Protein AF-K0TK95-F1 (afdb_monomer_lite)

InterPro domains:
  IPR027417 P-loop containing nucleoside triphosphate hydrolase [G3DSA:3.40.50.300] (152-309)

pLDDT: mean 80.53, std 18.9, range [27.55, 98.0]

Foldseek 3Di:
DDDDDDDDDDDDDDDDDDDDDDDDDDDDPPPDPPVVVVVVVVVVVVVVVVVVVVVVVVVVVVVPDAPPLFPQLPDDPPHLWFKDQLQVLVVVCLVPPQCVVCVVVVPDDSVRSVVVVCVLLCLVQPFAWKKKKKAKDFQDDVPPPNVDSDARIEMETDQAQLLNVLLNVLLQVLQVVQVVDPRMHMDMDILGQDPPDDDPVVNVVSVVVVLVVLVVQLVCVVVVCCRNYAYAYEDAALLSLLLSLLLVCLVPPVVLVVQQQQDDPDPPDDDPVNLLVRLLSSLVSNLVDVVVDPCCSPSSQRASSSSCSSNNSHIYTYHYSVCVVVVSVSSPDDPPDDRCPPPLVPRPDPSSSPRDPVSYDPVSLQSSCVSRVSNVSVCVVRVVQVRYPDDDD

Radius of gyration: 27.84 Å; chains: 1; bounding box: 69×89×70 Å

Organism: Thalassiosira oceanica (NCBI:txid159749)

Structure (mmCIF, N/CA/C/O backbone):
data_AF-K0TK95-F1
#
_entry.id   AF-K0TK95-F1
#
loop_
_atom_site.group_PDB
_atom_site.id
_atom_site.type_symbol
_atom_site.label_atom_id
_atom_site.label_alt_id
_atom_site.label_comp_id
_atom_site.label_asym_id
_atom_site.label_entity_id
_atom_site.label_seq_id
_atom_site.pdbx_PDB_ins_code
_atom_site.Cartn_x
_atom_site.Cartn_y
_atom_site.Cartn_z
_atom_site.occupancy
_atom_site.B_iso_or_equiv
_atom_site.auth_seq_id
_atom_site.auth_comp_id
_atom_site.auth_asym_id
_atom_site.auth_atom_id
_atom_site.pdbx_PDB_model_num
ATOM 1 N N . MET A 1 1 ? 1.401 67.559 -25.484 1.00 34.50 1 MET A N 1
ATOM 2 C CA . MET A 1 1 ? 2.081 68.714 -24.864 1.00 34.50 1 MET A CA 1
ATOM 3 C C . MET A 1 1 ? 2.115 68.458 -23.365 1.00 34.50 1 MET A C 1
ATOM 5 O O . MET A 1 1 ? 1.049 68.361 -22.778 1.00 34.50 1 MET A O 1
ATOM 9 N N . GLY A 1 2 ? 3.291 68.188 -22.784 1.00 35.75 2 GLY A N 1
ATOM 10 C CA . GLY A 1 2 ? 3.439 68.084 -21.319 1.00 35.75 2 GLY A CA 1
ATOM 11 C C . GLY A 1 2 ? 3.472 69.475 -20.666 1.00 35.75 2 GLY A C 1
ATOM 12 O O . GLY A 1 2 ? 3.182 70.446 -21.368 1.00 35.75 2 GLY A O 1
ATOM 13 N N . PRO A 1 3 ? 3.949 69.630 -19.416 1.00 54.34 3 PRO A N 1
ATOM 14 C CA . PRO A 1 3 ? 4.283 68.620 -18.399 1.00 54.34 3 PRO A CA 1
ATOM 15 C C . PRO A 1 3 ? 3.799 69.018 -16.974 1.00 54.34 3 PRO A C 1
ATOM 17 O O . PRO A 1 3 ? 3.233 70.088 -16.788 1.00 54.34 3 PRO A O 1
ATOM 20 N N . ALA A 1 4 ? 4.064 68.172 -15.968 1.00 35.59 4 ALA A N 1
ATOM 21 C CA . ALA A 1 4 ? 4.720 68.525 -14.689 1.00 35.59 4 ALA A CA 1
ATOM 22 C C . ALA A 1 4 ? 4.374 67.500 -13.592 1.00 35.59 4 ALA A C 1
ATOM 24 O O . ALA A 1 4 ? 3.260 67.458 -13.078 1.00 35.59 4 ALA A O 1
ATOM 25 N N . ALA A 1 5 ? 5.362 66.683 -13.222 1.00 33.19 5 ALA A N 1
ATOM 26 C CA . ALA A 1 5 ? 5.315 65.802 -12.062 1.00 33.19 5 ALA A CA 1
ATOM 27 C C . ALA A 1 5 ? 5.886 66.527 -10.833 1.00 33.19 5 ALA A C 1
ATOM 29 O O . ALA A 1 5 ? 6.912 67.205 -10.925 1.00 33.19 5 ALA A O 1
ATOM 30 N N . SER A 1 6 ? 5.217 66.361 -9.690 1.00 37.97 6 SER A N 1
ATOM 31 C CA . SER A 1 6 ? 5.587 66.938 -8.399 1.00 37.97 6 SER A CA 1
ATOM 32 C C . SER A 1 6 ? 6.168 65.878 -7.452 1.00 37.97 6 SER A C 1
ATOM 34 O O . SER A 1 6 ? 5.683 64.753 -7.374 1.00 37.97 6 SER A O 1
ATOM 36 N N . ARG A 1 7 ? 7.235 66.310 -6.776 1.00 34.00 7 ARG A N 1
ATOM 37 C CA . ARG A 1 7 ? 7.893 65.900 -5.519 1.00 34.00 7 ARG A CA 1
ATOM 38 C C . ARG A 1 7 ? 7.197 64.854 -4.626 1.00 34.00 7 ARG A C 1
ATOM 40 O O . ARG A 1 7 ? 6.025 65.008 -4.314 1.00 34.00 7 ARG A O 1
ATOM 47 N N . ALA A 1 8 ? 8.001 63.980 -4.004 1.00 32.38 8 ALA A N 1
ATOM 48 C CA . ALA A 1 8 ? 8.256 64.021 -2.550 1.00 32.38 8 ALA A CA 1
ATOM 49 C C . ALA A 1 8 ? 9.357 63.026 -2.118 1.00 32.38 8 ALA A C 1
ATOM 51 O O . ALA A 1 8 ? 9.307 61.841 -2.431 1.00 32.38 8 ALA A O 1
ATOM 52 N N . CYS A 1 9 ? 10.331 63.537 -1.359 1.00 27.55 9 CYS A N 1
ATOM 53 C CA . CYS A 1 9 ? 11.281 62.785 -0.539 1.00 27.55 9 CYS A CA 1
ATOM 54 C C . CYS A 1 9 ? 10.673 62.526 0.845 1.00 27.55 9 CYS A C 1
ATOM 56 O O . CYS A 1 9 ? 10.064 63.444 1.388 1.00 27.55 9 CYS A O 1
ATOM 58 N N . ILE A 1 10 ? 10.971 61.383 1.475 1.00 36.00 10 ILE A N 1
ATOM 59 C CA . ILE A 1 10 ? 11.090 61.282 2.940 1.00 36.00 10 ILE A CA 1
ATOM 60 C C . ILE A 1 10 ? 12.311 60.420 3.271 1.00 36.00 10 ILE A C 1
ATOM 62 O O . ILE A 1 10 ? 12.464 59.304 2.778 1.00 36.00 10 ILE A O 1
ATOM 66 N N . SER A 1 11 ? 13.186 60.993 4.096 1.00 31.89 11 SER A N 1
ATOM 67 C CA . SER A 1 11 ? 14.369 60.385 4.695 1.00 31.89 11 SER A CA 1
ATOM 68 C C . SER A 1 11 ? 14.026 59.613 5.969 1.00 31.89 11 SER A C 1
ATOM 70 O O . SER A 1 11 ? 13.206 60.074 6.759 1.00 31.89 11 SER A O 1
ATOM 72 N N . GLY A 1 12 ? 14.773 58.547 6.246 1.00 29.36 12 GLY A N 1
ATOM 73 C CA . GLY A 1 12 ? 14.908 57.962 7.579 1.00 29.36 12 GLY A CA 1
ATOM 74 C C . GLY A 1 12 ? 16.334 57.445 7.753 1.00 29.36 12 GLY A C 1
ATOM 75 O O . GLY A 1 12 ? 16.738 56.514 7.065 1.00 29.36 12 GLY A O 1
ATOM 76 N N . VAL A 1 13 ? 17.103 58.105 8.618 1.00 33.84 13 VAL A N 1
ATOM 77 C CA . VAL A 1 13 ? 18.502 57.815 8.971 1.00 33.84 13 VAL A CA 1
ATOM 78 C C . VAL A 1 13 ? 18.542 57.080 10.312 1.00 33.84 13 VAL A C 1
ATOM 80 O O . VAL A 1 13 ? 17.738 57.422 11.173 1.00 33.84 13 VAL A O 1
ATOM 83 N N . GLN A 1 14 ? 19.518 56.169 10.478 1.00 31.69 14 GLN A N 1
ATOM 84 C CA . GLN A 1 14 ? 20.294 55.794 11.694 1.00 31.69 14 GLN A CA 1
ATOM 85 C C . GLN A 1 14 ? 20.482 54.265 11.759 1.00 31.69 14 GLN A C 1
ATOM 87 O O . GLN A 1 14 ? 19.542 53.538 11.482 1.00 31.69 14 GLN A O 1
ATOM 92 N N . HIS A 1 15 ? 21.598 53.655 12.173 1.00 33.91 15 HIS A N 1
ATOM 93 C CA . HIS A 1 15 ? 23.019 53.985 12.367 1.00 33.91 15 HIS A CA 1
ATOM 94 C C . HIS A 1 15 ? 23.704 52.627 12.709 1.00 33.91 15 HIS A C 1
ATOM 96 O O . HIS A 1 15 ? 23.035 51.778 13.292 1.00 33.91 15 HIS A O 1
ATOM 102 N N . LEU A 1 16 ? 25.023 52.485 12.466 1.00 30.34 16 LEU A N 1
ATOM 103 C CA . LEU A 1 16 ? 25.960 51.459 13.016 1.00 30.34 16 LEU A CA 1
ATOM 104 C C . LEU A 1 16 ? 25.944 50.080 12.302 1.00 30.34 16 LEU A C 1
ATOM 106 O O . LEU A 1 16 ? 24.892 49.586 11.939 1.00 30.34 16 LEU A O 1
ATOM 110 N N . THR A 1 17 ? 27.051 49.381 12.020 1.00 31.88 17 THR A N 1
ATOM 111 C CA . THR A 1 17 ? 28.469 49.494 12.412 1.00 31.88 17 THR A CA 1
ATOM 112 C C . THR A 1 17 ? 29.343 48.712 11.412 1.00 31.88 17 THR A C 1
ATOM 114 O O . THR A 1 17 ? 28.892 47.808 10.716 1.00 31.88 17 THR A O 1
ATOM 117 N N . HIS A 1 18 ? 30.623 49.081 11.360 1.00 37.16 18 HIS A N 1
ATOM 118 C CA . HIS A 1 18 ? 31.696 48.515 10.540 1.00 37.16 18 HIS A CA 1
ATOM 119 C C . HIS A 1 18 ? 31.888 46.987 10.646 1.00 37.16 18 HIS A C 1
ATOM 121 O O . HIS A 1 18 ? 32.203 46.485 11.717 1.00 37.16 18 HIS A O 1
ATOM 127 N N . HIS A 1 19 ? 31.930 46.299 9.498 1.00 36.09 19 HIS A N 1
ATOM 128 C CA . HIS A 1 19 ? 32.927 45.253 9.231 1.00 36.09 19 HIS A CA 1
ATOM 129 C C . HIS A 1 19 ? 33.253 45.199 7.729 1.00 36.09 19 HIS A C 1
ATOM 131 O O . HIS A 1 19 ? 32.447 44.793 6.897 1.00 36.09 19 HIS A O 1
ATOM 137 N N . ARG A 1 20 ? 34.464 45.654 7.382 1.00 32.53 20 ARG A N 1
ATOM 138 C CA . ARG A 1 20 ? 35.066 45.521 6.049 1.00 32.53 20 ARG A CA 1
ATOM 139 C C . ARG A 1 20 ? 35.525 44.074 5.850 1.00 32.53 20 ARG A C 1
ATOM 141 O O . ARG A 1 20 ? 36.448 43.642 6.531 1.00 32.53 20 ARG A O 1
ATOM 148 N N . ILE A 1 21 ? 34.962 43.383 4.862 1.00 35.53 21 ILE A N 1
ATOM 149 C CA . ILE A 1 21 ? 35.617 42.258 4.185 1.00 35.53 21 ILE A CA 1
ATOM 150 C C . ILE A 1 21 ? 35.859 42.700 2.740 1.00 35.53 21 ILE A C 1
ATOM 152 O O . ILE A 1 21 ? 34.927 42.941 1.976 1.00 35.53 21 ILE A O 1
ATOM 156 N N . HIS A 1 22 ? 37.133 42.862 2.385 1.00 36.88 22 HIS A N 1
ATOM 157 C CA . HIS A 1 22 ? 37.576 43.111 1.018 1.00 36.88 22 HIS A CA 1
ATOM 158 C C . HIS A 1 22 ? 37.521 41.793 0.234 1.00 36.88 22 HIS A C 1
ATOM 160 O O . HIS A 1 22 ? 38.424 40.970 0.350 1.00 36.88 22 HIS A O 1
ATOM 166 N N . ILE A 1 23 ? 36.499 41.610 -0.604 1.00 36.53 23 ILE A N 1
ATOM 167 C CA . ILE A 1 23 ? 36.550 40.664 -1.726 1.00 36.53 23 ILE A CA 1
ATOM 168 C C . ILE A 1 23 ? 36.551 41.497 -3.006 1.00 36.53 23 ILE A C 1
ATOM 170 O O . ILE A 1 23 ? 35.532 42.035 -3.429 1.00 36.53 23 ILE A O 1
ATOM 174 N N . ARG A 1 24 ? 37.731 41.632 -3.619 1.00 37.53 24 ARG A N 1
ATOM 175 C CA . ARG A 1 24 ? 37.845 41.999 -5.033 1.00 37.53 24 ARG A CA 1
ATOM 176 C C . ARG A 1 24 ? 37.420 40.774 -5.844 1.00 37.53 24 ARG A C 1
ATOM 178 O O . ARG A 1 24 ? 38.194 39.833 -5.968 1.00 37.53 24 ARG A O 1
ATOM 185 N N . GLN A 1 25 ? 36.218 40.799 -6.406 1.00 37.50 25 GLN A N 1
ATOM 186 C CA . GLN A 1 25 ? 35.872 39.963 -7.553 1.00 37.50 25 GLN A CA 1
ATOM 187 C C . GLN A 1 25 ? 35.512 40.871 -8.723 1.00 37.50 25 GLN A C 1
ATOM 189 O O . GLN A 1 25 ? 34.496 41.562 -8.728 1.00 37.50 25 GLN A O 1
ATOM 194 N N . SER A 1 26 ? 36.403 40.876 -9.706 1.00 38.78 26 SER A N 1
ATOM 195 C CA . SER A 1 26 ? 36.208 41.473 -11.016 1.00 38.78 26 SER A CA 1
ATOM 196 C C . SER A 1 26 ? 35.159 40.662 -11.780 1.00 38.78 26 SER A C 1
ATOM 198 O O . SER A 1 26 ? 35.501 39.707 -12.469 1.00 38.78 26 SER A O 1
ATOM 200 N N . PHE A 1 27 ? 33.883 41.028 -11.674 1.00 34.50 27 PHE A N 1
ATOM 201 C CA . PHE A 1 27 ? 32.886 40.616 -12.659 1.00 34.50 27 PHE A CA 1
ATOM 202 C C . PHE A 1 27 ? 32.813 41.689 -13.741 1.00 34.50 27 PHE A C 1
ATOM 204 O O . PHE A 1 27 ? 32.166 42.723 -13.582 1.00 34.50 27 PHE A O 1
ATOM 211 N N . GLY A 1 28 ? 33.512 41.444 -14.850 1.00 35.94 28 GLY A N 1
ATOM 212 C CA . GLY A 1 28 ? 33.228 42.139 -16.096 1.00 35.94 28 GLY A CA 1
ATOM 213 C C . GLY A 1 28 ? 31.786 41.836 -16.493 1.00 35.94 28 GLY A C 1
ATOM 214 O O . GLY A 1 28 ? 31.422 40.675 -16.676 1.00 35.94 28 GLY A O 1
ATOM 215 N N . ALA A 1 29 ? 30.955 42.871 -16.580 1.00 39.84 29 ALA A N 1
ATOM 216 C CA . ALA A 1 29 ? 29.593 42.756 -17.071 1.00 39.84 29 ALA A CA 1
ATOM 217 C C . ALA A 1 29 ? 29.628 42.313 -18.541 1.00 39.84 29 ALA A C 1
ATOM 219 O O . ALA A 1 29 ? 29.843 43.117 -19.448 1.00 39.84 29 ALA A O 1
ATOM 220 N N . ILE A 1 30 ? 29.429 41.019 -18.789 1.00 46.56 30 ILE A N 1
ATOM 221 C CA . ILE A 1 30 ? 29.171 40.516 -20.136 1.00 46.56 30 ILE A CA 1
ATOM 222 C C . ILE A 1 30 ? 27.716 40.863 -20.452 1.00 46.56 30 ILE A C 1
ATOM 224 O O . ILE A 1 30 ? 26.794 40.101 -20.166 1.00 46.56 30 ILE A O 1
ATOM 228 N N . CYS A 1 31 ? 27.504 42.037 -21.046 1.00 46.03 31 CYS A N 1
ATOM 229 C CA . CYS A 1 31 ? 26.255 42.391 -21.717 1.00 46.03 31 CYS A CA 1
ATOM 230 C C . CYS A 1 31 ? 26.103 41.529 -22.980 1.00 46.03 31 CYS A C 1
ATOM 232 O O . CYS A 1 31 ? 26.291 41.993 -24.107 1.00 46.03 31 CYS A O 1
ATOM 234 N N . ALA A 1 32 ? 25.790 40.244 -22.807 1.00 53.81 32 ALA A N 1
ATOM 235 C CA . ALA A 1 32 ? 25.387 39.397 -23.916 1.00 53.81 32 ALA A CA 1
ATOM 236 C C . ALA A 1 32 ? 24.059 39.936 -24.463 1.00 53.81 32 ALA A C 1
ATOM 238 O O . ALA A 1 32 ? 23.069 40.051 -23.740 1.00 53.81 32 ALA A O 1
ATOM 239 N N . LYS A 1 33 ? 24.039 40.303 -25.751 1.00 61.78 33 LYS A N 1
ATOM 240 C CA . LYS A 1 33 ? 22.829 40.801 -26.420 1.00 61.78 33 LYS A CA 1
ATOM 241 C C . LYS A 1 33 ? 21.688 39.787 -26.208 1.00 61.78 33 LYS A C 1
ATOM 243 O O . LYS A 1 33 ? 21.928 38.597 -26.417 1.00 61.78 33 LYS A O 1
ATOM 248 N N . PRO A 1 34 ? 20.449 40.213 -25.897 1.00 67.06 34 PRO A N 1
ATOM 249 C CA . PRO A 1 34 ? 19.326 39.313 -25.592 1.00 67.06 34 PRO A CA 1
ATOM 250 C C . PRO A 1 34 ? 19.102 38.216 -26.644 1.00 67.06 34 PRO A C 1
ATOM 252 O O . PRO A 1 34 ? 18.754 37.083 -26.328 1.00 67.06 34 PRO A O 1
ATOM 255 N N . ARG A 1 35 ? 19.394 38.526 -27.914 1.00 69.50 35 ARG A N 1
ATOM 256 C CA . ARG A 1 35 ? 19.315 37.577 -29.035 1.00 69.50 35 ARG A CA 1
ATOM 257 C C . ARG A 1 35 ? 20.285 36.395 -28.922 1.00 69.50 35 ARG A C 1
ATOM 259 O O . ARG A 1 35 ? 19.979 35.326 -29.437 1.00 69.50 35 ARG A O 1
ATOM 266 N N . PHE A 1 36 ? 21.435 36.571 -28.276 1.00 74.00 36 PHE A N 1
ATOM 267 C CA . PHE A 1 36 ? 22.412 35.502 -28.068 1.00 74.00 36 PHE A CA 1
ATOM 268 C C . PHE A 1 36 ? 21.948 34.531 -26.976 1.00 74.00 36 PHE A C 1
ATOM 270 O O . PHE A 1 36 ? 21.988 33.322 -27.181 1.00 74.00 36 PHE A O 1
ATOM 277 N N . ILE A 1 37 ? 21.408 35.055 -25.871 1.00 74.38 37 ILE A N 1
ATOM 278 C CA . ILE A 1 37 ? 20.861 34.244 -24.772 1.00 74.38 37 ILE A CA 1
ATOM 279 C C . ILE A 1 37 ? 19.676 33.401 -25.262 1.00 74.38 37 ILE A C 1
ATOM 281 O O . ILE A 1 37 ? 19.628 32.203 -25.004 1.00 74.38 37 ILE A O 1
ATOM 285 N N . ILE A 1 38 ? 18.766 33.989 -26.046 1.00 77.94 38 ILE A N 1
ATOM 286 C CA . ILE A 1 38 ? 17.610 33.265 -26.601 1.00 77.94 38 ILE A CA 1
ATOM 287 C C . ILE A 1 38 ? 18.054 32.127 -27.534 1.00 77.94 38 ILE A C 1
ATOM 289 O O . ILE A 1 38 ? 17.514 31.026 -27.460 1.00 77.94 38 ILE A O 1
ATOM 293 N N . ARG A 1 39 ? 19.066 32.356 -28.384 1.00 79.44 39 ARG A N 1
ATOM 294 C CA . ARG A 1 39 ? 19.606 31.315 -29.276 1.00 79.44 39 ARG A CA 1
ATOM 295 C C . ARG A 1 39 ? 20.308 30.197 -28.510 1.00 79.44 39 ARG A C 1
ATOM 297 O O . ARG A 1 39 ? 20.149 29.038 -28.877 1.00 79.44 39 ARG A O 1
ATOM 304 N N . LEU A 1 40 ? 21.036 30.531 -27.445 1.00 81.00 40 LEU A N 1
ATOM 305 C CA . LEU A 1 40 ? 21.689 29.542 -26.591 1.00 81.00 40 LEU A CA 1
ATOM 306 C C . LEU A 1 40 ? 20.659 28.677 -25.851 1.00 81.00 40 LEU A C 1
ATOM 308 O O . LEU A 1 40 ? 20.784 27.458 -25.844 1.00 81.00 40 LEU A O 1
ATOM 312 N N . ILE A 1 41 ? 19.603 29.286 -25.302 1.00 82.31 41 ILE A N 1
ATOM 313 C CA . ILE A 1 41 ? 18.506 28.556 -24.651 1.00 82.31 41 ILE A CA 1
ATOM 314 C C . ILE A 1 41 ? 17.794 27.641 -25.656 1.00 82.31 41 ILE A C 1
ATOM 316 O O . ILE A 1 41 ? 17.576 26.470 -25.362 1.00 82.31 41 ILE A O 1
ATOM 320 N N . ALA A 1 42 ? 17.487 28.130 -26.862 1.00 82.00 42 ALA A N 1
ATOM 321 C CA . ALA A 1 42 ? 16.859 27.315 -27.902 1.00 82.00 42 ALA A CA 1
ATOM 322 C C . ALA A 1 42 ? 17.743 26.131 -28.338 1.00 82.00 42 ALA A C 1
ATOM 324 O O . ALA A 1 42 ? 17.236 25.026 -28.520 1.00 82.00 42 ALA A O 1
ATOM 325 N N . ALA A 1 43 ? 19.060 26.335 -28.454 1.00 85.56 43 ALA A N 1
ATOM 326 C CA . ALA A 1 43 ? 20.008 25.268 -28.768 1.00 85.56 43 ALA A CA 1
ATOM 327 C C . ALA A 1 43 ? 20.087 24.219 -27.647 1.00 85.56 43 ALA A C 1
ATOM 329 O O . ALA A 1 43 ? 20.063 23.025 -27.931 1.00 85.56 43 ALA A O 1
ATOM 330 N N . LEU A 1 44 ? 20.109 24.645 -26.379 1.00 83.00 44 LEU A N 1
ATOM 331 C CA . LEU A 1 44 ? 20.108 23.736 -25.229 1.00 83.00 44 LEU A CA 1
ATOM 332 C C . LEU A 1 44 ? 18.806 22.928 -25.134 1.00 83.00 44 LEU A C 1
ATOM 334 O O . LEU A 1 44 ? 18.853 21.729 -24.876 1.00 83.00 44 LEU A O 1
ATOM 338 N N . ILE A 1 45 ? 17.653 23.547 -25.412 1.00 85.94 45 ILE A N 1
ATOM 339 C CA . ILE A 1 45 ? 16.365 22.841 -25.498 1.00 85.94 45 ILE A CA 1
ATOM 340 C C . ILE A 1 45 ? 16.387 21.830 -26.652 1.00 85.94 45 ILE A C 1
ATOM 342 O O . ILE A 1 45 ? 15.983 20.685 -26.462 1.00 85.94 45 ILE A O 1
ATOM 346 N N . GLY A 1 46 ? 16.895 22.221 -27.826 1.00 82.19 46 GLY A N 1
ATOM 347 C CA . GLY A 1 46 ? 17.031 21.331 -28.980 1.00 82.19 46 GLY A CA 1
ATOM 348 C C . GLY A 1 46 ? 17.915 20.116 -28.691 1.00 82.19 46 GLY A C 1
ATOM 349 O O . GLY A 1 46 ? 17.533 18.996 -29.018 1.00 82.19 46 GLY A O 1
ATOM 350 N N . ILE A 1 47 ? 19.049 20.321 -28.012 1.00 83.44 47 ILE A N 1
ATOM 351 C CA . ILE A 1 47 ? 19.946 19.241 -27.581 1.00 83.44 47 ILE A CA 1
ATOM 352 C C . ILE A 1 47 ? 19.248 18.333 -26.563 1.00 83.44 47 ILE A C 1
ATOM 354 O O . ILE A 1 47 ? 19.272 17.121 -26.746 1.00 83.44 47 ILE A O 1
ATOM 358 N N . CYS A 1 48 ? 18.568 18.880 -25.548 1.00 75.69 48 CYS A N 1
ATOM 359 C CA . CYS A 1 48 ? 17.808 18.069 -24.590 1.00 75.69 48 CYS A CA 1
ATOM 360 C C . CYS A 1 48 ? 16.750 17.200 -25.283 1.00 75.69 48 CYS A C 1
ATOM 362 O O . CYS A 1 48 ? 16.674 16.007 -25.014 1.00 75.69 48 CYS A O 1
ATOM 364 N N . VAL A 1 49 ? 15.970 17.761 -26.214 1.00 77.50 49 VAL A N 1
ATOM 365 C CA . VAL A 1 49 ? 14.952 17.001 -26.961 1.00 77.50 49 VAL A CA 1
ATOM 366 C C . VAL A 1 49 ? 15.590 15.908 -27.820 1.00 77.50 49 VAL A C 1
ATOM 368 O O . VAL A 1 49 ? 15.050 14.804 -27.899 1.00 77.50 49 VAL A O 1
ATOM 371 N N . LEU A 1 50 ? 16.734 16.188 -28.450 1.00 73.00 50 LEU A N 1
ATOM 372 C CA . LEU A 1 50 ? 17.456 15.210 -29.262 1.00 73.00 50 LEU A CA 1
ATOM 373 C C . LEU A 1 50 ? 18.013 14.066 -28.403 1.00 73.00 50 LEU A C 1
ATOM 375 O O . LEU A 1 50 ? 17.854 12.908 -28.776 1.00 73.00 50 LEU A O 1
ATOM 379 N N . VAL A 1 51 ? 18.596 14.378 -27.240 1.00 77.88 51 VAL A N 1
ATOM 380 C CA . VAL A 1 51 ? 19.112 13.386 -26.283 1.00 77.88 51 VAL A CA 1
ATOM 381 C C . VAL A 1 51 ? 17.978 12.507 -25.764 1.00 77.88 51 VAL A C 1
ATOM 383 O O . VAL A 1 51 ? 18.088 11.290 -25.834 1.00 77.88 51 VAL A O 1
ATOM 386 N N . THR A 1 52 ? 16.843 13.087 -25.360 1.00 67.00 52 THR A N 1
ATOM 387 C CA . THR A 1 52 ? 15.685 12.300 -24.906 1.00 67.00 52 THR A CA 1
ATOM 388 C C . THR A 1 52 ? 15.119 11.410 -26.018 1.00 67.00 52 THR A C 1
ATOM 390 O O . THR A 1 52 ? 14.714 10.281 -25.755 1.00 67.00 52 THR A O 1
ATOM 393 N N . ARG A 1 53 ? 15.101 11.878 -27.275 1.00 60.69 53 ARG A N 1
ATOM 394 C CA . ARG A 1 53 ? 14.671 11.058 -28.422 1.00 60.69 53 ARG A CA 1
ATOM 395 C C . ARG A 1 53 ? 15.650 9.927 -28.738 1.00 60.69 53 ARG A C 1
ATOM 397 O O . ARG A 1 53 ? 15.196 8.841 -29.074 1.00 60.69 53 ARG A O 1
ATOM 404 N N . LEU A 1 54 ? 16.955 10.166 -28.621 1.00 57.31 54 LEU A N 1
ATOM 405 C CA . LEU A 1 54 ? 17.991 9.142 -28.790 1.00 57.31 54 LEU A CA 1
ATOM 406 C C . LEU A 1 54 ? 17.945 8.097 -27.669 1.00 57.31 54 LEU A C 1
ATOM 408 O O . LEU A 1 54 ? 18.022 6.909 -27.960 1.00 57.31 54 LEU A O 1
ATOM 412 N N . GLU A 1 55 ? 17.745 8.513 -26.417 1.00 56.62 55 GLU A N 1
ATOM 413 C CA . GLU A 1 55 ? 17.552 7.594 -25.288 1.00 56.62 55 GLU A CA 1
ATOM 414 C C . GLU A 1 55 ? 16.290 6.737 -25.463 1.00 56.62 55 GLU A C 1
ATOM 416 O O . GLU A 1 55 ? 16.340 5.529 -25.245 1.00 56.62 55 GLU A O 1
ATOM 421 N N . LEU A 1 56 ? 15.182 7.326 -25.928 1.00 50.50 56 LEU A N 1
ATOM 422 C CA . LEU A 1 56 ? 13.951 6.589 -26.240 1.00 50.50 56 LEU A CA 1
ATOM 423 C C . LEU A 1 56 ? 14.119 5.630 -27.430 1.00 50.50 56 LEU A C 1
ATOM 425 O O . LEU A 1 56 ? 13.608 4.515 -27.384 1.00 50.50 56 LEU A O 1
ATOM 429 N N . ALA A 1 57 ? 14.846 6.028 -28.477 1.00 49.50 57 ALA A N 1
ATOM 430 C CA . ALA A 1 57 ? 15.085 5.181 -29.648 1.00 49.50 57 ALA A CA 1
ATOM 431 C C . ALA A 1 57 ? 16.002 3.986 -29.330 1.00 49.50 57 ALA A C 1
ATOM 433 O O . ALA A 1 57 ? 15.725 2.865 -29.751 1.00 49.50 57 ALA A O 1
ATOM 434 N N . LEU A 1 58 ? 17.050 4.194 -28.523 1.00 52.56 58 LEU A N 1
ATOM 435 C CA . LEU A 1 58 ? 17.926 3.115 -28.043 1.00 52.56 58 LEU A CA 1
ATOM 436 C C . LEU A 1 58 ? 17.199 2.154 -27.084 1.00 52.56 58 LEU A C 1
ATOM 438 O O . LEU A 1 58 ? 17.541 0.969 -26.997 1.00 52.56 58 LEU A O 1
ATOM 442 N N . TYR A 1 59 ? 16.173 2.645 -26.385 1.00 50.09 59 TYR A N 1
ATOM 443 C CA . TYR A 1 59 ? 15.300 1.818 -25.557 1.00 50.09 59 TYR A CA 1
ATOM 444 C C . TYR A 1 59 ? 14.406 0.887 -26.404 1.00 50.09 59 TYR A C 1
ATOM 446 O O . TYR A 1 59 ? 14.249 -0.281 -26.051 1.00 50.09 59 TYR A O 1
ATOM 454 N N . ASP A 1 60 ? 13.884 1.359 -27.544 1.00 45.44 60 ASP A N 1
ATOM 455 C CA . ASP A 1 60 ? 12.973 0.598 -28.423 1.00 45.44 60 ASP A CA 1
ATOM 456 C C . ASP A 1 60 ? 13.683 -0.558 -29.167 1.00 45.44 60 ASP A C 1
ATOM 458 O O . ASP A 1 60 ? 13.168 -1.676 -29.235 1.00 45.44 60 ASP A O 1
ATOM 462 N N . GLU A 1 61 ? 14.921 -0.363 -29.642 1.00 49.25 61 GLU A N 1
ATOM 463 C CA . GLU A 1 61 ? 15.652 -1.416 -30.376 1.00 49.25 61 GLU A CA 1
ATOM 464 C C . GLU A 1 61 ? 16.124 -2.586 -29.495 1.00 49.25 61 GLU A C 1
ATOM 466 O O . GLU A 1 61 ? 16.248 -3.713 -29.976 1.00 49.25 61 GLU A O 1
ATOM 471 N N . THR A 1 62 ? 16.333 -2.371 -28.191 1.00 48.72 62 THR A N 1
ATOM 472 C CA . THR A 1 62 ? 16.772 -3.443 -27.275 1.00 48.72 62 THR A CA 1
ATOM 473 C C . THR A 1 62 ? 15.634 -4.147 -26.530 1.00 48.72 62 THR A C 1
ATOM 475 O O . THR A 1 62 ? 15.887 -5.156 -25.867 1.00 48.72 62 THR A O 1
ATOM 478 N N . ALA A 1 63 ? 14.391 -3.668 -26.645 1.00 47.97 63 ALA A N 1
ATOM 479 C CA . ALA A 1 63 ? 13.223 -4.275 -26.003 1.00 47.97 63 ALA A CA 1
ATOM 480 C C . ALA A 1 63 ? 12.638 -5.470 -26.788 1.00 47.97 63 ALA A C 1
ATOM 482 O O . ALA A 1 63 ? 11.973 -6.323 -26.203 1.00 47.97 63 ALA A O 1
ATOM 483 N N . ARG A 1 64 ? 12.911 -5.587 -28.096 1.00 46.50 64 ARG A N 1
ATOM 484 C CA . ARG A 1 64 ? 12.233 -6.553 -28.990 1.00 46.50 64 ARG A CA 1
ATOM 485 C C . ARG A 1 64 ? 12.751 -7.998 -28.952 1.00 46.50 64 ARG A C 1
ATOM 487 O O . ARG A 1 64 ? 12.222 -8.832 -29.679 1.00 46.50 64 ARG A O 1
ATOM 494 N N . SER A 1 65 ? 13.750 -8.327 -28.133 1.00 43.19 65 SER A N 1
ATOM 495 C CA . SER A 1 65 ? 14.373 -9.667 -28.137 1.00 43.19 65 SER A CA 1
ATOM 496 C C . SER A 1 65 ? 14.592 -10.301 -26.760 1.00 43.19 65 SER A C 1
ATOM 498 O O . SER A 1 65 ? 15.285 -11.314 -26.655 1.00 43.19 65 SER A O 1
ATOM 500 N N . ALA A 1 66 ? 13.988 -9.765 -25.694 1.00 45.38 66 ALA A N 1
ATOM 501 C CA . ALA A 1 66 ? 14.024 -10.442 -24.401 1.00 45.38 66 ALA A CA 1
ATOM 502 C C . ALA A 1 66 ? 13.105 -11.689 -24.432 1.00 45.38 66 ALA A C 1
ATOM 504 O O . ALA A 1 66 ? 11.934 -11.563 -24.795 1.00 45.38 66 ALA A O 1
ATOM 505 N N . PRO A 1 67 ? 13.597 -12.892 -24.070 1.00 44.56 67 PRO A N 1
ATOM 506 C CA . PRO A 1 67 ? 12.764 -14.092 -23.964 1.00 44.56 67 PRO A CA 1
ATOM 507 C C . PRO A 1 67 ? 11.618 -13.892 -22.954 1.00 44.56 67 PRO A C 1
ATOM 509 O O . PRO A 1 67 ? 11.659 -12.970 -22.149 1.00 44.56 67 PRO A O 1
ATOM 512 N N . ASN A 1 68 ? 10.592 -14.751 -23.007 1.00 46.44 68 ASN A N 1
ATOM 513 C CA . ASN A 1 68 ? 9.332 -14.742 -22.234 1.00 46.44 68 ASN A CA 1
ATOM 514 C C . ASN A 1 68 ? 9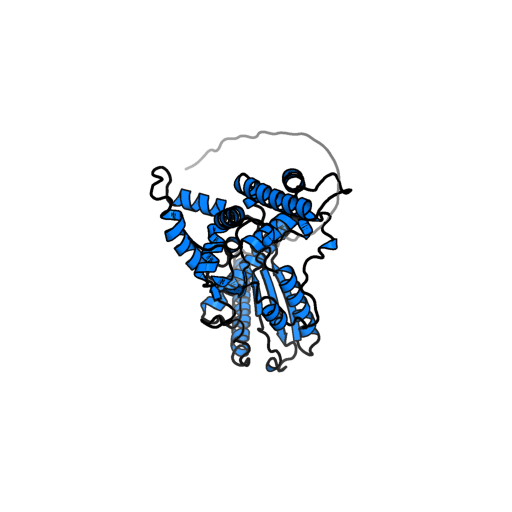.480 -14.682 -20.684 1.00 46.44 68 ASN A C 1
ATOM 516 O O . ASN A 1 68 ? 9.043 -15.581 -19.972 1.00 46.44 68 ASN A O 1
ATOM 520 N N . VAL A 1 69 ? 10.029 -13.597 -20.133 1.00 50.72 69 VAL A N 1
ATOM 521 C CA . VAL A 1 69 ? 10.088 -13.272 -18.689 1.00 50.72 69 VAL A CA 1
ATOM 522 C C . VAL A 1 69 ? 8.743 -12.694 -18.188 1.00 50.72 69 VAL A C 1
ATOM 524 O O . VAL A 1 69 ? 8.555 -12.386 -17.015 1.00 50.72 69 VAL A O 1
ATOM 527 N N . LEU A 1 70 ? 7.751 -12.576 -19.077 1.00 55.38 70 LEU A N 1
ATOM 528 C CA . LEU A 1 70 ? 6.507 -11.833 -18.865 1.00 55.38 70 LEU A CA 1
ATOM 529 C C . LEU A 1 70 ? 5.303 -12.547 -18.207 1.00 55.38 70 LEU A C 1
ATOM 531 O O . LEU A 1 70 ? 4.290 -11.864 -18.051 1.00 55.38 70 LEU A O 1
ATOM 535 N N . PRO A 1 71 ? 5.303 -13.835 -17.790 1.00 67.50 71 PRO A N 1
ATOM 536 C CA . PRO A 1 71 ? 4.082 -14.410 -17.226 1.00 67.50 71 PRO A CA 1
ATOM 537 C C . PRO A 1 71 ? 3.781 -13.935 -15.794 1.00 67.50 71 PRO A C 1
ATOM 539 O O . PRO A 1 71 ? 2.613 -13.870 -15.433 1.00 67.50 71 PRO A O 1
ATOM 542 N N . PHE A 1 72 ? 4.784 -13.572 -14.981 1.00 84.94 72 PHE A N 1
ATOM 543 C CA . PHE A 1 72 ? 4.564 -13.392 -13.535 1.00 84.94 72 PHE A CA 1
ATOM 544 C C . PHE A 1 72 ? 3.720 -12.158 -13.172 1.00 84.94 72 PHE A C 1
ATOM 546 O O . PHE A 1 72 ? 2.844 -12.243 -12.319 1.00 84.94 72 PHE A O 1
ATOM 553 N N . PHE A 1 73 ? 3.948 -11.017 -13.834 1.00 86.94 73 PHE A N 1
ATOM 554 C CA . PHE A 1 73 ? 3.176 -9.782 -13.605 1.00 86.94 73 PHE A CA 1
ATOM 555 C C . PHE A 1 73 ? 1.999 -9.610 -14.570 1.00 86.94 73 PHE A C 1
ATOM 557 O O . PHE A 1 73 ? 1.300 -8.600 -14.524 1.00 86.94 73 PHE A O 1
ATOM 564 N N . ARG A 1 74 ? 1.766 -10.582 -15.459 1.00 85.44 74 ARG A N 1
ATOM 565 C CA . ARG A 1 74 ? 0.640 -10.544 -16.389 1.00 85.44 74 ARG A CA 1
ATOM 566 C C . ARG A 1 74 ? -0.587 -11.137 -15.708 1.00 85.44 74 ARG A C 1
ATOM 568 O O . ARG A 1 74 ? -0.810 -12.347 -15.734 1.00 85.44 74 ARG A O 1
ATOM 575 N N . CYS A 1 75 ? -1.386 -10.265 -15.108 1.00 85.75 75 CYS A N 1
ATOM 576 C CA . CYS A 1 75 ? -2.560 -10.654 -14.348 1.00 85.75 75 CYS A CA 1
ATOM 577 C C . CYS A 1 75 ? -3.695 -11.094 -15.291 1.00 85.75 75 CYS A C 1
ATOM 579 O O . CYS A 1 75 ? -4.429 -10.282 -15.844 1.00 85.75 75 CYS A O 1
ATOM 581 N N . SER A 1 76 ? -3.805 -12.402 -15.528 1.00 79.12 76 SER A N 1
ATOM 582 C CA . SER A 1 76 ? -4.952 -13.030 -16.199 1.00 79.12 76 SER A CA 1
ATOM 583 C C . SER A 1 76 ? -5.981 -13.520 -15.173 1.00 79.12 76 SER A C 1
ATOM 585 O O . SER A 1 76 ? -5.735 -13.469 -13.968 1.00 79.12 76 SER A O 1
ATOM 587 N N . SER A 1 77 ? -7.134 -14.030 -15.620 1.00 69.38 77 SER A N 1
ATOM 588 C CA . SER A 1 77 ? -8.190 -14.532 -14.723 1.00 69.38 77 SER A CA 1
ATOM 589 C C . SER A 1 77 ? -7.681 -15.563 -13.704 1.00 69.38 77 SER A C 1
ATOM 591 O O . SER A 1 77 ? -8.117 -15.537 -12.554 1.00 69.38 77 SER A O 1
ATOM 593 N N . ASN A 1 78 ? -6.704 -16.387 -14.101 1.00 73.56 78 ASN A N 1
ATOM 594 C CA . ASN A 1 78 ? -6.109 -17.452 -13.287 1.00 73.56 78 ASN A CA 1
ATOM 595 C C . ASN A 1 78 ? -4.724 -17.089 -12.722 1.00 73.56 78 ASN A C 1
ATOM 597 O O . ASN A 1 78 ? -4.038 -17.955 -12.183 1.00 73.56 78 ASN A O 1
ATOM 601 N N . ALA A 1 79 ? -4.271 -15.846 -12.891 1.00 79.69 79 ALA A N 1
ATOM 602 C CA . ALA A 1 79 ? -3.000 -15.413 -12.330 1.00 79.69 79 ALA A CA 1
ATOM 603 C C . ALA A 1 79 ? -3.118 -15.155 -10.822 1.00 79.69 79 ALA A C 1
ATOM 605 O O . ALA A 1 79 ? -4.178 -14.784 -10.318 1.00 79.69 79 ALA A O 1
ATOM 606 N N . ILE A 1 80 ? -1.980 -15.277 -10.137 1.00 85.62 80 ILE A N 1
ATOM 607 C CA . ILE A 1 80 ? -1.795 -14.924 -8.718 1.00 85.62 80 ILE A CA 1
ATOM 608 C C . ILE A 1 80 ? -1.970 -13.420 -8.438 1.00 85.62 80 ILE A C 1
ATOM 610 O O . ILE A 1 80 ? -2.036 -12.991 -7.294 1.00 85.62 80 ILE A O 1
ATOM 614 N N . CYS A 1 81 ? -2.024 -12.599 -9.488 1.00 92.69 81 CYS A N 1
ATOM 615 C CA . CYS A 1 81 ? -2.225 -11.162 -9.388 1.00 92.69 81 CYS A CA 1
ATOM 616 C C . CYS A 1 81 ? -3.464 -10.709 -10.159 1.00 92.69 81 CYS A C 1
ATOM 618 O O . CYS A 1 81 ? -3.972 -11.421 -11.030 1.00 92.69 81 CYS A O 1
ATOM 620 N N . LYS A 1 82 ? -3.924 -9.494 -9.854 1.00 94.56 82 LYS A N 1
ATOM 621 C CA . LYS A 1 82 ? -5.057 -8.821 -10.501 1.00 94.56 82 LYS A CA 1
ATOM 622 C C . LYS A 1 82 ? -4.628 -7.450 -11.010 1.00 94.56 82 LYS A C 1
ATOM 624 O O . LYS A 1 82 ? -3.870 -6.753 -10.338 1.00 94.56 82 LYS A O 1
ATOM 629 N N . ASP A 1 83 ? -5.096 -7.083 -12.198 1.00 94.25 83 ASP A N 1
ATOM 630 C CA . ASP A 1 83 ? -4.827 -5.766 -12.774 1.00 94.25 83 ASP A CA 1
ATOM 631 C C . ASP A 1 83 ? -5.679 -4.707 -12.068 1.00 94.25 83 ASP A C 1
ATOM 633 O O . ASP A 1 83 ? -6.895 -4.851 -11.944 1.00 94.25 83 ASP A O 1
ATOM 637 N N . PHE A 1 84 ? -5.041 -3.623 -11.638 1.00 95.75 84 PHE A N 1
ATOM 638 C CA . PHE A 1 84 ? -5.690 -2.503 -10.970 1.00 95.75 84 PHE A CA 1
ATOM 639 C C . PHE A 1 84 ? -5.356 -1.186 -11.662 1.00 95.75 84 PHE A C 1
ATOM 641 O O . PHE A 1 84 ? -4.185 -0.873 -11.881 1.00 95.75 84 PHE A O 1
ATOM 648 N N . VAL A 1 85 ? -6.389 -0.402 -11.972 1.00 95.69 85 VAL A N 1
ATOM 649 C CA . VAL A 1 85 ? -6.273 0.978 -12.457 1.00 95.69 85 VAL A CA 1
ATOM 650 C C . VAL A 1 85 ? -6.992 1.874 -11.442 1.00 95.69 85 VAL A C 1
ATOM 652 O O . VAL A 1 85 ? -8.225 1.885 -11.413 1.00 95.69 85 VAL A O 1
ATOM 655 N N . PRO A 1 86 ? -6.255 2.602 -10.582 1.00 96.06 86 PRO A N 1
ATOM 656 C CA . PRO A 1 86 ? -6.831 3.334 -9.453 1.00 96.06 86 PRO A CA 1
ATOM 657 C C . PRO A 1 86 ? -7.937 4.314 -9.838 1.00 96.06 86 PRO A C 1
ATOM 659 O O . PRO A 1 86 ? -8.935 4.414 -9.127 1.00 96.06 86 PRO A O 1
ATOM 662 N N . LYS A 1 87 ? -7.785 5.011 -10.969 1.00 95.69 87 LYS A N 1
ATOM 663 C CA . LYS A 1 87 ? -8.777 5.976 -11.450 1.00 95.69 87 LYS A CA 1
ATOM 664 C C . LYS A 1 87 ? -10.142 5.340 -11.685 1.00 95.69 87 LYS A C 1
ATOM 666 O O . LYS A 1 87 ? -11.126 5.845 -11.161 1.00 95.69 87 LYS A O 1
ATOM 671 N N . GLN A 1 88 ? -10.174 4.217 -12.404 1.00 96.12 88 GLN A N 1
ATOM 672 C CA . GLN A 1 88 ? -11.412 3.496 -12.722 1.00 96.12 88 GLN A CA 1
ATOM 673 C C . GLN A 1 88 ? -12.132 3.076 -11.440 1.00 96.12 88 GLN A C 1
ATOM 675 O O . GLN A 1 88 ? -13.300 3.397 -11.244 1.00 96.12 88 GLN A O 1
ATOM 680 N N . PHE A 1 89 ? -11.394 2.466 -10.509 1.00 96.88 89 PHE A N 1
ATOM 681 C CA . PHE A 1 89 ? -11.945 2.064 -9.218 1.00 96.88 89 PHE A CA 1
ATOM 682 C C . PHE A 1 89 ? -12.519 3.245 -8.424 1.00 96.88 89 PHE A C 1
ATOM 684 O O . PHE A 1 89 ? -13.620 3.147 -7.888 1.00 96.88 89 PHE A O 1
ATOM 691 N N . PHE A 1 90 ? -11.793 4.364 -8.322 1.00 96.31 90 PHE A N 1
ATOM 692 C CA . PHE A 1 90 ? -12.277 5.511 -7.555 1.00 96.31 90 PHE A CA 1
ATOM 693 C C . PHE A 1 90 ? -13.470 6.203 -8.216 1.00 96.31 90 PHE A C 1
ATOM 695 O O . PHE A 1 90 ? -14.364 6.638 -7.496 1.00 96.31 90 PHE A O 1
ATOM 702 N N . GLU A 1 91 ? -13.505 6.304 -9.546 1.00 95.44 91 GLU A N 1
ATOM 703 C CA . GLU A 1 91 ? -14.653 6.848 -10.281 1.00 95.44 91 GLU A CA 1
ATOM 704 C C . GLU A 1 91 ? -15.915 6.008 -10.021 1.00 95.44 91 GLU A C 1
ATOM 706 O O . GLU A 1 91 ? -16.946 6.561 -9.632 1.00 95.44 91 GLU A O 1
ATOM 711 N N . GLU A 1 92 ? -15.811 4.679 -10.121 1.00 95.31 92 GLU A N 1
ATOM 712 C CA . GLU A 1 92 ? -16.912 3.753 -9.825 1.00 95.31 92 GLU A CA 1
ATOM 713 C C . GLU A 1 92 ? -17.333 3.803 -8.351 1.00 95.31 92 GLU A C 1
ATOM 715 O O . GLU A 1 92 ? -18.519 3.930 -8.045 1.00 95.31 92 GLU A O 1
ATOM 720 N N . TYR A 1 93 ? -16.374 3.771 -7.420 1.00 95.31 93 TYR A N 1
ATOM 721 C CA . TYR A 1 93 ? -16.658 3.814 -5.984 1.00 95.31 93 TYR A CA 1
ATOM 722 C C . TYR A 1 93 ? -17.336 5.124 -5.572 1.00 95.31 93 TYR A C 1
ATOM 724 O O . TYR A 1 93 ? -18.269 5.119 -4.769 1.00 95.31 93 TYR A O 1
ATOM 732 N N . ILE A 1 94 ? -16.889 6.261 -6.113 1.00 94.88 94 ILE A N 1
ATOM 733 C CA . ILE A 1 94 ? -17.502 7.559 -5.818 1.00 94.88 94 ILE A CA 1
ATOM 734 C C . ILE A 1 94 ? -18.952 7.580 -6.305 1.00 94.88 94 ILE A C 1
ATOM 736 O O . ILE A 1 94 ? -19.836 7.970 -5.541 1.00 94.88 94 ILE A O 1
ATOM 740 N N . ALA A 1 95 ? -19.201 7.141 -7.539 1.00 92.38 95 ALA A N 1
ATOM 741 C CA . ALA A 1 95 ? -20.545 7.122 -8.103 1.00 92.38 95 ALA A CA 1
ATOM 742 C C . ALA A 1 95 ? -21.487 6.191 -7.319 1.00 92.38 95 ALA A C 1
ATOM 744 O O . ALA A 1 95 ? -22.600 6.585 -6.976 1.00 92.38 95 ALA A O 1
ATOM 745 N N . ASP A 1 96 ? -21.034 4.977 -7.003 1.00 92.75 96 ASP A N 1
ATOM 746 C CA . ASP A 1 96 ? -21.883 3.927 -6.435 1.00 92.75 96 ASP A CA 1
ATOM 747 C C . ASP A 1 96 ? -22.040 4.007 -4.909 1.00 92.75 96 ASP A C 1
ATOM 749 O O . ASP A 1 96 ? -23.110 3.710 -4.387 1.00 92.75 96 ASP A O 1
ATOM 753 N N . GLN A 1 97 ? -20.990 4.404 -4.182 1.00 92.94 97 GLN A N 1
ATOM 754 C CA . GLN A 1 97 ? -20.937 4.298 -2.716 1.00 92.94 97 GLN A CA 1
ATOM 755 C C . GLN A 1 97 ? -20.862 5.648 -2.006 1.00 92.94 97 GLN A C 1
ATOM 757 O O . GLN A 1 97 ? -21.258 5.754 -0.846 1.00 92.94 97 GLN A O 1
ATOM 762 N N . VAL A 1 98 ? -20.327 6.686 -2.650 1.00 91.50 98 VAL A N 1
ATOM 763 C CA . VAL A 1 98 ? -20.182 8.000 -2.006 1.00 91.50 98 VAL A CA 1
ATOM 764 C C . VAL A 1 98 ? -21.389 8.870 -2.308 1.00 91.50 98 VAL A C 1
ATOM 766 O O . VAL A 1 98 ? -22.017 9.369 -1.379 1.00 91.50 98 VAL A O 1
ATOM 769 N N . LEU A 1 99 ? -21.727 9.037 -3.584 1.00 92.06 99 LEU A N 1
ATOM 770 C CA . LEU A 1 99 ? -22.832 9.902 -3.986 1.00 92.06 99 LEU A CA 1
ATOM 771 C C . LEU A 1 99 ? -24.186 9.270 -3.654 1.00 92.06 99 LEU A C 1
ATOM 773 O O . LEU A 1 99 ? -24.978 9.913 -2.973 1.00 92.06 99 LEU A O 1
ATOM 777 N N . ARG A 1 100 ? -24.405 7.997 -4.016 1.00 90.19 100 ARG A N 1
ATOM 778 C CA . ARG A 1 100 ? -25.684 7.305 -3.769 1.00 90.19 100 ARG A CA 1
ATOM 779 C C . ARG A 1 100 ? -26.082 7.272 -2.290 1.00 90.19 100 ARG A C 1
ATOM 781 O O . ARG A 1 100 ? -27.216 7.565 -1.943 1.00 90.19 100 ARG A O 1
ATOM 788 N N . ASN A 1 101 ? -25.134 6.984 -1.397 1.00 89.62 101 ASN A N 1
ATOM 789 C CA . ASN A 1 101 ? -25.397 6.919 0.048 1.00 89.62 101 ASN A CA 1
ATOM 790 C C . ASN A 1 101 ? -25.642 8.295 0.700 1.00 89.62 101 ASN A C 1
ATOM 792 O O . ASN A 1 101 ? -25.915 8.358 1.895 1.00 89.62 101 ASN A O 1
ATOM 796 N N . ASN A 1 102 ? -25.497 9.393 -0.049 1.00 90.00 102 ASN A N 1
ATOM 797 C CA . ASN A 1 102 ? -25.728 10.756 0.430 1.00 90.00 102 ASN A CA 1
ATOM 798 C C . ASN A 1 102 ? -26.825 11.480 -0.370 1.00 90.00 102 ASN A C 1
ATOM 800 O O . ASN A 1 102 ? -26.943 12.697 -0.241 1.00 90.00 102 ASN A O 1
ATOM 804 N N . GLU A 1 103 ? -27.625 10.764 -1.170 1.00 83.31 103 GLU A N 1
ATOM 805 C CA . GLU A 1 103 ? -28.724 11.354 -1.953 1.00 83.31 103 GLU A CA 1
ATOM 806 C C . GLU A 1 103 ? -29.765 12.058 -1.065 1.00 83.31 103 GLU A C 1
ATOM 808 O O . GLU A 1 103 ? -30.280 13.105 -1.446 1.00 83.31 103 GLU A O 1
ATOM 813 N N . ASP A 1 104 ? -29.984 11.562 0.157 1.00 81.88 104 ASP A N 1
ATOM 814 C CA . ASP A 1 104 ? -30.931 12.146 1.120 1.00 81.88 104 ASP A CA 1
ATOM 815 C C . ASP A 1 104 ? -30.382 13.383 1.859 1.00 81.88 104 ASP A C 1
ATOM 817 O O . ASP A 1 104 ? -31.083 14.021 2.648 1.00 81.88 104 ASP A O 1
ATOM 821 N N . ASN A 1 105 ? -29.111 13.740 1.652 1.00 85.12 105 ASN A N 1
ATOM 822 C CA . ASN A 1 105 ? -28.479 14.854 2.351 1.00 85.12 105 ASN A CA 1
ATOM 823 C C . ASN A 1 105 ? -28.664 16.166 1.570 1.00 85.12 105 ASN A C 1
ATOM 825 O O . ASN A 1 105 ? -27.717 16.696 0.989 1.00 85.12 105 ASN A O 1
ATOM 829 N N . GLU A 1 106 ? -29.891 16.704 1.586 1.00 83.31 106 GLU A N 1
ATOM 830 C CA . GLU A 1 106 ? -30.329 17.877 0.798 1.00 83.31 106 GLU A CA 1
ATOM 831 C C . GLU A 1 106 ? -29.458 19.141 0.972 1.00 83.31 106 GLU A C 1
ATOM 833 O O . GLU A 1 106 ? -29.492 20.052 0.145 1.00 83.31 106 GLU A O 1
ATOM 838 N N . ASN A 1 107 ? -28.654 19.213 2.037 1.00 89.56 107 ASN A N 1
ATOM 839 C CA . ASN A 1 107 ? -27.886 20.403 2.398 1.00 89.56 107 ASN A CA 1
ATOM 840 C C . ASN A 1 107 ? -26.440 20.425 1.866 1.00 89.56 107 ASN A C 1
ATOM 842 O O . ASN A 1 107 ? -25.770 21.452 2.001 1.00 89.56 107 ASN A O 1
ATOM 846 N N . ALA A 1 108 ? -25.925 19.329 1.295 1.00 90.62 108 ALA A N 1
ATOM 847 C CA . ALA A 1 108 ? -24.531 19.240 0.850 1.00 90.62 108 ALA A CA 1
ATOM 848 C C . ALA A 1 108 ? -24.423 19.079 -0.673 1.00 90.62 108 ALA A C 1
ATOM 850 O O . ALA A 1 108 ? -25.024 18.184 -1.258 1.00 90.62 108 ALA A O 1
ATOM 851 N N . SER A 1 109 ? -23.607 19.914 -1.331 1.00 94.81 109 SER A N 1
ATOM 852 C CA . SER A 1 109 ? -23.336 19.730 -2.763 1.00 94.81 109 SER A CA 1
ATOM 853 C C . SER A 1 109 ? -22.501 18.459 -3.006 1.00 94.81 109 SER A C 1
ATOM 855 O O . SER A 1 109 ? -21.664 18.111 -2.159 1.00 94.81 109 SER A O 1
ATOM 857 N N . PRO A 1 110 ? -22.643 17.789 -4.166 1.00 94.38 110 PRO A N 1
ATOM 858 C CA . PRO A 1 110 ? -21.828 16.626 -4.526 1.00 94.38 110 PRO A CA 1
ATOM 859 C C . PRO A 1 110 ? -20.318 16.872 -4.401 1.00 94.38 110 PRO A C 1
ATOM 861 O O . PRO A 1 110 ? -19.576 16.011 -3.930 1.00 94.38 110 PRO A O 1
ATOM 864 N N . GLU A 1 111 ? -19.843 18.069 -4.753 1.00 95.00 111 GLU A N 1
ATOM 865 C CA . GLU A 1 111 ? -18.430 18.444 -4.645 1.00 95.00 111 GLU A CA 1
ATOM 866 C C . GLU A 1 111 ? -17.958 18.474 -3.192 1.00 95.00 111 GLU A C 1
ATOM 868 O O . GLU A 1 111 ? -16.841 18.041 -2.895 1.00 95.00 111 GLU A O 1
ATOM 873 N N . GLN A 1 112 ? -18.798 18.976 -2.284 1.00 94.81 112 GLN A N 1
ATOM 874 C CA . GLN A 1 112 ? -18.486 19.021 -0.861 1.00 94.81 112 GLN A CA 1
ATOM 875 C C . GLN A 1 112 ? -18.478 17.607 -0.265 1.00 94.81 112 GLN A C 1
ATOM 877 O O . GLN A 1 112 ? -17.525 17.263 0.434 1.00 94.81 112 GLN A O 1
ATOM 882 N N . ILE A 1 113 ? -19.446 16.758 -0.634 1.00 94.62 113 ILE A N 1
ATOM 883 C CA . ILE A 1 113 ? -19.495 15.340 -0.236 1.00 94.62 113 ILE A CA 1
ATOM 884 C C . ILE A 1 113 ? -18.221 14.611 -0.689 1.00 94.62 113 ILE A C 1
ATOM 886 O O . ILE A 1 113 ? -17.549 13.959 0.115 1.00 94.62 113 ILE A O 1
ATOM 890 N N . ILE A 1 114 ? -17.829 14.764 -1.959 1.00 94.81 114 ILE A N 1
ATOM 891 C CA . ILE A 1 114 ? -16.608 14.150 -2.501 1.00 94.81 114 ILE A CA 1
ATOM 892 C C . ILE A 1 114 ? -15.374 14.684 -1.776 1.00 94.81 114 ILE A C 1
ATOM 894 O O . ILE A 1 114 ? -14.493 13.910 -1.402 1.00 94.81 114 ILE A O 1
ATOM 898 N N . LYS A 1 115 ? -15.279 15.998 -1.559 1.00 94.56 115 LYS A N 1
ATOM 899 C CA . LYS A 1 115 ? -14.147 16.618 -0.862 1.00 94.56 115 LYS A CA 1
ATOM 900 C C . LYS A 1 115 ? -14.003 16.085 0.563 1.00 94.56 115 LYS A C 1
ATOM 902 O O . LYS A 1 115 ? -12.890 15.733 0.966 1.00 94.56 115 LYS A O 1
ATOM 907 N N . ASP A 1 116 ? -15.100 15.987 1.302 1.00 91.94 116 ASP A N 1
ATOM 908 C CA . ASP A 1 116 ? -15.103 15.479 2.672 1.00 91.94 116 ASP A CA 1
ATOM 909 C C . ASP A 1 116 ? -14.775 13.992 2.718 1.00 91.94 116 ASP A C 1
ATOM 911 O O . ASP A 1 116 ? -13.948 13.571 3.530 1.00 91.94 116 ASP A O 1
ATOM 915 N N . TRP A 1 117 ? -15.300 13.207 1.778 1.00 92.88 117 TRP A N 1
ATOM 916 C CA . TRP A 1 117 ? -14.922 11.808 1.622 1.00 92.88 117 TRP A CA 1
ATOM 917 C C . TRP A 1 117 ? -13.422 11.646 1.324 1.00 92.88 117 TRP A C 1
ATOM 919 O O . TRP A 1 117 ? -12.734 10.905 2.030 1.00 92.88 117 TRP A O 1
ATOM 929 N N . ARG A 1 118 ? -12.872 12.393 0.353 1.00 93.19 118 ARG A N 1
ATOM 930 C CA . ARG A 1 118 ? -11.434 12.371 0.015 1.00 93.19 118 ARG A CA 1
ATOM 931 C C . ARG A 1 118 ? -10.570 12.721 1.226 1.00 93.19 118 ARG A C 1
ATOM 933 O O . ARG A 1 118 ? -9.522 12.105 1.429 1.00 93.19 118 ARG A O 1
ATOM 940 N N . ASN A 1 119 ? -11.002 13.687 2.037 1.00 90.69 119 ASN A N 1
ATOM 941 C CA . ASN A 1 119 ? -10.343 14.035 3.294 1.00 90.69 119 ASN A CA 1
ATOM 942 C C . ASN A 1 119 ? -10.429 12.893 4.319 1.00 90.69 119 ASN A C 1
ATOM 944 O O . ASN A 1 119 ? -9.411 12.537 4.915 1.00 90.69 119 ASN A O 1
ATOM 948 N N . ARG A 1 120 ? -11.614 12.290 4.489 1.00 89.25 120 ARG A N 1
ATOM 949 C CA . ARG A 1 120 ? -11.893 11.195 5.435 1.00 89.25 120 ARG A CA 1
ATOM 950 C C . ARG A 1 120 ? -11.023 9.968 5.184 1.00 89.25 120 ARG A C 1
ATOM 952 O O . ARG A 1 120 ? -10.517 9.383 6.140 1.00 89.25 120 ARG A O 1
ATOM 959 N N . ILE A 1 121 ? -10.831 9.590 3.920 1.00 90.31 121 ILE A N 1
ATOM 960 C CA . ILE A 1 121 ? -10.015 8.425 3.542 1.00 90.31 121 ILE A CA 1
ATOM 961 C C . ILE A 1 121 ? -8.540 8.776 3.284 1.00 90.31 121 ILE A C 1
ATOM 963 O O . ILE A 1 121 ? -7.755 7.929 2.866 1.00 90.31 121 ILE A O 1
ATOM 967 N N . GLY A 1 122 ? -8.119 10.019 3.531 1.00 88.38 122 GLY A N 1
ATOM 968 C CA . GLY A 1 122 ? -6.712 10.412 3.437 1.00 88.38 122 GLY A CA 1
ATOM 969 C C . GLY A 1 122 ? -6.172 10.561 2.010 1.00 88.38 122 GLY A C 1
ATOM 970 O O . GLY A 1 122 ? -4.956 10.520 1.819 1.00 88.38 122 GLY A O 1
ATOM 971 N N . LEU A 1 123 ? -7.022 10.787 1.002 1.00 89.75 123 LEU A N 1
ATOM 972 C CA . LEU A 1 123 ? -6.557 11.129 -0.352 1.00 89.75 123 LEU A CA 1
ATOM 973 C C . LEU A 1 123 ? -5.904 12.517 -0.416 1.00 89.75 123 LEU A C 1
ATOM 975 O O . LEU A 1 123 ? -5.107 12.791 -1.308 1.00 89.75 123 LEU A O 1
ATOM 979 N N . THR A 1 124 ? -6.183 13.385 0.553 1.00 88.56 124 THR A N 1
ATOM 980 C CA . THR A 1 124 ? -5.528 14.695 0.702 1.00 88.56 124 THR A CA 1
ATOM 981 C C . THR A 1 124 ? -4.320 14.660 1.636 1.00 88.56 124 THR A C 1
ATOM 983 O O . THR A 1 124 ? -3.743 15.700 1.953 1.00 88.56 124 THR A O 1
ATOM 986 N N . ASN A 1 125 ? -3.901 13.468 2.074 1.00 84.06 125 ASN A N 1
ATOM 987 C CA . ASN A 1 125 ? -2.728 13.312 2.919 1.00 84.06 125 ASN A CA 1
ATOM 988 C C . ASN A 1 125 ? -1.473 13.798 2.171 1.00 84.06 125 ASN A C 1
ATOM 990 O O . ASN A 1 125 ? -1.217 13.390 1.034 1.00 84.06 125 ASN A O 1
ATOM 994 N N . SER A 1 126 ? -0.672 14.652 2.809 1.00 81.50 126 SER A N 1
ATOM 995 C CA . SER A 1 126 ? 0.583 15.157 2.241 1.00 81.50 126 SER A CA 1
ATOM 996 C C . SER A 1 126 ? 1.659 14.070 2.128 1.00 81.50 126 SER A C 1
ATOM 998 O O . SER A 1 126 ? 2.617 14.220 1.370 1.00 81.50 126 SER A O 1
ATOM 1000 N N . ASN A 1 127 ? 1.487 12.942 2.823 1.00 77.62 127 ASN A N 1
ATOM 1001 C CA . ASN A 1 127 ? 2.380 11.791 2.790 1.00 77.62 127 ASN A CA 1
ATOM 1002 C C . ASN A 1 127 ? 2.147 11.027 1.490 1.00 77.62 127 ASN A C 1
ATOM 1004 O O . ASN A 1 127 ? 1.359 10.078 1.434 1.00 77.62 127 ASN A O 1
ATOM 1008 N N . LEU A 1 128 ? 2.797 11.474 0.419 1.00 76.88 128 LEU A N 1
ATOM 1009 C CA . LEU A 1 128 ? 2.704 10.831 -0.886 1.00 76.88 128 LEU A CA 1
ATOM 1010 C C . LEU A 1 128 ? 3.112 9.340 -0.784 1.00 76.88 128 LEU A C 1
ATOM 1012 O O . LEU A 1 128 ? 4.001 9.008 0.013 1.00 76.88 128 LEU A O 1
ATOM 1016 N N . PRO A 1 129 ? 2.510 8.437 -1.581 1.00 80.38 129 PRO A N 1
ATOM 1017 C CA . PRO A 1 129 ? 2.864 7.018 -1.609 1.00 80.38 129 PRO A CA 1
ATOM 1018 C C . PRO A 1 129 ? 4.357 6.803 -1.842 1.00 80.38 129 PRO A C 1
ATOM 1020 O O . PRO A 1 129 ? 4.966 7.513 -2.638 1.00 80.38 129 PRO A O 1
ATOM 1023 N N . ALA A 1 130 ? 4.962 5.853 -1.140 1.00 87.88 130 ALA A N 1
ATOM 1024 C CA . ALA A 1 130 ? 6.369 5.527 -1.325 1.00 87.88 130 ALA A CA 1
ATOM 1025 C C . ALA A 1 130 ? 6.541 4.574 -2.515 1.00 87.88 130 ALA A C 1
ATOM 1027 O O . ALA A 1 130 ? 5.762 3.635 -2.650 1.00 87.88 130 ALA A O 1
ATOM 1028 N N . LEU A 1 131 ? 7.561 4.796 -3.344 1.00 92.56 131 LEU A N 1
ATOM 1029 C CA . LEU A 1 131 ? 7.892 3.916 -4.469 1.00 92.56 131 LEU A CA 1
ATOM 1030 C C . LEU A 1 131 ? 9.313 3.382 -4.322 1.00 92.56 131 LEU A C 1
ATOM 1032 O O . LEU A 1 131 ? 10.213 4.111 -3.906 1.00 92.56 131 LEU A O 1
ATOM 1036 N N . ASP A 1 132 ? 9.520 2.133 -4.710 1.00 93.12 132 ASP A N 1
ATOM 1037 C CA . ASP A 1 132 ? 10.841 1.527 -4.838 1.00 93.12 132 ASP A CA 1
ATOM 1038 C C . ASP A 1 132 ? 10.958 0.956 -6.258 1.00 93.12 132 ASP A C 1
ATOM 1040 O O . ASP A 1 132 ? 10.197 0.069 -6.633 1.00 93.12 132 ASP A O 1
ATOM 1044 N N . SER A 1 133 ? 11.875 1.479 -7.073 1.00 93.38 133 SER A N 1
ATOM 1045 C CA . SER A 1 133 ? 12.086 1.024 -8.450 1.00 93.38 133 SER A CA 1
ATOM 1046 C C . SER A 1 133 ? 13.467 0.416 -8.593 1.00 93.38 133 SER A C 1
ATOM 1048 O O . SER A 1 133 ? 14.460 1.092 -8.334 1.00 93.38 133 SER A O 1
ATOM 1050 N N . ILE A 1 134 ? 13.539 -0.837 -9.029 1.00 93.31 134 ILE A N 1
ATOM 1051 C CA . ILE A 1 134 ? 14.798 -1.462 -9.438 1.00 93.31 134 ILE A CA 1
ATOM 1052 C C . ILE A 1 134 ? 14.929 -1.348 -10.954 1.00 93.31 134 ILE A C 1
ATOM 1054 O O . ILE A 1 134 ? 13.949 -1.518 -11.683 1.00 93.31 134 ILE A O 1
ATOM 1058 N N . TRP A 1 135 ? 16.141 -1.055 -11.405 1.00 92.38 135 TRP A N 1
ATOM 1059 C CA . TRP A 1 135 ? 16.514 -1.121 -12.808 1.00 92.38 135 TRP A CA 1
ATOM 1060 C C . TRP A 1 135 ? 17.871 -1.799 -12.964 1.00 92.38 135 TRP A C 1
ATOM 1062 O O . TRP A 1 135 ? 18.677 -1.805 -12.025 1.00 92.38 135 TRP A O 1
ATOM 1072 N N . TRP A 1 136 ? 18.119 -2.370 -14.139 1.00 91.06 136 TRP A N 1
ATOM 1073 C CA . TRP A 1 136 ? 19.423 -2.910 -14.510 1.00 91.06 136 TRP A CA 1
ATOM 1074 C C . TRP A 1 136 ? 19.720 -2.731 -16.002 1.00 91.06 136 TRP A C 1
ATOM 1076 O O . TRP A 1 136 ? 18.810 -2.605 -16.824 1.00 91.06 136 TRP A O 1
ATOM 1086 N N . SER A 1 137 ? 21.003 -2.705 -16.349 1.00 89.38 137 SER A N 1
ATOM 1087 C CA . SER A 1 137 ? 21.508 -2.559 -17.716 1.00 89.38 137 SER A CA 1
ATOM 1088 C C . SER A 1 137 ? 22.745 -3.432 -17.944 1.00 89.38 137 SER A C 1
ATOM 1090 O O . SER A 1 137 ? 23.380 -3.897 -16.997 1.00 89.38 137 SER A O 1
ATOM 1092 N N . THR A 1 138 ? 23.082 -3.681 -19.210 1.00 85.00 138 THR A N 1
ATOM 1093 C CA . THR A 1 138 ? 24.324 -4.363 -19.594 1.00 85.00 138 THR A CA 1
ATOM 1094 C C . THR A 1 138 ? 25.433 -3.336 -19.814 1.00 85.00 138 THR A C 1
ATOM 1096 O O . THR A 1 138 ? 25.264 -2.419 -20.617 1.00 85.00 138 THR A O 1
ATOM 1099 N N . THR A 1 139 ? 26.575 -3.492 -19.150 1.00 81.06 139 THR A N 1
ATOM 1100 C CA . THR A 1 139 ? 27.747 -2.613 -19.306 1.00 81.06 139 THR A CA 1
ATOM 1101 C C . THR A 1 139 ? 28.655 -3.026 -20.466 1.00 81.06 139 THR A C 1
ATOM 1103 O O . THR A 1 139 ? 29.465 -2.224 -20.925 1.00 81.06 139 THR A O 1
ATOM 1106 N N . VAL A 1 140 ? 28.502 -4.252 -20.979 1.00 75.50 140 VAL A N 1
ATOM 1107 C CA . VAL A 1 140 ? 29.249 -4.765 -22.136 1.00 75.50 140 VAL A CA 1
ATOM 1108 C C . VAL A 1 140 ? 28.386 -4.654 -23.392 1.00 75.50 140 VAL A C 1
ATOM 1110 O O . VAL A 1 140 ? 27.293 -5.222 -23.454 1.00 75.50 140 VAL A O 1
ATOM 1113 N N . ALA A 1 141 ? 28.878 -3.947 -24.413 1.00 62.09 141 ALA A N 1
ATOM 1114 C CA . ALA A 1 141 ? 28.238 -3.895 -25.726 1.00 62.09 141 ALA A CA 1
ATOM 1115 C C . ALA A 1 141 ? 28.196 -5.310 -26.334 1.00 62.09 141 ALA A C 1
ATOM 1117 O O . ALA A 1 141 ? 29.238 -5.903 -26.598 1.00 62.09 141 ALA A O 1
ATOM 1118 N N . GLY A 1 142 ? 26.995 -5.868 -26.512 1.00 59.88 142 GLY A N 1
ATOM 1119 C CA . GLY A 1 142 ? 26.804 -7.244 -26.991 1.00 59.88 142 GLY A CA 1
ATOM 1120 C C . GLY A 1 142 ? 26.784 -8.324 -25.900 1.00 59.88 142 GLY A C 1
ATOM 1121 O O . GLY A 1 142 ? 26.659 -9.501 -26.228 1.00 59.88 142 GLY A O 1
ATOM 1122 N N . GLY A 1 143 ? 26.860 -7.953 -24.615 1.00 59.06 143 GLY A N 1
ATOM 1123 C CA . GLY A 1 143 ? 26.623 -8.882 -23.509 1.00 59.06 143 GLY A CA 1
ATOM 1124 C C . GLY A 1 143 ? 25.200 -9.444 -23.565 1.00 59.06 143 GLY A C 1
ATOM 1125 O O . GLY A 1 143 ? 24.232 -8.709 -23.775 1.00 59.06 143 GLY A O 1
ATOM 1126 N N . THR A 1 144 ? 25.050 -10.757 -23.407 1.00 56.06 144 THR A N 1
ATOM 1127 C CA . THR A 1 144 ? 23.761 -11.444 -23.539 1.00 56.06 144 THR A CA 1
ATOM 1128 C C . THR A 1 144 ? 22.841 -11.145 -22.353 1.00 56.06 144 THR A C 1
ATOM 1130 O O . THR A 1 144 ? 22.716 -11.925 -21.412 1.00 56.06 144 THR A O 1
ATOM 1133 N N . ALA A 1 145 ? 22.084 -10.046 -22.455 1.00 58.50 145 ALA A N 1
ATOM 1134 C CA . ALA A 1 145 ? 20.937 -9.737 -21.590 1.00 58.50 145 ALA A CA 1
ATOM 1135 C C . ALA A 1 145 ? 19.918 -10.897 -21.497 1.00 58.50 145 ALA A C 1
ATOM 1137 O O . ALA A 1 145 ? 19.134 -10.961 -20.553 1.00 58.50 145 ALA A O 1
ATOM 1138 N N . ALA A 1 146 ? 19.947 -11.825 -22.461 1.00 59.31 146 ALA A N 1
ATOM 1139 C CA . ALA A 1 146 ? 19.088 -13.001 -22.543 1.00 59.31 146 ALA A CA 1
ATOM 1140 C C . ALA A 1 146 ? 19.190 -13.957 -21.336 1.00 59.31 146 ALA A C 1
ATOM 1142 O O . ALA A 1 146 ? 18.269 -14.741 -21.124 1.00 59.31 146 ALA A O 1
ATOM 1143 N N . ALA A 1 147 ? 20.263 -13.899 -20.535 1.00 64.06 147 ALA A N 1
ATOM 1144 C CA . ALA A 1 147 ? 20.422 -14.765 -19.362 1.00 64.06 147 ALA A CA 1
ATOM 1145 C C . ALA A 1 147 ? 19.642 -14.287 -18.118 1.00 64.06 147 ALA A C 1
ATOM 1147 O O . ALA A 1 147 ? 19.434 -15.059 -17.179 1.00 64.06 147 ALA A O 1
ATOM 1148 N N . VAL A 1 148 ? 19.194 -13.027 -18.083 1.00 77.69 148 VAL A N 1
ATOM 1149 C CA . VAL A 1 148 ? 18.530 -12.457 -16.905 1.00 77.69 148 VAL A CA 1
ATOM 1150 C C . VAL A 1 148 ? 17.018 -12.642 -17.019 1.00 77.69 148 VAL A C 1
ATOM 1152 O O . VAL A 1 148 ? 16.322 -11.851 -17.650 1.00 77.69 148 VAL A O 1
ATOM 1155 N N . ASN A 1 149 ? 16.489 -13.671 -16.351 1.00 82.19 149 ASN A N 1
ATOM 1156 C CA . ASN A 1 149 ? 15.044 -13.894 -16.205 1.00 82.19 149 ASN A CA 1
ATOM 1157 C C . ASN A 1 149 ? 14.426 -12.910 -15.183 1.00 82.19 149 ASN A C 1
ATOM 1159 O O . ASN A 1 149 ? 13.965 -13.309 -14.115 1.00 82.19 149 ASN A O 1
ATOM 1163 N N . PHE A 1 150 ? 14.540 -11.602 -15.444 1.00 84.19 150 PHE A N 1
ATOM 1164 C CA . PHE A 1 150 ? 13.979 -10.526 -14.621 1.00 84.19 150 PHE A CA 1
ATOM 1165 C C . PHE A 1 150 ? 13.737 -9.257 -15.463 1.00 84.19 150 PHE A C 1
ATOM 1167 O O . PHE A 1 150 ? 14.621 -8.895 -16.243 1.00 84.19 150 PHE A O 1
ATOM 1174 N N . PRO A 1 151 ? 12.599 -8.549 -15.305 1.00 87.31 151 PRO A N 1
ATOM 1175 C CA . PRO A 1 151 ? 12.328 -7.315 -16.042 1.00 87.31 151 PRO A CA 1
ATOM 1176 C C . PRO A 1 151 ? 13.455 -6.294 -15.877 1.00 87.31 151 PRO A C 1
ATOM 1178 O O . PRO A 1 151 ? 14.021 -6.164 -14.789 1.00 87.31 151 PRO A O 1
ATOM 1181 N N . ARG A 1 152 ? 13.781 -5.559 -16.948 1.00 88.25 152 ARG A N 1
ATOM 1182 C CA . ARG A 1 152 ? 14.806 -4.500 -16.898 1.00 88.25 152 ARG A CA 1
ATOM 1183 C C . ARG A 1 152 ? 14.461 -3.422 -15.889 1.00 88.25 152 ARG A C 1
ATOM 1185 O O . ARG A 1 152 ? 15.340 -2.981 -15.160 1.00 88.25 152 ARG A O 1
ATOM 1192 N N . ASN A 1 153 ? 13.187 -3.054 -15.831 1.00 91.06 153 ASN A N 1
ATOM 1193 C CA . ASN A 1 153 ? 12.650 -2.081 -14.901 1.00 91.06 153 ASN A CA 1
ATOM 1194 C C . ASN A 1 153 ? 11.423 -2.667 -14.216 1.00 91.06 153 ASN A C 1
ATOM 1196 O O . ASN A 1 153 ? 10.589 -3.281 -14.872 1.00 91.06 153 ASN A O 1
ATOM 1200 N N . ILE A 1 154 ? 11.301 -2.468 -12.909 1.00 93.69 154 ILE A N 1
ATOM 1201 C CA . ILE A 1 154 ? 10.083 -2.795 -12.168 1.00 93.69 154 ILE A CA 1
ATOM 1202 C C . ILE A 1 154 ? 9.932 -1.836 -10.991 1.00 93.69 154 ILE A C 1
ATOM 1204 O O . ILE A 1 154 ? 10.903 -1.521 -10.295 1.00 93.69 154 ILE A O 1
ATOM 1208 N N . THR A 1 155 ? 8.708 -1.362 -10.763 1.00 95.88 155 THR A N 1
ATOM 1209 C CA . THR A 1 155 ? 8.384 -0.459 -9.653 1.00 95.88 155 THR A CA 1
ATOM 1210 C C . THR A 1 155 ? 7.413 -1.108 -8.677 1.00 95.88 155 THR A C 1
ATOM 1212 O O . THR A 1 155 ? 6.341 -1.569 -9.050 1.00 95.88 155 THR A O 1
ATOM 1215 N N . PHE A 1 156 ? 7.775 -1.082 -7.401 1.00 96.56 156 PHE A N 1
ATOM 1216 C CA . PHE A 1 156 ? 6.913 -1.436 -6.286 1.00 96.56 156 PHE A CA 1
ATOM 1217 C C . PHE A 1 156 ? 6.238 -0.182 -5.718 1.00 96.56 156 PHE A C 1
ATOM 1219 O O . PHE A 1 156 ? 6.920 0.771 -5.324 1.00 96.56 156 PHE A O 1
ATOM 1226 N N . VAL A 1 157 ? 4.908 -0.201 -5.628 1.00 96.25 157 VAL A N 1
ATOM 1227 C CA . VAL A 1 157 ? 4.130 0.789 -4.872 1.00 96.25 157 VAL A CA 1
ATOM 1228 C C . VAL A 1 157 ? 4.009 0.320 -3.428 1.00 96.25 157 VAL A C 1
ATOM 1230 O O . VAL A 1 157 ? 3.421 -0.723 -3.146 1.00 96.25 157 VAL A O 1
ATOM 1233 N N . HIS A 1 158 ? 4.558 1.088 -2.492 1.00 94.06 158 HIS A N 1
ATOM 1234 C CA . HIS A 1 158 ? 4.616 0.702 -1.090 1.00 94.06 158 HIS A CA 1
ATOM 1235 C C . HIS A 1 158 ? 3.301 0.998 -0.362 1.00 94.06 158 HIS A C 1
ATOM 1237 O O . HIS A 1 158 ? 3.087 2.089 0.182 1.00 94.06 158 HIS A O 1
ATOM 1243 N N . ASN A 1 159 ? 2.485 -0.043 -0.230 1.00 92.69 159 ASN A N 1
ATOM 1244 C CA . ASN A 1 159 ? 1.333 -0.048 0.661 1.00 92.69 159 ASN A CA 1
ATOM 1245 C C . ASN A 1 159 ? 1.774 -0.297 2.099 1.00 92.69 159 ASN A C 1
ATOM 1247 O O . ASN A 1 159 ? 2.417 -1.305 2.425 1.00 92.69 159 ASN A O 1
ATOM 1251 N N . HIS A 1 160 ? 1.447 0.640 2.988 1.00 92.19 160 HIS A N 1
ATOM 1252 C CA . HIS A 1 160 ? 1.846 0.498 4.381 1.00 92.19 160 HIS A CA 1
ATOM 1253 C C . HIS A 1 160 ? 1.159 -0.732 4.974 1.00 92.19 160 HIS A C 1
ATOM 1255 O O . HIS A 1 160 ? -0.028 -0.975 4.751 1.00 92.19 160 HIS A O 1
ATOM 1261 N N . LYS A 1 161 ? 1.946 -1.513 5.726 1.00 92.19 161 LYS A N 1
ATOM 1262 C CA . LYS A 1 161 ? 1.518 -2.752 6.401 1.00 92.19 161 LYS A CA 1
ATOM 1263 C C . LYS A 1 161 ? 1.213 -3.948 5.501 1.00 92.19 161 LYS A C 1
ATOM 1265 O O . LYS A 1 161 ? 0.717 -4.957 6.002 1.00 92.19 161 LYS A O 1
ATOM 1270 N N . CYS A 1 162 ? 1.669 -3.886 4.251 1.00 93.75 162 CYS A N 1
ATOM 1271 C CA . CYS A 1 162 ? 1.517 -4.944 3.250 1.00 93.75 162 CYS A CA 1
ATOM 1272 C C . CYS A 1 162 ? 2.876 -5.549 2.838 1.00 93.75 162 CYS A C 1
ATOM 1274 O O . CYS A 1 162 ? 3.162 -5.749 1.669 1.00 93.75 162 CYS A O 1
ATOM 1276 N N . GLY A 1 163 ? 3.793 -5.778 3.785 1.00 90.94 163 GLY A N 1
ATOM 1277 C CA . GLY A 1 163 ? 5.076 -6.438 3.476 1.00 90.94 163 GLY A CA 1
ATOM 1278 C C . GLY A 1 163 ? 6.132 -5.572 2.776 1.00 90.94 163 GLY A C 1
ATOM 1279 O O . GLY A 1 163 ? 7.170 -6.092 2.369 1.00 90.94 163 GLY A O 1
ATOM 1280 N N . GLY A 1 164 ? 5.926 -4.253 2.689 1.00 91.69 164 GLY A N 1
ATOM 1281 C CA . GLY A 1 164 ? 6.823 -3.353 1.957 1.00 91.69 164 GLY A CA 1
ATOM 1282 C C . GLY A 1 164 ? 8.292 -3.389 2.398 1.00 91.69 164 GLY A C 1
ATOM 1283 O O . GLY A 1 164 ? 9.175 -3.255 1.559 1.00 91.69 164 GLY A O 1
ATOM 1284 N N . THR A 1 165 ? 8.592 -3.643 3.679 1.00 89.81 165 THR A N 1
ATOM 1285 C CA . THR A 1 165 ? 9.981 -3.845 4.140 1.00 89.81 165 THR A CA 1
ATOM 1286 C C . THR A 1 165 ? 10.618 -5.085 3.510 1.00 89.81 165 THR A C 1
ATOM 1288 O O . THR A 1 165 ? 11.742 -5.010 3.026 1.00 89.81 165 THR A O 1
ATOM 1291 N N . SER A 1 166 ? 9.904 -6.211 3.474 1.00 91.81 166 SER A N 1
ATOM 1292 C CA . SER A 1 166 ? 10.398 -7.473 2.910 1.00 91.81 166 SER A CA 1
ATOM 1293 C C . SER A 1 166 ? 10.627 -7.368 1.405 1.00 91.81 166 SER A C 1
ATOM 1295 O O . SER A 1 166 ? 11.671 -7.801 0.913 1.00 91.81 166 SER A O 1
ATOM 1297 N N . ILE A 1 167 ? 9.690 -6.736 0.690 1.00 94.38 167 ILE A N 1
ATOM 1298 C CA . ILE A 1 167 ? 9.812 -6.480 -0.750 1.00 94.38 167 ILE A CA 1
ATOM 1299 C C . ILE A 1 167 ? 11.008 -5.568 -1.009 1.00 94.38 167 ILE A C 1
ATOM 1301 O O . ILE A 1 167 ? 11.899 -5.938 -1.768 1.00 94.38 167 ILE A O 1
ATOM 1305 N N . GLN A 1 168 ? 11.104 -4.432 -0.310 1.00 93.12 168 GLN A N 1
ATOM 1306 C CA . GLN A 1 168 ? 12.214 -3.497 -0.483 1.00 93.12 168 GLN A CA 1
ATOM 1307 C C . GLN A 1 168 ? 13.573 -4.170 -0.227 1.00 93.12 168 GLN A C 1
ATOM 1309 O O . GLN A 1 168 ? 14.482 -4.069 -1.052 1.00 93.12 168 GLN A O 1
ATOM 1314 N N . SER A 1 169 ? 13.724 -4.894 0.887 1.00 91.75 169 SER A N 1
ATOM 1315 C CA . SER A 1 169 ? 14.956 -5.631 1.200 1.00 91.75 169 SER A CA 1
ATOM 1316 C C . SER A 1 169 ? 15.322 -6.644 0.112 1.00 91.75 169 SER A C 1
ATOM 1318 O O . SER A 1 169 ? 16.507 -6.815 -0.190 1.00 91.75 169 SER A O 1
ATOM 1320 N N . THR A 1 170 ? 14.320 -7.286 -0.491 1.00 94.19 170 THR A N 1
ATOM 1321 C CA . THR A 1 170 ? 14.508 -8.259 -1.573 1.00 94.19 170 THR A CA 1
ATOM 1322 C C . THR A 1 170 ? 14.916 -7.576 -2.873 1.00 94.19 170 THR A C 1
ATOM 1324 O O . THR A 1 170 ? 15.880 -8.019 -3.485 1.00 94.19 170 THR A O 1
ATOM 1327 N N . LEU A 1 171 ? 14.318 -6.434 -3.231 1.00 94.69 171 LEU A N 1
ATOM 1328 C CA . LEU A 1 171 ? 14.760 -5.621 -4.373 1.00 94.69 171 LEU A CA 1
ATOM 1329 C C . LEU A 1 171 ? 16.233 -5.207 -4.233 1.00 94.69 171 LEU A C 1
ATOM 1331 O O . LEU A 1 171 ? 17.025 -5.383 -5.157 1.00 94.69 171 LEU A O 1
ATOM 1335 N N . TYR A 1 172 ? 16.651 -4.737 -3.052 1.00 94.00 172 TYR A N 1
ATOM 1336 C CA . TYR A 1 172 ? 18.061 -4.414 -2.804 1.00 94.00 172 TYR A CA 1
ATOM 1337 C C . TYR A 1 172 ? 18.979 -5.638 -2.897 1.00 94.00 172 TYR A C 1
ATOM 1339 O O . TYR A 1 172 ? 20.106 -5.524 -3.382 1.00 94.00 172 TYR A O 1
ATOM 1347 N N . ARG A 1 173 ? 18.529 -6.808 -2.424 1.00 93.12 173 ARG A N 1
ATOM 1348 C CA . ARG A 1 173 ? 19.279 -8.065 -2.558 1.00 93.12 173 ARG A CA 1
ATOM 1349 C C . ARG A 1 173 ? 19.405 -8.470 -4.024 1.00 93.12 173 ARG A C 1
ATOM 1351 O O . ARG A 1 173 ? 20.502 -8.824 -4.446 1.00 93.12 173 ARG A O 1
ATOM 1358 N N . ARG A 1 174 ? 18.328 -8.339 -4.800 1.00 92.88 174 ARG A N 1
ATOM 1359 C CA . ARG A 1 174 ? 18.308 -8.627 -6.233 1.00 92.88 174 ARG A CA 1
ATOM 1360 C C . ARG A 1 174 ? 19.264 -7.732 -7.001 1.00 92.88 174 ARG A C 1
ATOM 1362 O O . ARG A 1 174 ? 20.083 -8.252 -7.745 1.00 92.88 174 ARG A O 1
ATOM 1369 N N . ALA A 1 175 ? 19.240 -6.423 -6.756 1.00 93.88 175 ALA A N 1
ATOM 1370 C CA . ALA A 1 175 ? 20.181 -5.492 -7.376 1.00 93.88 175 ALA A CA 1
ATOM 1371 C C . ALA A 1 175 ? 21.642 -5.846 -7.050 1.00 93.88 175 ALA A C 1
ATOM 1373 O O . ALA A 1 175 ? 22.495 -5.817 -7.930 1.00 93.88 175 ALA A O 1
ATOM 1374 N N . ARG A 1 176 ? 21.943 -6.240 -5.801 1.00 93.38 176 ARG A N 1
ATOM 1375 C CA . ARG A 1 176 ? 23.286 -6.730 -5.439 1.00 93.38 176 ARG A CA 1
ATOM 1376 C C . ARG A 1 176 ? 23.669 -7.999 -6.199 1.00 93.38 176 ARG A C 1
ATOM 1378 O O . ARG A 1 176 ? 24.788 -8.065 -6.686 1.00 93.38 176 ARG A O 1
ATOM 1385 N N . SER A 1 177 ? 22.759 -8.967 -6.296 1.00 91.88 177 SER A N 1
ATOM 1386 C CA . SER A 1 177 ? 22.986 -10.215 -7.033 1.00 91.88 177 SER A CA 1
ATOM 1387 C C . SER A 1 177 ? 23.212 -9.963 -8.526 1.00 91.88 177 SER A C 1
ATOM 1389 O O . SER A 1 177 ? 24.109 -10.563 -9.104 1.00 91.88 177 SER A O 1
ATOM 1391 N N . LEU A 1 178 ? 22.464 -9.038 -9.135 1.00 91.31 178 LEU A N 1
ATOM 1392 C CA . LEU A 1 178 ? 22.664 -8.649 -10.533 1.00 91.31 178 LEU A CA 1
ATOM 1393 C C . LEU A 1 178 ? 24.048 -8.024 -10.747 1.00 91.31 178 LEU A C 1
ATOM 1395 O O . LEU A 1 178 ? 24.754 -8.455 -11.644 1.00 91.31 178 LEU A O 1
ATOM 1399 N N . ARG A 1 179 ? 24.493 -7.109 -9.874 1.00 92.44 179 ARG A N 1
ATOM 1400 C CA . ARG A 1 179 ? 25.840 -6.503 -9.958 1.00 92.44 179 ARG A CA 1
ATOM 1401 C C . ARG A 1 179 ? 27.004 -7.482 -9.760 1.00 92.44 179 ARG A C 1
ATOM 1403 O O . ARG A 1 179 ? 28.141 -7.130 -10.045 1.00 92.44 179 ARG A O 1
ATOM 1410 N N . GLN A 1 180 ? 26.754 -8.667 -9.202 1.00 90.62 180 GLN A N 1
ATOM 1411 C CA . GLN A 1 180 ? 27.771 -9.719 -9.085 1.00 90.62 180 GLN A CA 1
ATOM 1412 C C . GLN A 1 180 ? 27.929 -10.522 -10.380 1.00 90.62 180 GLN A C 1
ATOM 1414 O O . GLN A 1 180 ? 28.914 -11.240 -10.525 1.00 90.62 180 GLN A O 1
ATOM 1419 N N . GLN A 1 181 ? 26.969 -10.425 -11.302 1.00 87.81 181 GLN A N 1
ATOM 1420 C CA . GLN A 1 181 ? 27.071 -11.039 -12.618 1.00 87.81 181 GLN A CA 1
ATOM 1421 C C . GLN A 1 181 ? 27.903 -10.131 -13.523 1.00 87.81 181 GLN A C 1
ATOM 1423 O O . GLN A 1 181 ? 27.732 -8.910 -13.532 1.00 87.81 181 GLN A O 1
ATOM 1428 N N . GLU A 1 182 ? 28.822 -10.732 -14.274 1.00 82.12 182 GLU A N 1
ATOM 1429 C CA . GLU A 1 182 ? 29.709 -9.992 -15.163 1.00 82.12 182 GLU A CA 1
ATOM 1430 C C . GLU A 1 182 ? 28.905 -9.217 -16.214 1.00 82.12 182 GLU A C 1
ATOM 1432 O O . GLU A 1 182 ? 27.985 -9.742 -16.842 1.00 82.12 182 GLU A O 1
ATOM 1437 N N . GLY A 1 183 ? 29.254 -7.944 -16.397 1.00 84.88 183 GLY A N 1
ATOM 1438 C CA . GLY A 1 183 ? 28.649 -7.105 -17.424 1.00 84.88 183 GLY A CA 1
ATOM 1439 C C . GLY A 1 183 ? 27.261 -6.553 -17.093 1.00 84.88 183 GLY A C 1
ATOM 1440 O O . GLY A 1 183 ? 26.621 -6.025 -18.001 1.00 84.88 183 GLY A O 1
ATOM 1441 N N . LEU A 1 184 ? 26.789 -6.642 -15.843 1.00 89.44 184 LEU A N 1
ATOM 1442 C CA . LEU A 1 184 ? 25.533 -6.027 -15.404 1.00 89.44 184 LEU A CA 1
ATOM 1443 C C . LEU A 1 184 ? 25.764 -4.886 -14.408 1.00 89.44 184 LEU A C 1
ATOM 1445 O O . LEU A 1 184 ? 26.523 -5.018 -13.448 1.00 89.44 184 LEU A O 1
ATOM 1449 N N . ASP A 1 185 ? 25.029 -3.792 -14.591 1.00 91.62 185 ASP A N 1
ATOM 1450 C CA . ASP A 1 185 ? 24.817 -2.778 -13.559 1.00 91.62 185 ASP A CA 1
ATOM 1451 C C . ASP A 1 185 ? 23.354 -2.798 -13.116 1.00 91.62 185 ASP A C 1
ATOM 1453 O O . ASP A 1 185 ? 22.452 -3.047 -13.913 1.00 91.62 185 ASP A O 1
ATOM 1457 N N . ALA A 1 186 ? 23.107 -2.567 -11.831 1.00 94.06 186 ALA A N 1
ATOM 1458 C CA . ALA A 1 186 ? 21.763 -2.553 -11.276 1.00 94.06 186 ALA A CA 1
ATOM 1459 C C . ALA A 1 186 ? 21.683 -1.633 -10.067 1.00 94.06 186 ALA A C 1
ATOM 1461 O O . ALA A 1 186 ? 22.579 -1.610 -9.216 1.00 94.06 186 ALA A O 1
ATOM 1462 N N . SER A 1 187 ? 20.565 -0.932 -9.909 1.00 94.88 187 SER A N 1
ATOM 1463 C CA . SER A 1 187 ? 20.331 -0.117 -8.721 1.00 94.88 187 SER A CA 1
ATOM 1464 C C . SER A 1 187 ? 18.857 -0.046 -8.331 1.00 94.88 187 SER A C 1
ATOM 1466 O O . SER A 1 187 ? 17.968 -0.420 -9.093 1.00 94.88 187 SER A O 1
ATOM 1468 N N . VAL A 1 188 ? 18.613 0.381 -7.089 1.00 94.94 188 VAL A N 1
ATOM 1469 C CA . VAL A 1 188 ? 17.271 0.589 -6.540 1.00 94.94 188 VAL A CA 1
ATOM 1470 C C . VAL A 1 188 ? 17.125 2.061 -6.191 1.00 94.94 188 VAL A C 1
ATOM 1472 O O . VAL A 1 188 ? 17.842 2.573 -5.329 1.00 94.94 188 VAL A O 1
ATOM 1475 N N . ASN A 1 189 ? 16.169 2.712 -6.839 1.00 93.75 189 ASN A N 1
ATOM 1476 C CA . ASN A 1 189 ? 15.757 4.074 -6.559 1.00 93.75 189 ASN A CA 1
ATOM 1477 C C . ASN A 1 189 ? 14.561 4.054 -5.608 1.00 93.75 189 ASN A C 1
ATOM 1479 O O . ASN A 1 189 ? 13.523 3.465 -5.906 1.00 93.75 189 ASN A O 1
ATOM 1483 N N . THR A 1 190 ? 14.701 4.723 -4.468 1.00 91.19 190 THR A N 1
ATOM 1484 C CA . THR A 1 190 ? 13.653 4.818 -3.451 1.00 91.19 190 THR A CA 1
ATOM 1485 C C . THR A 1 190 ? 13.097 6.234 -3.408 1.00 91.19 190 THR A C 1
ATOM 1487 O O . THR A 1 190 ? 13.779 7.175 -3.008 1.00 91.19 190 THR A O 1
ATOM 1490 N N . PHE A 1 191 ? 11.822 6.374 -3.751 1.00 88.44 191 PHE A N 1
ATOM 1491 C CA . PHE A 1 191 ? 11.093 7.634 -3.752 1.00 88.44 191 PHE A CA 1
ATOM 1492 C C . PHE A 1 191 ? 10.194 7.688 -2.513 1.00 88.44 191 PHE A C 1
ATOM 1494 O O . PHE A 1 191 ? 9.020 7.319 -2.553 1.00 88.44 191 PHE A O 1
ATOM 1501 N N . LYS A 1 192 ? 10.759 8.109 -1.375 1.00 81.75 192 LYS A N 1
ATOM 1502 C CA . LYS A 1 192 ? 10.065 8.166 -0.077 1.00 81.75 192 LYS A CA 1
ATOM 1503 C C . LYS A 1 192 ? 9.991 9.587 0.459 1.00 81.75 192 LYS A C 1
ATOM 1505 O O . LYS A 1 192 ? 10.974 10.321 0.422 1.00 81.75 192 LYS A O 1
ATOM 1510 N N . HIS A 1 193 ? 8.849 9.936 1.046 1.00 69.88 193 HIS A N 1
ATOM 1511 C CA . HIS A 1 193 ? 8.730 11.147 1.847 1.00 69.88 193 HIS A CA 1
ATOM 1512 C C . HIS A 1 193 ? 9.149 10.814 3.287 1.00 69.88 193 HIS A C 1
ATOM 1514 O O . HIS A 1 193 ? 8.444 10.088 3.987 1.00 69.88 193 HIS A O 1
ATOM 1520 N N . SER A 1 194 ? 10.312 11.294 3.738 1.00 57.94 194 SER A N 1
ATOM 1521 C CA . SER A 1 194 ? 10.738 11.111 5.134 1.00 57.94 194 SER A CA 1
ATOM 1522 C C . SER A 1 194 ? 10.122 12.190 6.023 1.00 57.94 194 SER A C 1
ATOM 1524 O O . SER A 1 194 ? 10.419 13.375 5.866 1.00 57.94 194 SER A O 1
ATOM 1526 N N . PHE A 1 195 ? 9.293 11.796 6.992 1.00 56.44 195 PHE A N 1
ATOM 1527 C CA . PHE A 1 195 ? 8.721 12.730 7.971 1.00 56.44 195 PHE A CA 1
ATOM 1528 C C . PHE A 1 195 ? 9.673 13.091 9.117 1.00 56.44 195 PHE A C 1
ATOM 1530 O O . PHE A 1 195 ? 9.447 14.092 9.788 1.00 56.44 195 PHE A O 1
ATOM 1537 N N . GLY A 1 196 ? 10.779 12.362 9.280 1.00 55.88 196 GLY A N 1
ATOM 1538 C CA . GLY A 1 196 ? 11.717 12.546 10.392 1.00 55.88 196 GLY A CA 1
ATOM 1539 C C . GLY A 1 196 ? 13.080 13.135 10.026 1.00 55.88 196 GLY A C 1
ATOM 1540 O O . GLY A 1 196 ? 13.946 13.197 10.890 1.00 55.88 196 GLY A O 1
ATOM 1541 N N . GLY A 1 197 ? 13.324 13.538 8.772 1.00 59.88 197 GLY A N 1
ATOM 1542 C CA . GLY A 1 197 ? 14.635 14.075 8.400 1.00 59.88 197 GLY A CA 1
ATOM 1543 C C . GLY A 1 197 ? 14.700 14.738 7.028 1.00 59.88 197 GLY A C 1
ATOM 1544 O O . GLY A 1 197 ? 13.973 14.372 6.106 1.00 59.88 197 GLY A O 1
ATOM 1545 N N . GLY A 1 198 ? 15.619 15.696 6.899 1.00 74.12 198 GLY A N 1
ATOM 1546 C CA . GLY A 1 198 ? 15.861 16.471 5.681 1.00 74.12 198 GLY A CA 1
ATOM 1547 C C . GLY A 1 198 ? 15.173 17.837 5.680 1.00 74.12 198 GLY A C 1
ATOM 1548 O O . GLY A 1 198 ? 14.147 18.034 6.331 1.00 74.12 198 GLY A O 1
ATOM 1549 N N . SER A 1 199 ? 15.757 18.783 4.944 1.00 85.25 199 SER A N 1
ATOM 1550 C CA . SER A 1 199 ? 15.188 20.117 4.757 1.00 85.25 199 SER A CA 1
ATOM 1551 C C . SER A 1 199 ? 13.917 20.072 3.896 1.00 85.25 199 SER A C 1
ATOM 1553 O O . SER A 1 199 ? 13.652 19.082 3.202 1.00 85.25 199 SER A O 1
ATOM 1555 N N . LYS A 1 200 ? 13.122 21.148 3.920 1.00 86.31 200 LYS A N 1
ATOM 1556 C CA . LYS A 1 200 ? 11.911 21.288 3.093 1.00 86.31 200 LYS A CA 1
ATOM 1557 C C . LYS A 1 200 ? 12.231 21.122 1.602 1.00 86.31 200 LYS A C 1
ATOM 1559 O O . LYS A 1 200 ? 11.482 20.475 0.878 1.00 86.31 200 LYS A O 1
ATOM 1564 N N . GLU A 1 201 ? 13.376 21.637 1.173 1.00 88.88 201 GLU A N 1
ATOM 1565 C CA . GLU A 1 201 ? 13.873 21.581 -0.204 1.00 88.88 201 GLU A CA 1
ATOM 1566 C C . GLU A 1 201 ? 14.189 20.142 -0.611 1.00 88.88 201 GLU A C 1
ATOM 1568 O O . GLU A 1 201 ? 13.817 19.713 -1.700 1.00 88.88 201 GLU A O 1
ATOM 1573 N N . LYS A 1 202 ? 14.809 19.359 0.283 1.00 85.69 202 LYS A N 1
ATOM 1574 C CA . LYS A 1 202 ? 15.092 17.940 0.031 1.00 85.69 202 LYS A CA 1
ATOM 1575 C C . LYS A 1 202 ? 13.806 17.137 -0.162 1.00 85.69 202 LYS A C 1
ATOM 1577 O O . LYS A 1 202 ? 13.731 16.304 -1.061 1.00 85.69 202 LYS A O 1
ATOM 1582 N N . LYS A 1 203 ? 12.794 17.401 0.669 1.00 83.88 203 LYS A N 1
ATOM 1583 C CA . LYS A 1 203 ? 11.476 16.760 0.561 1.00 83.88 203 LYS A CA 1
ATOM 1584 C C . LYS A 1 203 ? 10.798 17.117 -0.762 1.00 83.88 203 LYS A C 1
ATOM 1586 O O . LYS A 1 203 ? 10.362 16.217 -1.470 1.00 83.88 203 LYS A O 1
ATOM 1591 N N . LEU A 1 204 ? 10.808 18.399 -1.133 1.00 87.00 204 LEU A N 1
ATOM 1592 C CA . LEU A 1 204 ? 10.275 18.864 -2.413 1.00 87.00 204 LEU A CA 1
ATOM 1593 C C . LEU A 1 204 ? 10.989 18.208 -3.603 1.00 87.00 204 LEU A C 1
ATOM 1595 O O . LEU A 1 204 ? 10.328 17.734 -4.521 1.00 87.00 204 LEU A O 1
ATOM 1599 N N . ALA A 1 205 ? 12.321 18.117 -3.572 1.00 87.88 205 ALA A N 1
ATOM 1600 C CA . ALA A 1 205 ? 13.095 17.459 -4.624 1.00 87.88 205 ALA A CA 1
ATOM 1601 C C . ALA A 1 205 ? 12.724 15.973 -4.771 1.00 87.88 205 ALA A C 1
ATOM 1603 O O . ALA A 1 205 ? 12.562 15.482 -5.887 1.00 87.88 205 ALA A O 1
ATOM 1604 N N . TRP A 1 206 ? 12.536 15.257 -3.660 1.00 86.44 206 TRP A N 1
ATOM 1605 C CA . TRP A 1 206 ? 12.079 13.865 -3.684 1.00 86.44 206 TRP A CA 1
ATOM 1606 C C . TRP A 1 206 ? 10.650 13.706 -4.196 1.00 86.44 206 TRP A C 1
ATOM 1608 O O . TRP A 1 206 ? 10.360 12.743 -4.906 1.00 86.44 206 TRP A O 1
ATOM 1618 N N . ASP A 1 207 ? 9.756 14.629 -3.852 1.00 88.00 207 ASP A N 1
ATOM 1619 C CA . ASP A 1 207 ? 8.389 14.619 -4.365 1.00 88.00 207 ASP A CA 1
ATOM 1620 C C . ASP A 1 207 ? 8.379 14.912 -5.880 1.00 88.00 207 ASP A C 1
ATOM 1622 O O . ASP A 1 207 ? 7.703 14.210 -6.630 1.00 88.00 207 ASP A O 1
ATOM 1626 N N . MET A 1 208 ? 9.218 15.835 -6.367 1.00 90.50 208 MET A N 1
ATOM 1627 C CA . MET A 1 208 ? 9.407 16.079 -7.806 1.00 90.50 208 MET A CA 1
ATOM 1628 C C . MET A 1 208 ? 9.948 14.847 -8.543 1.00 90.50 208 MET A C 1
ATOM 1630 O O . MET A 1 208 ? 9.405 14.468 -9.579 1.00 90.50 208 MET A O 1
ATOM 1634 N N . GLN A 1 209 ? 10.982 14.190 -8.005 1.00 91.00 209 GLN A N 1
ATOM 1635 C CA . GLN A 1 209 ? 11.533 12.955 -8.580 1.00 91.00 209 GLN A CA 1
ATOM 1636 C C . GLN A 1 209 ? 10.482 11.845 -8.653 1.00 91.00 209 GLN A C 1
ATOM 1638 O O . GLN A 1 209 ? 10.406 11.119 -9.642 1.00 91.00 209 GLN A O 1
ATOM 1643 N N . ARG A 1 210 ? 9.634 11.738 -7.627 1.00 90.75 210 ARG A N 1
ATOM 1644 C CA . ARG A 1 210 ? 8.538 10.770 -7.595 1.00 90.75 210 ARG A CA 1
ATOM 1645 C C . ARG A 1 210 ? 7.501 11.041 -8.673 1.00 90.75 210 ARG A C 1
ATOM 1647 O O . ARG A 1 210 ? 7.136 10.121 -9.393 1.00 90.75 210 ARG A O 1
ATOM 1654 N N . MET A 1 211 ? 7.053 12.288 -8.811 1.00 92.25 211 MET A N 1
ATOM 1655 C CA . MET A 1 211 ? 6.084 12.657 -9.846 1.00 92.25 211 MET A CA 1
ATOM 1656 C C . MET A 1 211 ? 6.654 12.465 -11.253 1.00 92.25 211 MET A C 1
ATOM 1658 O O . MET A 1 211 ? 5.941 12.000 -12.144 1.00 92.25 211 MET A O 1
ATOM 1662 N N . ALA A 1 212 ? 7.944 12.755 -11.449 1.00 93.00 212 ALA A N 1
ATOM 1663 C CA . ALA A 1 212 ? 8.635 12.471 -12.702 1.00 93.00 212 ALA A CA 1
ATOM 1664 C C . ALA A 1 212 ? 8.647 10.963 -13.009 1.00 93.00 212 ALA A C 1
ATOM 1666 O O . ALA A 1 212 ? 8.310 10.575 -14.126 1.00 93.00 212 ALA A O 1
ATOM 1667 N N . GLN A 1 213 ? 8.943 10.117 -12.014 1.00 92.62 213 GLN A N 1
ATOM 1668 C CA . GLN A 1 213 ? 8.912 8.659 -12.165 1.00 92.62 213 GLN A CA 1
ATOM 1669 C C . GLN A 1 213 ? 7.513 8.150 -12.533 1.00 92.62 213 GLN A C 1
ATOM 1671 O O . GLN A 1 213 ? 7.373 7.373 -13.472 1.00 92.62 213 GLN A O 1
ATOM 1676 N N . ILE A 1 214 ? 6.472 8.608 -11.835 1.00 93.06 214 ILE A N 1
ATOM 1677 C CA . ILE A 1 214 ? 5.075 8.245 -12.124 1.00 93.06 214 ILE A CA 1
ATOM 1678 C C . ILE A 1 214 ? 4.695 8.646 -13.553 1.00 93.06 214 ILE A C 1
ATOM 1680 O O . ILE A 1 214 ? 4.132 7.847 -14.298 1.00 93.06 214 ILE A O 1
ATOM 1684 N N . THR A 1 215 ? 5.058 9.864 -13.961 1.00 93.88 215 THR A N 1
ATOM 1685 C CA . THR A 1 215 ? 4.794 10.372 -15.314 1.00 93.88 215 THR A CA 1
ATOM 1686 C C . THR A 1 215 ? 5.503 9.528 -16.374 1.00 93.88 215 THR A C 1
ATOM 1688 O O . THR A 1 215 ? 4.926 9.250 -17.424 1.00 93.88 215 THR A O 1
ATOM 1691 N N . ALA A 1 216 ? 6.748 9.114 -16.122 1.00 91.69 216 ALA A N 1
ATOM 1692 C CA . ALA A 1 216 ? 7.498 8.256 -17.033 1.00 91.69 216 ALA A CA 1
ATOM 1693 C C . ALA A 1 216 ? 6.835 6.879 -17.183 1.00 91.69 216 ALA A C 1
ATOM 1695 O O . ALA A 1 216 ? 6.625 6.427 -18.305 1.00 91.69 216 ALA A O 1
ATOM 1696 N N . ILE A 1 217 ? 6.431 6.263 -16.068 1.00 92.50 217 ILE A N 1
ATOM 1697 C CA . ILE A 1 217 ? 5.710 4.984 -16.050 1.00 92.50 217 ILE A CA 1
ATOM 1698 C C . ILE A 1 217 ? 4.399 5.083 -16.834 1.00 92.50 217 ILE A C 1
ATOM 1700 O O . ILE A 1 217 ? 4.152 4.264 -17.715 1.00 92.50 217 ILE A O 1
ATOM 1704 N N . SER A 1 218 ? 3.577 6.095 -16.543 1.00 92.25 218 SER A N 1
ATOM 1705 C CA . SER A 1 218 ? 2.289 6.295 -17.216 1.00 92.25 218 SER A CA 1
ATOM 1706 C C . SER A 1 218 ? 2.467 6.462 -18.728 1.00 92.25 218 SER A C 1
ATOM 1708 O O . SER A 1 218 ? 1.757 5.827 -19.504 1.00 92.25 218 SER A O 1
ATOM 1710 N N . LYS A 1 219 ? 3.478 7.224 -19.170 1.00 90.81 219 LYS A N 1
ATOM 1711 C CA . LYS A 1 219 ? 3.802 7.358 -20.599 1.00 90.81 219 LYS A CA 1
ATOM 1712 C C . LYS A 1 219 ? 4.199 6.029 -21.235 1.00 90.81 219 LYS A C 1
ATOM 1714 O O . LYS A 1 219 ? 3.698 5.727 -22.309 1.00 90.81 219 LYS A O 1
ATOM 1719 N N . LEU A 1 220 ? 5.072 5.250 -20.593 1.00 87.38 220 LEU A N 1
ATOM 1720 C CA . LEU A 1 220 ? 5.497 3.942 -21.108 1.00 87.38 220 LEU A CA 1
ATOM 1721 C C . LEU A 1 220 ? 4.301 2.995 -21.268 1.00 87.38 220 LEU A C 1
ATOM 1723 O O . LEU A 1 220 ? 4.101 2.423 -22.336 1.00 87.38 220 LEU A O 1
ATOM 1727 N N . GLN A 1 221 ? 3.456 2.906 -20.240 1.00 88.56 221 GLN A N 1
ATOM 1728 C CA . GLN A 1 221 ? 2.271 2.053 -20.271 1.00 88.56 221 GLN A CA 1
ATOM 1729 C C . GLN A 1 221 ? 1.184 2.557 -21.237 1.00 88.56 221 GLN A C 1
ATOM 1731 O O . GLN A 1 221 ? 0.457 1.746 -21.807 1.00 88.56 221 GLN A O 1
ATOM 1736 N N . GLY A 1 222 ? 1.079 3.871 -21.459 1.00 83.62 222 GLY A N 1
ATOM 1737 C CA . GLY A 1 222 ? 0.123 4.482 -22.387 1.00 83.62 222 GLY A CA 1
ATOM 1738 C C . GLY A 1 222 ? 0.353 4.121 -23.859 1.00 83.62 222 GLY A C 1
ATOM 1739 O O . GLY A 1 222 ? -0.585 4.171 -24.649 1.00 83.62 222 GLY A O 1
ATOM 1740 N N . TYR A 1 223 ? 1.563 3.685 -24.229 1.00 80.12 223 TYR A N 1
ATOM 1741 C CA . TYR A 1 223 ? 1.857 3.153 -25.567 1.00 80.12 223 TYR A CA 1
ATOM 1742 C C . TYR A 1 223 ? 1.434 1.682 -25.751 1.00 80.12 223 TYR A C 1
ATOM 1744 O O . TYR A 1 223 ? 1.744 1.078 -26.774 1.00 80.12 223 TYR A O 1
ATOM 1752 N N . GLY A 1 224 ? 0.727 1.095 -24.777 1.00 70.19 224 GLY A N 1
ATOM 1753 C CA . GLY A 1 224 ? 0.265 -0.297 -24.810 1.00 70.19 224 GLY A CA 1
ATOM 1754 C C . GLY A 1 224 ? 1.320 -1.318 -24.376 1.00 70.19 224 GLY A C 1
ATOM 1755 O O . GLY A 1 224 ? 1.024 -2.510 -24.291 1.00 70.19 224 GLY A O 1
ATOM 1756 N N . ASP A 1 225 ? 2.533 -0.869 -24.050 1.00 73.44 225 ASP A N 1
ATOM 1757 C CA . ASP A 1 225 ? 3.602 -1.721 -23.542 1.00 73.44 225 ASP A CA 1
ATOM 1758 C C . ASP A 1 225 ? 3.626 -1.730 -22.007 1.00 73.44 225 ASP A C 1
ATOM 1760 O O . ASP A 1 225 ? 4.442 -1.095 -21.341 1.00 73.44 225 ASP A O 1
ATOM 1764 N N . HIS A 1 226 ? 2.704 -2.494 -21.425 1.00 71.62 226 HIS A N 1
ATOM 1765 C CA . HIS A 1 226 ? 2.681 -2.748 -19.979 1.00 71.62 226 HIS A CA 1
ATOM 1766 C C . HIS A 1 226 ? 3.819 -3.669 -19.515 1.00 71.62 226 HIS A C 1
ATOM 1768 O O . HIS A 1 226 ? 4.071 -3.811 -18.319 1.00 71.62 226 HIS A O 1
ATOM 1774 N N . SER A 1 227 ? 4.483 -4.327 -20.462 1.00 74.19 227 SER A N 1
ATOM 1775 C CA . SER A 1 227 ? 5.422 -5.409 -20.211 1.00 74.19 227 SER A CA 1
ATOM 1776 C C . SER A 1 227 ? 6.845 -4.914 -19.948 1.00 74.19 227 SER A C 1
ATOM 1778 O O . SER A 1 227 ? 7.579 -5.536 -19.178 1.00 74.19 227 SER A O 1
ATOM 1780 N N . SER A 1 228 ? 7.221 -3.763 -20.514 1.00 77.94 228 SER A N 1
ATOM 1781 C CA . SER A 1 228 ? 8.556 -3.182 -20.332 1.00 77.94 228 SER A CA 1
ATOM 1782 C C . SER A 1 228 ? 8.790 -2.543 -18.967 1.00 77.94 228 SER A C 1
ATOM 1784 O O . SER A 1 228 ? 9.944 -2.440 -18.542 1.00 77.94 228 SER A O 1
ATOM 1786 N N . HIS A 1 229 ? 7.726 -2.136 -18.266 1.00 89.38 229 HIS A N 1
ATOM 1787 C CA . HIS A 1 229 ? 7.816 -1.568 -16.920 1.00 89.38 229 HIS A CA 1
ATOM 1788 C C . HIS A 1 229 ? 6.648 -2.033 -16.037 1.00 89.38 229 HIS A C 1
ATOM 1790 O O . HIS A 1 229 ? 5.686 -1.283 -15.821 1.00 89.38 229 HIS A O 1
ATOM 1796 N N . PRO A 1 230 ? 6.713 -3.262 -15.493 1.00 93.12 230 PRO A N 1
ATOM 1797 C CA . PRO A 1 230 ? 5.721 -3.734 -14.546 1.00 93.12 230 PRO A CA 1
ATOM 1798 C C . PRO A 1 230 ? 5.705 -2.846 -13.299 1.00 93.12 230 PRO A C 1
ATOM 1800 O O . PRO A 1 230 ? 6.746 -2.502 -12.724 1.00 93.12 230 PRO A O 1
ATOM 1803 N N . VAL A 1 231 ? 4.502 -2.485 -12.869 1.00 95.69 231 VAL A N 1
ATOM 1804 C CA . VAL A 1 231 ? 4.259 -1.819 -11.592 1.00 95.69 231 VAL A CA 1
ATOM 1805 C C . VAL A 1 231 ? 3.444 -2.771 -10.753 1.00 95.69 231 VAL A C 1
ATOM 1807 O O . VAL A 1 231 ? 2.444 -3.293 -11.231 1.00 95.69 231 VAL A O 1
ATOM 1810 N N . PHE A 1 232 ? 3.857 -3.012 -9.516 1.00 97.00 232 PHE A N 1
ATOM 1811 C CA . PHE A 1 232 ? 3.164 -3.958 -8.657 1.00 97.00 232 PHE A CA 1
ATOM 1812 C C . PHE A 1 232 ? 3.014 -3.456 -7.229 1.00 97.00 232 PHE A C 1
ATOM 1814 O O . PHE A 1 232 ? 3.738 -2.571 -6.764 1.00 97.00 232 PHE A O 1
ATOM 1821 N N . SER A 1 233 ? 2.064 -4.050 -6.519 1.00 97.44 233 SER A N 1
ATOM 1822 C CA . SER A 1 233 ? 1.887 -3.866 -5.086 1.00 97.44 233 SER A CA 1
ATOM 1823 C C . SER A 1 233 ? 1.255 -5.104 -4.461 1.00 97.44 233 SER A C 1
ATOM 1825 O O . SER A 1 233 ? 0.932 -6.074 -5.141 1.00 97.44 233 SER A O 1
ATOM 1827 N N . THR A 1 234 ? 1.080 -5.059 -3.151 1.00 96.38 234 THR A N 1
ATOM 1828 C CA . THR A 1 234 ? 0.432 -6.098 -2.358 1.00 96.38 234 THR A CA 1
ATOM 1829 C C . THR A 1 234 ? -0.742 -5.503 -1.596 1.00 96.38 234 THR A C 1
ATOM 1831 O O . THR A 1 234 ? -0.698 -4.348 -1.147 1.00 96.38 234 THR A O 1
ATOM 1834 N N . LEU A 1 235 ? -1.784 -6.306 -1.419 1.00 95.44 235 LEU A N 1
ATOM 1835 C CA . LEU A 1 235 ? -2.895 -6.017 -0.520 1.00 95.44 235 LEU A CA 1
ATOM 1836 C C . LEU A 1 235 ? -2.905 -7.001 0.628 1.00 95.44 235 LEU A C 1
ATOM 1838 O O . LEU A 1 235 ? -2.339 -8.079 0.543 1.00 95.44 235 LEU A O 1
ATOM 1842 N N . ARG A 1 236 ? -3.531 -6.601 1.727 1.00 94.94 236 ARG A N 1
ATOM 1843 C CA . ARG A 1 236 ? -3.655 -7.415 2.929 1.00 94.94 236 ARG A CA 1
ATOM 1844 C C . ARG A 1 236 ? -5.059 -7.265 3.486 1.00 94.94 236 ARG A C 1
ATOM 1846 O O . ARG A 1 236 ? -5.557 -6.146 3.524 1.00 94.94 236 ARG A O 1
ATOM 1853 N N . CYS A 1 237 ? -5.634 -8.349 4.007 1.00 95.62 237 CYS A N 1
ATOM 1854 C CA . CYS A 1 237 ? -6.888 -8.315 4.767 1.00 95.62 237 CYS A CA 1
ATOM 1855 C C . CYS A 1 237 ? -6.957 -7.074 5.694 1.00 95.62 237 CYS A C 1
ATOM 1857 O O . CYS A 1 237 ? -6.032 -6.893 6.505 1.00 95.62 237 CYS A O 1
ATOM 1859 N N . PRO A 1 238 ? -8.014 -6.235 5.613 1.00 96.56 238 PRO A N 1
ATOM 1860 C CA . PRO A 1 238 ? -8.117 -4.993 6.381 1.00 96.56 238 PRO A CA 1
ATOM 1861 C C . PRO A 1 238 ? -7.942 -5.191 7.890 1.00 96.56 238 PRO A C 1
ATOM 1863 O O . PRO A 1 238 ? -7.216 -4.426 8.523 1.00 96.56 238 PRO A O 1
ATOM 1866 N N . VAL A 1 239 ? -8.486 -6.277 8.452 1.00 97.25 239 VAL A N 1
ATOM 1867 C CA . VAL A 1 239 ? -8.330 -6.636 9.875 1.00 97.25 239 VAL A CA 1
ATOM 1868 C C . VAL A 1 239 ? -6.865 -6.900 10.224 1.00 97.25 239 VAL A C 1
ATOM 1870 O O . VAL A 1 239 ? -6.289 -6.258 11.103 1.00 97.25 239 VAL A O 1
ATOM 1873 N N . SER A 1 240 ? -6.205 -7.789 9.479 1.00 96.25 240 SER A N 1
ATOM 1874 C CA . SER A 1 240 ? -4.781 -8.090 9.679 1.00 96.25 240 SER A CA 1
ATOM 1875 C C . SER A 1 240 ? -3.889 -6.856 9.507 1.00 96.25 240 SER A C 1
ATOM 1877 O O . SER A 1 240 ? -2.870 -6.699 10.193 1.00 96.25 240 SER A O 1
ATOM 1879 N N . ARG A 1 241 ? -4.252 -5.977 8.569 1.00 95.62 241 ARG A N 1
ATOM 1880 C CA . ARG A 1 241 ? -3.558 -4.717 8.329 1.00 95.62 241 ARG A CA 1
ATOM 1881 C C . ARG A 1 241 ? -3.722 -3.762 9.508 1.00 95.62 241 ARG A C 1
ATOM 1883 O O . ARG A 1 241 ? -2.707 -3.247 9.980 1.00 95.62 241 ARG A O 1
ATOM 1890 N N . PHE A 1 242 ? -4.948 -3.570 9.992 1.00 96.81 242 PHE A N 1
ATOM 1891 C CA . PHE A 1 242 ? -5.276 -2.718 11.134 1.00 96.81 242 PHE A CA 1
ATOM 1892 C C . PHE A 1 242 ? -4.469 -3.106 12.372 1.00 96.81 242 PHE A C 1
ATOM 1894 O O . PHE A 1 242 ? -3.755 -2.270 12.925 1.00 96.81 242 PHE A O 1
ATOM 1901 N N . LEU A 1 243 ? -4.467 -4.392 12.736 1.00 96.56 243 LEU A N 1
ATOM 1902 C CA . LEU A 1 243 ? -3.701 -4.902 13.880 1.00 96.56 243 LEU A CA 1
ATOM 1903 C C . LEU A 1 243 ? -2.203 -4.597 13.7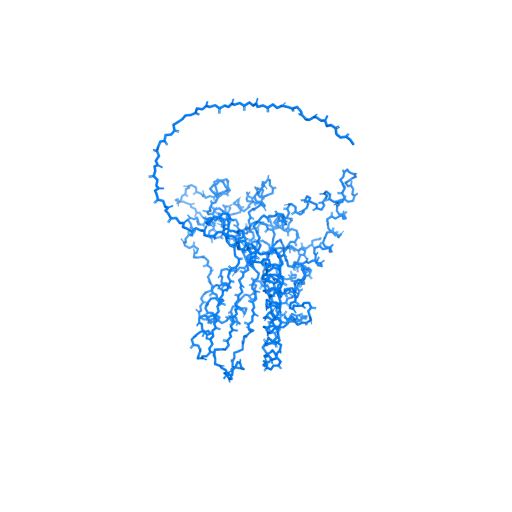49 1.00 96.56 243 LEU A C 1
ATOM 1905 O O . LEU A 1 243 ? -1.544 -4.143 14.687 1.00 96.56 243 LEU A O 1
ATOM 1909 N N . SER A 1 244 ? -1.654 -4.774 12.544 1.00 94.00 244 SER A N 1
ATOM 1910 C CA . SER A 1 244 ? -0.262 -4.423 12.265 1.00 94.00 244 SER A CA 1
ATOM 1911 C C . SER A 1 244 ? -0.011 -2.913 12.325 1.00 94.00 244 SER A C 1
ATOM 1913 O O . SER A 1 244 ? 1.081 -2.483 12.718 1.00 94.00 244 SER A O 1
ATOM 1915 N N . ALA A 1 245 ? -0.984 -2.099 11.918 1.00 94.44 245 ALA A N 1
ATOM 1916 C CA . ALA A 1 245 ? -0.912 -0.648 11.947 1.00 94.44 245 ALA A CA 1
ATOM 1917 C C . ALA A 1 245 ? -0.882 -0.120 13.380 1.00 94.44 245 ALA A C 1
ATOM 1919 O O . ALA A 1 245 ? 0.108 0.518 13.746 1.00 94.44 245 ALA A O 1
ATOM 1920 N N . ILE A 1 246 ? -1.870 -0.469 14.209 1.00 95.31 246 ILE A N 1
ATOM 1921 C CA . ILE A 1 246 ? -1.957 -0.004 15.602 1.00 95.31 246 ILE A CA 1
ATOM 1922 C C . ILE A 1 246 ? -0.723 -0.418 16.409 1.00 95.31 246 ILE A C 1
ATOM 1924 O O . ILE A 1 246 ? -0.178 0.396 17.154 1.00 95.31 246 ILE A O 1
ATOM 1928 N N . GLN A 1 247 ? -0.178 -1.616 16.155 1.00 92.75 247 GLN A N 1
ATOM 1929 C CA . GLN A 1 247 ? 1.075 -2.068 16.759 1.00 92.75 247 GLN A CA 1
ATOM 1930 C C . GLN A 1 247 ? 2.233 -1.097 16.489 1.00 92.75 247 GLN A C 1
ATOM 1932 O O . GLN A 1 247 ? 3.060 -0.861 17.368 1.00 92.75 247 GLN A O 1
ATOM 1937 N N . GLN A 1 248 ? 2.335 -0.549 15.275 1.00 89.94 248 GLN A N 1
ATOM 1938 C CA . GLN A 1 248 ? 3.400 0.392 14.930 1.00 89.94 248 GLN A CA 1
ATOM 1939 C C . GLN A 1 248 ? 3.096 1.809 15.395 1.00 89.94 248 GLN A C 1
ATOM 1941 O O . GLN A 1 248 ? 4.011 2.455 15.898 1.00 89.94 248 GLN A O 1
ATOM 1946 N N . VAL A 1 249 ? 1.855 2.280 15.272 1.00 91.75 249 VAL A N 1
ATOM 1947 C CA . VAL A 1 249 ? 1.494 3.631 15.722 1.00 91.75 249 VAL A CA 1
ATOM 1948 C C . VAL A 1 249 ? 1.727 3.764 17.225 1.00 91.75 249 VAL A C 1
ATOM 1950 O O . VAL A 1 249 ? 2.419 4.683 17.651 1.00 91.75 249 VAL A O 1
ATOM 1953 N N . MET A 1 250 ? 1.296 2.789 18.030 1.00 92.44 250 MET A N 1
ATOM 1954 C CA . MET A 1 250 ? 1.535 2.788 19.480 1.00 92.44 250 MET A CA 1
ATOM 1955 C C . MET A 1 250 ? 3.019 2.702 19.871 1.00 92.44 250 MET A C 1
ATOM 1957 O O . MET A 1 250 ? 3.371 2.961 21.018 1.00 92.44 250 MET A O 1
ATOM 1961 N N . GLN A 1 251 ? 3.929 2.337 18.962 1.00 88.19 251 GLN A N 1
ATOM 1962 C CA . GLN A 1 251 ? 5.361 2.341 19.278 1.00 88.19 251 GLN A CA 1
ATOM 1963 C C . GLN A 1 251 ? 5.972 3.741 19.270 1.00 88.19 251 GLN A C 1
ATOM 1965 O O . GLN A 1 251 ? 6.933 3.958 20.006 1.00 88.19 251 GLN A O 1
ATOM 1970 N N . TYR A 1 252 ? 5.457 4.662 18.451 1.00 87.81 252 TYR A N 1
ATOM 1971 C CA . TYR A 1 252 ? 5.985 6.029 18.359 1.00 87.81 252 TYR A CA 1
ATOM 1972 C C . TYR A 1 252 ? 5.007 7.106 18.832 1.00 87.81 252 TYR A C 1
ATOM 1974 O O . TYR A 1 252 ? 5.438 8.227 19.081 1.00 87.81 252 TYR A O 1
ATOM 1982 N N . ASN A 1 253 ? 3.720 6.793 18.975 1.00 90.06 253 ASN A N 1
ATOM 1983 C CA . ASN A 1 253 ? 2.717 7.704 19.508 1.00 90.06 253 ASN A CA 1
ATOM 1984 C C . ASN A 1 253 ? 2.409 7.344 20.969 1.00 90.06 253 ASN A C 1
ATOM 1986 O O . ASN A 1 253 ? 1.679 6.390 21.248 1.00 90.06 253 ASN A O 1
ATOM 1990 N N . SER A 1 254 ? 3.007 8.091 21.901 1.00 89.25 254 SER A N 1
ATOM 1991 C CA . SER A 1 254 ? 2.858 7.873 23.345 1.00 89.25 254 SER A CA 1
ATOM 1992 C C . SER A 1 254 ? 1.429 8.058 23.830 1.00 89.25 254 SER A C 1
ATOM 1994 O O . SER A 1 254 ? 1.010 7.335 24.732 1.00 89.25 254 SER A O 1
ATOM 1996 N N . ASP A 1 255 ? 0.688 8.990 23.239 1.00 91.19 255 ASP A N 1
ATOM 1997 C CA . ASP A 1 255 ? -0.651 9.358 23.696 1.00 91.19 255 ASP A CA 1
ATOM 1998 C C . ASP A 1 255 ? -1.639 8.261 23.314 1.00 91.19 255 ASP A C 1
ATOM 2000 O O . ASP A 1 255 ? -2.346 7.735 24.173 1.00 91.19 255 ASP A O 1
ATOM 2004 N N . PHE A 1 256 ? -1.578 7.813 22.056 1.00 92.44 256 PHE A N 1
ATOM 2005 C CA . PHE A 1 256 ? -2.360 6.677 21.580 1.00 92.44 256 PHE A CA 1
ATOM 2006 C C . PHE A 1 256 ? -2.043 5.404 22.371 1.00 92.44 256 PHE A C 1
ATOM 2008 O O . PHE A 1 256 ? -2.941 4.687 22.815 1.00 92.44 256 PHE A O 1
ATOM 2015 N N . LYS A 1 257 ? -0.751 5.153 22.626 1.00 92.19 257 LYS A N 1
ATOM 2016 C CA . LYS A 1 257 ? -0.315 4.025 23.451 1.00 92.19 257 LYS A CA 1
ATOM 2017 C C . LYS A 1 257 ? -0.864 4.119 24.874 1.00 92.19 257 LYS A C 1
ATOM 2019 O O . LYS A 1 257 ? -1.394 3.141 25.374 1.00 92.19 257 LYS A O 1
ATOM 2024 N N . THR A 1 258 ? -0.725 5.262 25.537 1.00 91.44 258 THR A N 1
ATOM 2025 C CA . THR A 1 258 ? -1.151 5.432 26.937 1.00 91.44 258 THR A CA 1
ATOM 2026 C C . THR A 1 258 ? -2.662 5.301 27.078 1.00 91.44 258 THR A C 1
ATOM 2028 O O . THR A 1 258 ? -3.136 4.746 28.066 1.00 91.44 258 THR A O 1
ATOM 2031 N N . LYS A 1 259 ? -3.408 5.778 26.077 1.00 93.62 259 LYS A N 1
ATOM 2032 C CA . LYS A 1 259 ? -4.865 5.708 26.047 1.00 93.62 259 LYS A CA 1
ATOM 2033 C C . LYS A 1 259 ? -5.378 4.283 25.845 1.00 93.62 259 LYS A C 1
ATOM 2035 O O . LYS A 1 259 ? -6.268 3.867 26.578 1.00 93.62 259 LYS A O 1
ATOM 2040 N N . CYS A 1 260 ? -4.830 3.557 24.869 1.00 95.38 260 CYS A N 1
ATOM 2041 C CA . CYS A 1 260 ? -5.433 2.307 24.408 1.00 95.38 260 CYS A CA 1
ATOM 2042 C C . CYS A 1 260 ? -4.645 1.034 24.712 1.00 95.38 260 CYS A C 1
ATOM 2044 O O . CYS A 1 260 ? -5.204 -0.049 24.574 1.00 95.38 260 CYS A O 1
ATOM 2046 N N . LEU A 1 261 ? -3.380 1.101 25.132 1.00 93.69 261 LEU A N 1
ATOM 2047 C CA . LEU A 1 261 ? -2.644 -0.111 25.489 1.00 93.69 261 LEU A CA 1
ATOM 2048 C C . LEU A 1 261 ? -3.066 -0.609 26.875 1.00 93.69 261 LEU A C 1
ATOM 2050 O O . LEU A 1 261 ? -2.603 -0.110 27.903 1.00 93.69 261 LEU A O 1
ATOM 2054 N N . HIS A 1 262 ? -3.891 -1.651 26.902 1.00 89.62 262 HIS A N 1
ATOM 2055 C CA . HIS A 1 262 ? -4.287 -2.317 28.136 1.00 89.62 262 HIS A CA 1
ATOM 2056 C C . HIS A 1 262 ? -3.261 -3.393 28.503 1.00 89.62 262 HIS A C 1
ATOM 2058 O O . HIS A 1 262 ? -3.418 -4.558 28.165 1.00 89.62 262 HIS A O 1
ATOM 2064 N N . GLU A 1 263 ? -2.194 -3.012 29.204 1.00 82.75 263 GLU A N 1
ATOM 2065 C CA . GLU A 1 263 ? -1.271 -3.964 29.833 1.00 82.75 263 GLU A CA 1
ATOM 2066 C C . GLU A 1 263 ? -1.596 -4.117 31.320 1.00 82.75 263 GLU A C 1
ATOM 2068 O O . GLU A 1 263 ? -1.656 -3.134 32.064 1.00 82.75 263 GLU A O 1
ATOM 2073 N N . GLY A 1 264 ? -1.810 -5.357 31.772 1.00 66.88 264 GLY A N 1
ATOM 2074 C CA . GLY A 1 264 ? -2.058 -5.646 33.182 1.00 66.88 264 GLY A CA 1
ATOM 2075 C C . GLY A 1 264 ? -0.916 -5.125 34.061 1.00 66.88 264 GLY A C 1
ATOM 2076 O O . GLY A 1 264 ? 0.239 -5.509 33.882 1.00 66.88 264 GLY A O 1
ATOM 2077 N N . ARG A 1 265 ? -1.228 -4.263 35.041 1.00 58.31 265 ARG A N 1
ATOM 2078 C CA . ARG A 1 265 ? -0.232 -3.726 35.993 1.00 58.31 265 ARG A CA 1
ATOM 2079 C C . ARG A 1 265 ? 0.363 -4.807 36.910 1.00 58.31 265 ARG A C 1
ATOM 2081 O O . ARG A 1 265 ? 1.474 -4.636 37.401 1.00 58.31 265 ARG A O 1
ATOM 2088 N N . ASN A 1 266 ? -0.328 -5.937 37.089 1.00 54.91 266 ASN A N 1
ATOM 2089 C CA . ASN A 1 266 ? 0.098 -7.037 37.956 1.00 54.91 266 ASN A CA 1
ATOM 2090 C C . ASN A 1 266 ? 0.698 -8.194 37.146 1.00 54.91 266 ASN A C 1
ATOM 2092 O O . ASN A 1 266 ? 0.017 -9.164 36.820 1.00 54.91 266 ASN A O 1
ATOM 2096 N N . LYS A 1 267 ? 2.007 -8.116 36.880 1.00 58.06 267 LYS A N 1
ATOM 2097 C CA . LYS A 1 267 ? 2.794 -9.177 36.218 1.00 58.06 267 LYS A CA 1
ATOM 2098 C C . LYS A 1 267 ? 2.852 -10.508 36.985 1.00 58.06 267 LYS A C 1
ATOM 2100 O O . LYS A 1 267 ? 3.336 -11.488 36.438 1.00 58.06 267 LYS A O 1
ATOM 2105 N N . PHE A 1 268 ? 2.396 -10.546 38.237 1.00 55.03 268 PHE A N 1
ATOM 2106 C CA . PHE A 1 268 ? 2.545 -11.715 39.108 1.00 55.03 268 PHE A CA 1
ATOM 2107 C C . PHE A 1 268 ? 1.504 -12.826 38.873 1.00 55.03 268 PHE A C 1
ATOM 2109 O O . PHE A 1 268 ? 1.757 -13.952 39.282 1.00 55.03 268 PHE A O 1
ATOM 2116 N N . PHE A 1 269 ? 0.375 -12.551 38.198 1.00 53.69 269 PHE A N 1
ATOM 2117 C CA . PHE A 1 269 ? -0.709 -13.532 37.991 1.00 53.69 269 PHE A CA 1
ATOM 2118 C C . PHE A 1 269 ? -1.485 -13.339 36.670 1.00 53.69 269 PHE A C 1
ATOM 2120 O O . PHE A 1 269 ? -2.713 -13.421 36.653 1.00 53.69 269 PHE A O 1
ATOM 2127 N N . SER A 1 270 ? -0.823 -13.047 35.543 1.00 60.94 270 SER A N 1
ATOM 2128 C CA . SER A 1 270 ? -1.550 -12.985 34.263 1.00 60.94 270 SER A CA 1
ATOM 2129 C C . SER A 1 270 ? -1.785 -14.392 33.707 1.00 60.94 270 SER A C 1
ATOM 2131 O O . SER A 1 270 ? -0.876 -15.004 33.145 1.00 60.94 270 SER A O 1
ATOM 2133 N N . SER A 1 271 ? -3.008 -14.905 33.846 1.00 71.50 271 SER A N 1
ATOM 2134 C CA . SER A 1 271 ? -3.470 -16.056 33.065 1.00 71.50 271 SER A CA 1
ATOM 2135 C C . SER A 1 271 ? -3.516 -15.708 31.567 1.00 71.50 271 SER A C 1
ATOM 2137 O O . SER A 1 271 ? -3.628 -14.536 31.193 1.00 71.50 271 SER A O 1
ATOM 2139 N N . SER A 1 272 ? -3.453 -16.717 30.693 1.00 73.81 272 SER A N 1
ATOM 2140 C CA . SER A 1 272 ? -3.607 -16.544 29.237 1.00 73.81 272 SER A CA 1
ATOM 2141 C C . SER A 1 272 ? -4.925 -15.853 28.864 1.00 73.81 272 SER A C 1
ATOM 2143 O O . SER A 1 272 ? -4.962 -15.030 27.950 1.00 73.81 272 SER A O 1
ATOM 2145 N N . GLU A 1 273 ? -5.986 -16.141 29.615 1.00 75.69 273 GLU A N 1
ATOM 2146 C CA . GLU A 1 273 ? -7.310 -15.533 29.478 1.00 75.69 273 GLU A CA 1
ATOM 2147 C C . GLU A 1 273 ? -7.284 -14.025 29.779 1.00 75.69 273 GLU A C 1
ATOM 2149 O O . GLU A 1 273 ? -7.798 -13.223 29.000 1.00 75.69 273 GLU A O 1
ATOM 2154 N N . SER A 1 274 ? -6.573 -13.609 30.833 1.00 82.44 274 SER A N 1
ATOM 2155 C CA . SER A 1 274 ? -6.379 -12.191 31.170 1.00 82.44 274 SER A CA 1
ATOM 2156 C C . SER A 1 274 ? -5.599 -11.429 30.087 1.00 82.44 274 SER A C 1
ATOM 2158 O O . SER A 1 274 ? -5.922 -10.279 29.765 1.00 82.44 274 SER A O 1
ATOM 2160 N N . GLU A 1 275 ? -4.605 -12.072 29.459 1.00 88.69 275 GLU A N 1
ATOM 2161 C CA . GLU A 1 275 ? -3.901 -11.480 28.314 1.00 88.69 275 GLU A CA 1
ATOM 2162 C C . GLU A 1 275 ? -4.805 -11.344 27.080 1.00 88.69 275 GLU A C 1
ATOM 2164 O O . GLU A 1 275 ? -4.707 -10.338 26.378 1.00 88.69 275 GLU A O 1
ATOM 2169 N N . SER A 1 276 ? -5.671 -12.326 26.808 1.00 90.56 276 SER A N 1
ATOM 2170 C CA . SER A 1 276 ? -6.624 -12.280 25.687 1.00 90.56 276 SER A CA 1
ATOM 2171 C C . SER A 1 276 ? -7.596 -11.107 25.819 1.00 90.56 276 SER A C 1
ATOM 2173 O O . SER A 1 276 ? -7.677 -10.258 24.930 1.00 90.56 276 SER A O 1
ATOM 2175 N N . VAL A 1 277 ? -8.225 -10.964 26.991 1.00 92.06 277 VAL A N 1
ATOM 2176 C CA . VAL A 1 277 ? -9.128 -9.840 27.297 1.00 92.06 277 VAL A CA 1
ATOM 2177 C C . VAL A 1 277 ? -8.409 -8.493 27.156 1.00 92.06 277 VAL A C 1
ATOM 2179 O O . VAL A 1 277 ? -8.974 -7.513 26.672 1.00 92.06 277 VAL A O 1
ATOM 2182 N N . SER A 1 278 ? -7.137 -8.431 27.548 1.00 93.31 278 SER A N 1
ATOM 2183 C CA . SER A 1 278 ? -6.307 -7.232 27.408 1.00 93.31 278 SER A CA 1
ATOM 2184 C C . SER A 1 278 ? -6.023 -6.875 25.939 1.00 93.31 278 SER A C 1
ATOM 2186 O O . SER A 1 278 ? -6.066 -5.695 25.572 1.00 93.31 278 SER A O 1
ATOM 2188 N N . ARG A 1 279 ? -5.780 -7.876 25.078 1.00 94.88 279 ARG A N 1
ATOM 2189 C CA . ARG A 1 279 ? -5.636 -7.683 23.623 1.00 94.88 279 ARG A CA 1
ATOM 2190 C C . ARG A 1 279 ? -6.945 -7.198 23.002 1.00 94.88 279 ARG A C 1
ATOM 2192 O O . ARG A 1 279 ? -6.923 -6.163 22.341 1.00 94.88 279 ARG A O 1
ATOM 2199 N N . GLN A 1 280 ? -8.070 -7.842 23.311 1.00 96.25 280 GLN A N 1
ATOM 2200 C CA . GLN A 1 280 ? -9.406 -7.426 22.861 1.00 96.25 280 GLN A CA 1
ATOM 2201 C C . GLN A 1 280 ? -9.712 -5.968 23.232 1.00 96.25 280 GLN A C 1
ATOM 2203 O O . GLN A 1 280 ? -10.019 -5.156 22.362 1.00 96.25 280 GLN A O 1
ATOM 2208 N N . ARG A 1 281 ? -9.526 -5.585 24.505 1.00 96.31 281 ARG A N 1
ATOM 2209 C CA . ARG A 1 281 ? -9.727 -4.195 24.963 1.00 96.31 281 ARG A CA 1
ATOM 2210 C C . ARG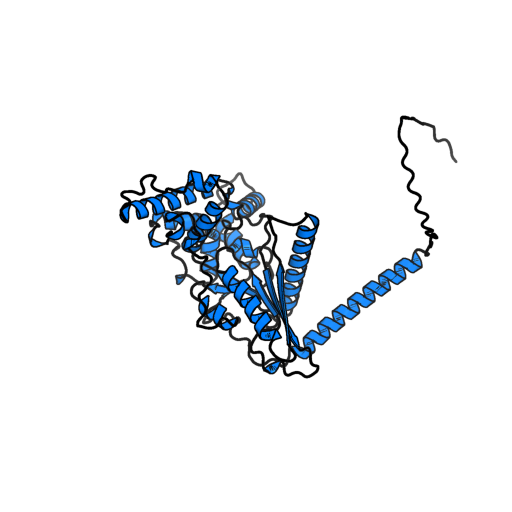 A 1 281 ? -8.819 -3.199 24.243 1.00 96.31 281 ARG A C 1
ATOM 2212 O O . ARG A 1 281 ? -9.259 -2.103 23.907 1.00 96.31 281 ARG A O 1
ATOM 2219 N N . THR A 1 282 ? -7.567 -3.580 23.985 1.00 96.50 282 THR A N 1
ATOM 2220 C CA . THR A 1 282 ? -6.611 -2.745 23.238 1.00 96.50 282 THR A CA 1
ATOM 2221 C C . THR A 1 282 ? -7.082 -2.494 21.809 1.00 96.50 282 THR A C 1
ATOM 2223 O O . THR A 1 282 ? -7.025 -1.360 21.329 1.00 96.50 282 THR A O 1
ATOM 2226 N N . ILE A 1 283 ? -7.576 -3.533 21.136 1.00 97.88 283 ILE A N 1
ATOM 2227 C CA . ILE A 1 283 ? -8.100 -3.433 19.773 1.00 97.88 283 ILE A CA 1
ATOM 2228 C C . ILE A 1 283 ? -9.388 -2.593 19.768 1.00 97.88 283 ILE A C 1
ATOM 2230 O O . ILE A 1 283 ? -9.452 -1.632 19.006 1.00 97.88 283 ILE A O 1
ATOM 2234 N N . GLN A 1 284 ? -10.347 -2.852 20.668 1.00 98.00 284 GLN A N 1
ATOM 2235 C CA . GLN A 1 284 ? -11.599 -2.085 20.752 1.00 98.00 284 GLN A CA 1
ATOM 2236 C C . GLN A 1 284 ? -11.349 -0.593 21.006 1.00 98.00 284 GLN A C 1
ATOM 2238 O O . GLN A 1 284 ? -11.890 0.256 20.302 1.00 98.00 284 GLN A O 1
ATOM 2243 N N . CYS A 1 285 ? -10.487 -0.249 21.972 1.00 97.25 285 CYS A N 1
ATOM 2244 C CA . CYS A 1 285 ? -10.122 1.149 22.216 1.00 97.25 285 CYS A CA 1
ATOM 2245 C C . CYS A 1 285 ? -9.509 1.793 20.969 1.00 97.25 285 CYS A C 1
ATOM 2247 O O . CYS A 1 285 ? -9.821 2.937 20.650 1.00 97.25 285 CYS A O 1
ATOM 2249 N N . SER A 1 286 ? -8.663 1.053 20.245 1.00 97.00 286 SER A N 1
ATOM 2250 C CA . SER A 1 286 ? -8.016 1.555 19.032 1.00 97.00 286 SER A CA 1
ATOM 2251 C C . SER A 1 286 ? -9.022 1.865 17.924 1.00 97.00 286 SER A C 1
ATOM 2253 O O . SER A 1 286 ? -8.871 2.886 17.261 1.00 97.00 286 SER A O 1
ATOM 2255 N N . ILE A 1 287 ? -10.037 1.015 17.730 1.00 96.88 287 ILE A N 1
ATOM 2256 C CA . ILE A 1 287 ? -11.115 1.244 16.755 1.00 96.88 287 ILE A CA 1
ATOM 2257 C C . ILE A 1 287 ? -11.824 2.562 17.082 1.00 96.88 287 ILE A C 1
ATOM 2259 O O . ILE A 1 287 ? -11.831 3.478 16.258 1.00 96.88 287 ILE A O 1
ATOM 2263 N N . LEU A 1 288 ? -12.314 2.686 18.320 1.00 95.62 288 LEU A N 1
ATOM 2264 C CA . LEU A 1 288 ? -13.054 3.859 18.790 1.00 95.62 288 LEU A CA 1
ATOM 2265 C C . LEU A 1 288 ? -12.220 5.144 18.702 1.00 95.62 288 LEU A C 1
ATOM 2267 O O . LEU A 1 288 ? -12.709 6.191 18.283 1.00 95.62 288 LEU A O 1
ATOM 2271 N N . ASP A 1 289 ? -10.943 5.082 19.080 1.00 94.38 289 ASP A N 1
ATOM 2272 C CA . ASP A 1 289 ? -10.068 6.251 19.055 1.00 94.38 289 ASP A CA 1
ATOM 2273 C C . ASP A 1 289 ? -9.714 6.690 17.629 1.00 94.38 289 ASP A C 1
ATOM 2275 O O . ASP A 1 289 ? -9.650 7.886 17.348 1.00 94.38 289 ASP A O 1
ATOM 2279 N N . ILE A 1 290 ? -9.522 5.753 16.697 1.00 93.06 290 ILE A N 1
ATOM 2280 C CA . ILE A 1 290 ? -9.257 6.077 15.287 1.00 93.06 290 ILE A CA 1
ATOM 2281 C C . ILE A 1 290 ? -10.510 6.629 14.600 1.00 93.06 290 ILE A C 1
ATOM 2283 O O . ILE A 1 290 ? -10.398 7.495 13.728 1.00 93.06 290 ILE A O 1
ATOM 2287 N N . GLU A 1 291 ? -11.695 6.164 14.986 1.00 90.19 291 GLU A N 1
ATOM 2288 C CA . GLU A 1 291 ? -12.957 6.707 14.495 1.00 90.19 291 GLU A CA 1
ATOM 2289 C C . GLU A 1 291 ? -13.203 8.135 14.998 1.00 90.19 291 GLU A C 1
ATOM 2291 O O . GLU A 1 291 ? -13.557 9.007 14.204 1.00 90.19 291 GLU A O 1
ATOM 2296 N N . ALA A 1 292 ? -12.941 8.393 16.282 1.00 87.81 292 ALA A N 1
ATOM 2297 C CA . ALA A 1 292 ? -13.207 9.679 16.926 1.00 87.81 292 ALA A CA 1
ATOM 2298 C C . ALA A 1 292 ? -12.147 10.766 16.665 1.00 87.81 292 ALA A C 1
ATOM 2300 O O . ALA A 1 292 ? -12.369 11.934 16.988 1.00 87.81 292 ALA A O 1
ATOM 2301 N N . SER A 1 293 ? -10.975 10.416 16.132 1.00 81.81 293 SER A N 1
ATOM 2302 C CA . SER A 1 293 ? -9.831 11.329 16.050 1.00 81.81 293 SER A CA 1
ATOM 2303 C C . SER A 1 293 ? -9.331 11.575 14.627 1.00 81.81 293 SER A C 1
ATOM 2305 O O . SER A 1 293 ? -9.659 10.893 13.657 1.00 81.81 293 SER A O 1
ATOM 2307 N N . ALA A 1 294 ? -8.413 12.537 14.510 1.00 69.56 294 ALA A N 1
ATOM 2308 C CA . ALA A 1 294 ? -7.656 12.768 13.289 1.00 69.56 294 ALA A CA 1
ATOM 2309 C C . ALA A 1 294 ? -6.556 11.711 13.030 1.00 69.56 294 ALA A C 1
ATOM 2311 O O . ALA A 1 294 ? -5.754 11.913 12.114 1.00 69.56 294 ALA A O 1
ATOM 2312 N N . PHE A 1 295 ? -6.487 10.593 13.777 1.00 70.12 295 PHE A N 1
ATOM 2313 C CA . PHE A 1 295 ? -5.481 9.539 13.552 1.00 70.12 295 PHE A CA 1
ATOM 2314 C C . PHE A 1 295 ? -5.563 8.907 12.161 1.00 70.12 295 PHE A C 1
ATOM 2316 O O . PHE A 1 295 ? -4.561 8.389 11.670 1.00 70.12 295 PHE A O 1
ATOM 2323 N N . ARG A 1 296 ? -6.684 9.082 11.449 1.00 68.69 296 ARG A N 1
ATOM 2324 C CA . ARG A 1 296 ? -6.790 8.792 10.010 1.00 68.69 296 ARG A CA 1
ATOM 2325 C C . ARG A 1 296 ? -5.785 9.561 9.139 1.00 68.69 296 ARG A C 1
ATOM 2327 O O . ARG A 1 296 ? -5.630 9.234 7.973 1.00 68.69 296 ARG A O 1
ATOM 2334 N N . ARG A 1 297 ? -5.079 10.572 9.659 1.00 77.38 297 ARG A N 1
ATOM 2335 C CA . ARG A 1 297 ? -3.985 11.256 8.941 1.00 77.38 297 ARG A CA 1
ATOM 2336 C C . ARG A 1 297 ? -2.644 10.529 9.048 1.00 77.38 297 ARG A C 1
ATOM 2338 O O . ARG A 1 297 ? -1.718 10.864 8.309 1.00 77.38 297 ARG A O 1
ATOM 2345 N N . ASP A 1 298 ? -2.514 9.544 9.932 1.00 88.50 298 ASP A N 1
ATOM 2346 C CA . ASP A 1 298 ? -1.317 8.716 9.984 1.00 88.50 298 ASP A CA 1
ATOM 2347 C C . ASP A 1 298 ? -1.264 7.785 8.764 1.00 88.50 298 ASP A C 1
ATOM 2349 O O . ASP A 1 298 ? -2.220 7.077 8.449 1.00 88.50 298 ASP A O 1
ATOM 2353 N N . VAL A 1 299 ? -0.125 7.763 8.072 1.00 88.69 299 VAL A N 1
ATOM 2354 C CA . VAL A 1 299 ? 0.064 6.968 6.848 1.00 88.69 299 VAL A CA 1
ATOM 2355 C C . VAL A 1 299 ? -0.064 5.458 7.078 1.00 88.69 299 VAL A C 1
ATOM 2357 O O . VAL A 1 299 ? -0.308 4.714 6.133 1.00 88.69 299 VAL A O 1
ATOM 2360 N N . HIS A 1 300 ? 0.088 4.984 8.316 1.00 91.81 300 HIS A N 1
ATOM 2361 C CA . HIS A 1 300 ? -0.128 3.578 8.651 1.00 91.81 300 HIS A CA 1
ATOM 2362 C C . HIS A 1 300 ? -1.611 3.240 8.828 1.00 91.81 300 HIS A C 1
ATOM 2364 O O . HIS A 1 300 ? -1.955 2.064 8.738 1.00 91.81 300 HIS A O 1
ATOM 2370 N N . LEU A 1 301 ? -2.459 4.241 9.086 1.00 93.31 301 LEU A N 1
ATOM 2371 C CA . LEU A 1 301 ? -3.878 4.077 9.402 1.00 93.31 301 LEU A CA 1
ATOM 2372 C C . LEU A 1 301 ? -4.815 4.497 8.267 1.00 93.31 301 LEU A C 1
ATOM 2374 O O . LEU A 1 301 ? -5.968 4.079 8.300 1.00 93.31 301 LEU A O 1
ATOM 2378 N N . ILE A 1 302 ? -4.355 5.247 7.255 1.00 92.75 302 ILE A N 1
ATOM 2379 C CA . ILE A 1 302 ? -5.154 5.483 6.035 1.00 92.75 302 ILE A CA 1
ATOM 2380 C C . ILE A 1 302 ? -5.485 4.158 5.333 1.00 92.75 302 ILE A C 1
ATOM 2382 O O . ILE A 1 302 ? -4.728 3.202 5.495 1.00 92.75 302 ILE A O 1
ATOM 2386 N N . PRO A 1 303 ? -6.557 4.067 4.537 1.00 94.44 303 PRO A N 1
ATOM 2387 C CA . PRO A 1 303 ? -6.830 2.901 3.699 1.00 94.44 303 PRO A CA 1
ATOM 2388 C C . PRO A 1 303 ? -5.696 2.571 2.711 1.00 94.44 303 PRO A C 1
ATOM 2390 O O . PRO A 1 303 ? -4.986 3.464 2.238 1.00 94.44 303 PRO A O 1
ATOM 2393 N N . MET A 1 304 ? -5.526 1.286 2.388 1.00 95.06 304 MET A N 1
ATOM 2394 C CA . MET A 1 304 ? -4.628 0.795 1.334 1.00 95.06 304 MET A CA 1
ATOM 2395 C C . MET A 1 304 ? -4.886 1.483 -0.005 1.00 95.06 304 MET A C 1
ATOM 2397 O O . MET A 1 304 ? -3.935 1.941 -0.637 1.00 95.06 304 MET A O 1
ATOM 2401 N N . ALA A 1 305 ? -6.156 1.610 -0.401 1.00 95.69 305 ALA A N 1
ATOM 2402 C CA . ALA A 1 305 ? -6.558 2.237 -1.658 1.00 95.69 305 ALA A CA 1
ATOM 2403 C C . ALA A 1 305 ? -5.951 3.645 -1.813 1.00 95.69 305 ALA A C 1
ATOM 2405 O O . ALA A 1 305 ? -5.464 4.028 -2.879 1.00 95.69 305 ALA A O 1
ATOM 2406 N N . SER A 1 306 ? -5.869 4.400 -0.715 1.00 93.75 306 SER A N 1
ATOM 2407 C CA . SER A 1 306 ? -5.329 5.762 -0.696 1.00 93.75 306 SER A CA 1
ATOM 2408 C C . SER A 1 306 ? -3.830 5.847 -0.998 1.00 93.75 306 SER A C 1
ATOM 2410 O O . SER A 1 306 ? -3.329 6.924 -1.346 1.00 93.75 306 SER A O 1
ATOM 2412 N N . HIS A 1 307 ? -3.088 4.738 -0.913 1.00 93.62 307 HIS A N 1
ATOM 2413 C CA . HIS A 1 307 ? -1.693 4.677 -1.351 1.00 93.62 307 HIS A CA 1
ATOM 2414 C C . HIS A 1 307 ? -1.544 4.628 -2.881 1.00 93.62 307 HIS A C 1
ATOM 2416 O O . HIS A 1 307 ? -0.433 4.789 -3.375 1.00 93.62 307 HIS A O 1
ATOM 2422 N N . PHE A 1 308 ? -2.628 4.500 -3.646 1.00 95.00 308 PHE A N 1
ATOM 2423 C CA . PHE A 1 308 ? -2.577 4.497 -5.110 1.00 95.00 308 PHE A CA 1
ATOM 2424 C C . PHE A 1 308 ? -2.985 5.822 -5.764 1.00 95.00 308 PHE A C 1
ATOM 2426 O O . PHE A 1 308 ? -2.910 5.958 -6.975 1.00 95.00 308 PHE A O 1
ATOM 2433 N N . ARG A 1 309 ? -3.342 6.842 -4.980 1.00 90.56 309 ARG A N 1
ATOM 2434 C CA . ARG A 1 309 ? -3.934 8.117 -5.443 1.00 90.56 309 ARG A CA 1
ATOM 2435 C C . ARG A 1 309 ? -3.106 9.009 -6.382 1.00 90.56 309 ARG A C 1
ATOM 2437 O O . ARG A 1 309 ? -3.542 10.104 -6.708 1.00 90.56 309 ARG A O 1
ATOM 2444 N N . LEU A 1 310 ? -1.866 8.629 -6.682 1.00 90.00 310 LEU A N 1
ATOM 2445 C CA . LEU A 1 310 ? -1.017 9.326 -7.659 1.00 90.00 310 LEU A CA 1
ATOM 2446 C C . LEU A 1 310 ? -0.815 8.493 -8.930 1.00 90.00 310 LEU A C 1
ATOM 2448 O O . LEU A 1 310 ? -0.036 8.880 -9.788 1.00 90.00 310 LEU A O 1
ATOM 2452 N N . MET A 1 311 ? -1.451 7.327 -9.014 1.00 92.75 311 MET A N 1
ATOM 2453 C CA . MET A 1 311 ? -1.242 6.311 -10.043 1.00 92.75 311 MET A CA 1
ATOM 2454 C C . MET A 1 311 ? -2.487 6.154 -10.920 1.00 92.75 311 MET A C 1
ATOM 2456 O O . MET A 1 311 ? -2.753 5.064 -11.409 1.00 92.75 311 MET A O 1
ATOM 2460 N N . ASP A 1 312 ? -3.254 7.230 -11.092 1.00 92.62 312 ASP A N 1
ATOM 2461 C CA . ASP A 1 312 ? -4.568 7.229 -11.744 1.00 92.62 312 ASP A CA 1
ATOM 2462 C C . ASP A 1 312 ? -4.547 6.523 -13.110 1.00 92.62 312 ASP A C 1
ATOM 2464 O O . ASP A 1 312 ? -5.378 5.654 -13.367 1.00 92.62 312 ASP A O 1
ATOM 2468 N N . ASP A 1 313 ? -3.538 6.817 -13.932 1.00 91.25 313 ASP A N 1
ATOM 2469 C CA . ASP A 1 313 ? -3.381 6.266 -15.283 1.00 91.25 313 ASP A CA 1
ATOM 2470 C C . ASP A 1 313 ? -2.275 5.192 -15.368 1.00 91.25 313 ASP A C 1
ATOM 2472 O O . ASP A 1 313 ? -1.662 4.993 -16.419 1.00 91.25 313 ASP A O 1
ATOM 2476 N N . VAL A 1 314 ? -1.958 4.531 -14.251 1.00 93.75 314 VAL A N 1
ATOM 2477 C CA . VAL A 1 314 ? -0.962 3.453 -14.188 1.00 93.75 314 VAL A CA 1
ATOM 2478 C C . VAL A 1 314 ? -1.669 2.140 -13.873 1.00 93.75 314 VAL A C 1
ATOM 2480 O O . VAL A 1 314 ? -2.371 2.022 -12.871 1.00 93.75 314 VAL A O 1
ATOM 2483 N N . ARG A 1 315 ? -1.442 1.127 -14.711 1.00 95.06 315 ARG A N 1
ATOM 2484 C CA . ARG A 1 315 ? -1.855 -0.252 -14.453 1.00 95.06 315 ARG A CA 1
ATOM 2485 C C . ARG A 1 315 ? -0.887 -0.891 -13.463 1.00 95.06 315 ARG A C 1
ATOM 2487 O O . ARG A 1 315 ? 0.330 -0.883 -13.675 1.00 95.06 315 ARG A O 1
ATOM 2494 N N . ILE A 1 316 ? -1.443 -1.455 -12.398 1.00 95.94 316 ILE A N 1
ATOM 2495 C CA . ILE A 1 316 ? -0.704 -2.044 -11.284 1.00 95.94 316 ILE A CA 1
ATOM 2496 C C . ILE A 1 316 ? -1.107 -3.510 -11.132 1.00 95.94 316 ILE A C 1
ATOM 2498 O O . ILE A 1 316 ? -2.284 -3.816 -10.968 1.00 95.94 316 ILE A O 1
ATOM 2502 N N . SER A 1 317 ? -0.125 -4.406 -11.116 1.00 96.44 317 SER A N 1
ATOM 2503 C CA . SER A 1 317 ? -0.302 -5.807 -10.738 1.00 96.44 317 SER A CA 1
ATOM 2504 C C . SER A 1 317 ? -0.427 -5.912 -9.218 1.00 96.44 317 SER A C 1
ATOM 2506 O O . SER A 1 317 ? 0.533 -5.666 -8.482 1.00 96.44 317 SER A O 1
ATOM 2508 N N . ILE A 1 318 ? -1.607 -6.264 -8.728 1.00 97.00 318 ILE A N 1
ATOM 2509 C CA . ILE A 1 318 ? -1.877 -6.410 -7.301 1.00 97.00 318 ILE A CA 1
ATOM 2510 C C . ILE A 1 318 ? -1.809 -7.879 -6.907 1.00 97.00 318 ILE A C 1
ATOM 2512 O O . ILE A 1 318 ? -2.502 -8.700 -7.496 1.00 97.00 318 ILE A O 1
ATOM 2516 N N . PHE A 1 319 ? -1.003 -8.187 -5.896 1.00 96.12 319 PHE A N 1
ATOM 2517 C CA . PHE A 1 319 ? -0.870 -9.522 -5.313 1.00 96.12 319 PHE A CA 1
ATOM 2518 C C . PHE A 1 319 ? -1.553 -9.577 -3.948 1.00 96.12 319 PHE A C 1
ATOM 2520 O O . PHE A 1 319 ? -1.495 -8.600 -3.189 1.00 96.12 319 PHE A O 1
ATOM 2527 N N . ASP A 1 320 ? -2.144 -10.720 -3.607 1.00 94.62 320 ASP A N 1
ATOM 2528 C CA . ASP A 1 320 ? -2.568 -10.949 -2.232 1.00 94.62 320 ASP A CA 1
ATOM 2529 C C . ASP A 1 320 ? -1.356 -11.173 -1.314 1.00 94.62 320 ASP A C 1
ATOM 2531 O O . ASP A 1 320 ? -0.311 -11.682 -1.726 1.00 94.62 320 ASP A O 1
ATOM 2535 N N . MET A 1 321 ? -1.473 -10.781 -0.045 1.00 93.56 321 MET A N 1
ATOM 2536 C CA . MET A 1 321 ? -0.420 -11.005 0.942 1.00 93.56 321 MET A CA 1
ATOM 2537 C C . MET A 1 321 ? -0.167 -12.499 1.194 1.00 93.56 321 MET A C 1
ATOM 2539 O O . MET A 1 321 ? 0.945 -12.836 1.605 1.00 93.56 321 MET A O 1
ATOM 2543 N N . SER A 1 322 ? -1.146 -13.386 0.968 1.00 91.50 322 SER A N 1
ATOM 2544 C CA . SER A 1 322 ? -0.949 -14.841 1.031 1.00 91.50 322 SER A CA 1
ATOM 2545 C C . SER A 1 322 ? 0.153 -15.314 0.086 1.00 91.50 322 SER A C 1
ATOM 2547 O O . SER A 1 322 ? 0.908 -16.219 0.433 1.00 91.50 322 SER A O 1
ATOM 2549 N N . ASP A 1 323 ? 0.310 -14.629 -1.047 1.00 91.75 323 ASP A N 1
ATOM 2550 C CA . ASP A 1 323 ? 1.205 -15.016 -2.140 1.00 91.75 323 ASP A CA 1
ATOM 2551 C C . ASP A 1 323 ? 2.547 -14.267 -2.071 1.00 91.75 323 ASP A C 1
ATOM 2553 O O . ASP A 1 323 ? 3.362 -14.294 -2.999 1.00 91.75 323 ASP A O 1
ATOM 2557 N N . ILE A 1 324 ? 2.818 -13.570 -0.956 1.00 92.75 324 ILE A N 1
ATOM 2558 C CA . ILE A 1 324 ? 4.039 -12.771 -0.817 1.00 92.75 324 ILE A CA 1
ATOM 2559 C C . ILE A 1 324 ? 5.303 -13.629 -0.923 1.00 92.75 324 ILE A C 1
ATOM 2561 O O . ILE A 1 324 ? 6.317 -13.135 -1.405 1.00 92.75 324 ILE A O 1
ATOM 2565 N N . GLU A 1 325 ? 5.288 -14.889 -0.484 1.00 92.00 325 GLU A N 1
ATOM 2566 C CA . GLU A 1 325 ? 6.477 -15.743 -0.587 1.00 92.00 325 GLU A CA 1
ATOM 2567 C C . GLU A 1 325 ? 6.834 -16.050 -2.042 1.00 92.00 325 GLU A C 1
ATOM 2569 O O . GLU A 1 325 ? 8.005 -15.927 -2.404 1.00 92.00 325 GLU A O 1
ATOM 2574 N N . ASP A 1 326 ? 5.842 -16.332 -2.891 1.00 91.75 326 ASP A N 1
ATOM 2575 C CA . ASP A 1 326 ? 6.051 -16.552 -4.326 1.00 91.75 326 ASP A CA 1
ATOM 2576 C C . ASP A 1 326 ? 6.582 -15.284 -5.001 1.00 91.75 326 ASP A C 1
ATOM 2578 O O . ASP A 1 326 ? 7.551 -15.329 -5.765 1.00 91.75 326 ASP A O 1
ATOM 2582 N N . LEU A 1 327 ? 6.016 -14.124 -4.649 1.00 93.06 327 LEU A N 1
ATOM 2583 C CA . LEU A 1 327 ? 6.502 -12.824 -5.105 1.00 93.06 327 LEU A CA 1
ATOM 2584 C C . LEU A 1 327 ? 7.948 -12.569 -4.663 1.00 93.06 327 LEU A C 1
ATOM 2586 O O . LEU A 1 327 ? 8.785 -12.167 -5.469 1.00 93.06 327 LEU A O 1
ATOM 2590 N N . LEU A 1 328 ? 8.283 -12.808 -3.395 1.00 93.50 328 LEU A N 1
ATOM 2591 C CA . LEU A 1 328 ? 9.643 -12.604 -2.902 1.00 93.50 328 LEU A CA 1
ATOM 2592 C C . LEU A 1 328 ? 10.623 -13.583 -3.557 1.00 93.50 328 LEU A C 1
ATOM 2594 O O . LEU A 1 328 ? 11.730 -13.173 -3.909 1.00 93.50 328 LEU A O 1
ATOM 2598 N N . GLN A 1 329 ? 10.231 -14.844 -3.751 1.00 91.88 329 GLN A N 1
ATOM 2599 C CA . GLN A 1 329 ? 11.039 -15.839 -4.452 1.00 91.88 329 GLN A CA 1
ATOM 2600 C C . GLN A 1 329 ? 11.303 -15.402 -5.896 1.00 91.88 329 GLN A C 1
ATOM 2602 O O . GLN A 1 329 ? 12.454 -15.428 -6.335 1.00 91.88 329 GLN A O 1
ATOM 2607 N N . TYR A 1 330 ? 10.276 -14.920 -6.602 1.00 91.50 330 TYR A N 1
ATOM 2608 C CA . TYR A 1 330 ? 10.420 -14.356 -7.942 1.00 91.50 330 TYR A CA 1
ATOM 2609 C C . TYR A 1 330 ? 11.389 -13.163 -7.961 1.00 91.50 330 TYR A C 1
ATOM 2611 O O . TYR A 1 330 ? 12.269 -13.071 -8.818 1.00 91.50 330 TYR A O 1
ATOM 2619 N N . LEU A 1 331 ? 11.301 -12.273 -6.967 1.00 92.06 331 LEU A N 1
ATOM 2620 C CA . LEU A 1 331 ? 12.224 -11.146 -6.808 1.00 92.06 331 LEU A CA 1
ATOM 2621 C C . LEU A 1 331 ? 13.650 -11.576 -6.396 1.00 92.06 331 LEU A C 1
ATOM 2623 O O . LEU A 1 331 ? 14.520 -10.720 -6.256 1.00 92.06 331 LEU A O 1
ATOM 2627 N N . GLY A 1 332 ? 13.929 -12.872 -6.224 1.00 87.56 332 GLY A N 1
ATOM 2628 C CA . GLY A 1 332 ? 15.261 -13.407 -5.931 1.00 87.56 332 GLY A CA 1
ATOM 2629 C C . GLY A 1 332 ? 15.541 -13.657 -4.448 1.00 87.56 332 GLY A C 1
ATOM 2630 O O . GLY A 1 332 ? 16.703 -13.698 -4.038 1.00 87.56 332 GLY A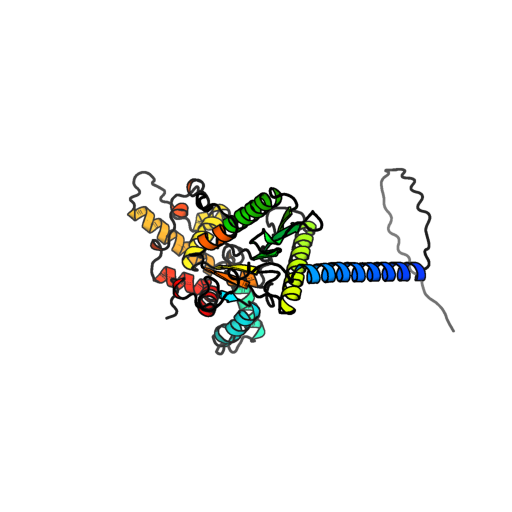 O 1
ATOM 2631 N N . LYS A 1 333 ? 14.504 -13.802 -3.617 1.00 84.31 333 LYS A N 1
ATOM 2632 C CA . LYS A 1 333 ? 14.652 -14.288 -2.243 1.00 84.31 333 LYS A CA 1
ATOM 2633 C C . LYS A 1 333 ? 14.969 -15.787 -2.261 1.00 84.31 333 LYS A C 1
ATOM 2635 O O . LYS A 1 333 ? 14.218 -16.589 -2.806 1.00 84.31 333 LYS A O 1
ATOM 2640 N N . GLU A 1 334 ? 16.070 -16.175 -1.625 1.00 79.00 334 GLU A N 1
ATOM 2641 C CA . GLU A 1 334 ? 16.387 -17.586 -1.390 1.00 79.00 334 GLU A CA 1
ATOM 2642 C C . GLU A 1 334 ? 15.361 -18.218 -0.441 1.00 79.00 334 GLU A C 1
ATOM 2644 O O . GLU A 1 334 ? 15.008 -17.613 0.582 1.00 79.00 334 GLU A O 1
ATOM 2649 N N . LYS A 1 335 ? 14.937 -19.452 -0.755 1.00 69.50 335 LYS A N 1
ATOM 2650 C CA . LYS A 1 335 ? 13.925 -20.221 -0.003 1.00 69.50 335 LYS A CA 1
ATOM 2651 C C . LYS A 1 335 ? 14.228 -20.359 1.498 1.00 69.50 335 LYS A C 1
ATOM 2653 O O . LYS A 1 335 ? 13.311 -20.555 2.281 1.00 69.50 335 LYS A O 1
ATOM 2658 N N . SER A 1 336 ? 15.492 -20.251 1.907 1.00 60.09 336 SER A N 1
ATOM 2659 C CA . SER A 1 336 ? 15.938 -20.395 3.301 1.00 60.09 336 SER A CA 1
ATOM 2660 C C . SER A 1 336 ? 15.842 -19.112 4.135 1.00 60.09 336 SER A C 1
ATOM 2662 O O . SER A 1 336 ? 16.015 -19.163 5.352 1.00 60.09 336 SER A O 1
ATOM 2664 N N . SER A 1 337 ? 15.596 -17.949 3.521 1.00 60.25 337 SER A N 1
ATOM 2665 C CA . SER A 1 337 ? 15.575 -16.684 4.262 1.00 60.25 337 SER A CA 1
ATOM 2666 C C . SER A 1 337 ? 14.191 -16.406 4.853 1.00 60.25 337 SER A C 1
ATOM 2668 O O . SER A 1 337 ? 13.185 -16.393 4.149 1.00 60.25 337 SER A O 1
ATOM 2670 N N . THR A 1 338 ? 14.117 -16.156 6.159 1.00 58.81 338 THR A N 1
ATOM 2671 C CA . THR A 1 338 ? 12.868 -15.757 6.818 1.00 58.81 338 THR A CA 1
ATOM 2672 C C . THR A 1 338 ? 12.378 -14.417 6.259 1.00 58.81 338 THR A C 1
ATOM 2674 O O . THR A 1 338 ? 13.172 -13.507 5.994 1.00 58.81 338 THR A O 1
ATOM 2677 N N . ILE A 1 339 ? 11.060 -1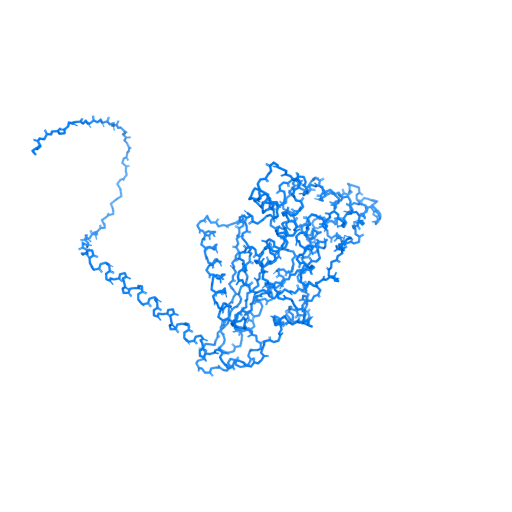4.268 6.052 1.00 61.19 339 ILE A N 1
ATOM 2678 C CA . ILE A 1 339 ? 10.467 -12.936 5.849 1.00 61.19 339 ILE A CA 1
ATOM 2679 C C . ILE A 1 339 ? 10.880 -12.086 7.047 1.00 61.19 339 ILE A C 1
ATOM 2681 O O . ILE A 1 339 ? 10.806 -12.552 8.184 1.00 61.19 339 ILE A O 1
ATOM 2685 N N . HIS A 1 340 ? 11.284 -10.838 6.802 1.00 53.56 340 HIS A N 1
ATOM 2686 C CA . HIS A 1 340 ? 11.472 -9.844 7.854 1.00 53.56 340 HIS A CA 1
ATOM 2687 C C . HIS A 1 340 ? 10.118 -9.509 8.504 1.00 53.56 340 HIS A C 1
ATOM 2689 O O . HIS A 1 340 ? 9.578 -8.415 8.353 1.00 53.56 340 HIS A O 1
ATOM 2695 N N . ALA A 1 341 ? 9.553 -10.451 9.256 1.00 50.59 341 ALA A N 1
ATOM 2696 C CA . ALA A 1 341 ? 8.666 -10.121 10.344 1.00 50.59 341 ALA A CA 1
ATOM 2697 C C . ALA A 1 341 ? 9.525 -9.311 11.311 1.00 50.59 341 ALA A C 1
ATOM 2699 O O . ALA A 1 341 ? 10.576 -9.771 11.762 1.00 50.59 341 ALA A O 1
ATOM 2700 N N . ARG A 1 342 ? 9.134 -8.057 11.549 1.00 52.25 342 ARG A N 1
ATOM 2701 C CA . ARG A 1 342 ? 9.785 -7.218 12.551 1.00 52.25 342 ARG A CA 1
ATOM 2702 C C . ARG A 1 342 ? 9.915 -8.053 13.818 1.00 52.25 342 ARG A C 1
ATOM 2704 O O . ARG A 1 342 ? 8.911 -8.581 14.286 1.00 52.25 342 ARG A O 1
ATOM 2711 N N . ASP A 1 343 ? 11.144 -8.195 14.299 1.00 44.62 343 ASP A N 1
ATOM 2712 C CA . ASP A 1 343 ? 11.463 -9.031 15.447 1.00 44.62 343 ASP A CA 1
ATOM 2713 C C . ASP A 1 343 ? 10.515 -8.684 16.603 1.00 44.62 343 ASP A C 1
ATOM 2715 O O . ASP A 1 343 ? 10.590 -7.592 17.180 1.00 44.62 343 ASP A O 1
ATOM 2719 N N . LYS A 1 344 ? 9.552 -9.579 16.869 1.00 50.12 344 LYS A N 1
ATOM 2720 C CA . LYS A 1 344 ? 8.494 -9.361 17.863 1.00 50.12 344 LYS A CA 1
ATOM 2721 C C . LYS A 1 344 ? 9.096 -9.180 19.259 1.00 50.12 344 LYS A C 1
ATOM 2723 O O . LYS A 1 344 ? 8.477 -8.528 20.092 1.00 50.12 344 LYS A O 1
ATOM 2728 N N . SER A 1 345 ? 10.328 -9.656 19.476 1.00 44.38 345 SER A N 1
ATOM 2729 C CA . SER A 1 345 ? 11.088 -9.459 20.714 1.00 44.38 345 SER A CA 1
ATOM 2730 C C . SER A 1 345 ? 11.471 -7.995 20.982 1.00 44.38 345 SER A C 1
ATOM 2732 O O . SER A 1 345 ? 11.706 -7.623 22.129 1.00 44.38 345 SER A O 1
ATOM 2734 N N . LYS A 1 346 ? 11.483 -7.125 19.957 1.00 48.06 346 LYS A N 1
ATOM 2735 C CA . LYS A 1 346 ? 11.727 -5.678 20.118 1.00 48.06 346 LYS A CA 1
ATOM 2736 C C . LYS A 1 346 ? 10.467 -4.878 20.438 1.00 48.06 346 LYS A C 1
ATOM 2738 O O . LYS A 1 346 ? 10.564 -3.681 20.727 1.00 48.06 346 LYS A O 1
ATOM 2743 N N . ALA A 1 347 ? 9.283 -5.489 20.381 1.00 56.06 347 ALA A N 1
ATOM 2744 C CA . ALA A 1 347 ? 8.093 -4.847 20.911 1.00 56.06 347 ALA A CA 1
ATOM 2745 C C . ALA A 1 347 ? 8.226 -4.816 22.437 1.00 56.06 347 ALA A C 1
ATOM 2747 O O . ALA A 1 347 ? 8.208 -5.848 23.094 1.00 56.06 347 ALA A O 1
ATOM 2748 N N . ARG A 1 348 ? 8.336 -3.615 23.018 1.00 67.62 348 ARG A N 1
ATOM 2749 C CA . ARG A 1 348 ? 8.387 -3.434 24.483 1.00 67.62 348 ARG A CA 1
ATOM 2750 C C . ARG A 1 348 ? 7.123 -3.926 25.207 1.00 67.62 348 ARG A C 1
ATOM 2752 O O . ARG A 1 348 ? 7.097 -3.913 26.429 1.00 67.62 348 ARG A O 1
ATOM 2759 N N . SER A 1 349 ? 6.091 -4.300 24.454 1.00 82.38 349 SER A N 1
ATOM 2760 C CA . SER A 1 349 ? 4.776 -4.703 24.927 1.00 82.38 349 SER A CA 1
ATOM 2761 C C . SER A 1 349 ? 4.465 -6.128 24.474 1.00 82.38 349 SER A C 1
ATOM 2763 O O . SER A 1 349 ? 4.494 -6.415 23.272 1.00 82.38 349 SER A O 1
ATOM 2765 N N . THR A 1 350 ? 4.148 -7.009 25.426 1.00 84.81 350 THR A N 1
ATOM 2766 C CA . THR A 1 350 ? 3.766 -8.406 25.153 1.00 84.81 350 THR A CA 1
ATOM 2767 C C . THR A 1 350 ? 2.396 -8.490 24.487 1.00 84.81 350 THR A C 1
ATOM 2769 O O . THR A 1 350 ? 2.201 -9.318 23.600 1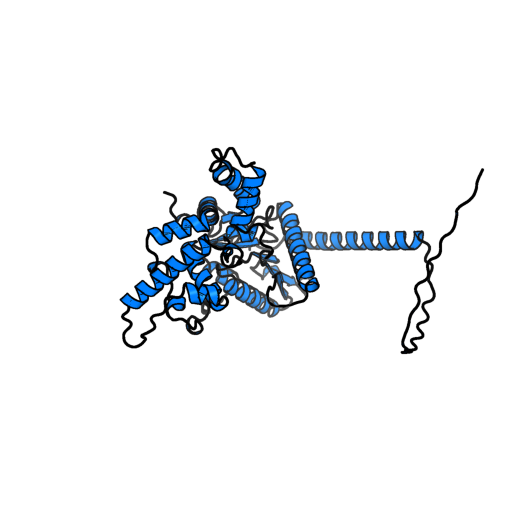.00 84.81 350 THR A O 1
ATOM 2772 N N . ILE A 1 351 ? 1.481 -7.588 24.852 1.00 89.25 351 ILE A N 1
ATOM 2773 C CA . ILE A 1 351 ? 0.149 -7.450 24.252 1.00 89.25 351 ILE A CA 1
ATOM 2774 C C . ILE A 1 351 ? 0.279 -7.078 22.773 1.00 89.25 351 ILE A C 1
ATOM 2776 O O . ILE A 1 351 ? -0.212 -7.806 21.913 1.00 89.25 351 ILE A O 1
ATOM 2780 N N . LEU A 1 352 ? 1.037 -6.022 22.451 1.00 89.19 352 LEU A N 1
ATOM 2781 C CA . LEU A 1 352 ? 1.229 -5.573 21.067 1.00 89.19 352 LEU A CA 1
ATOM 2782 C C . LEU A 1 352 ? 1.953 -6.596 20.183 1.00 89.19 352 LEU A C 1
ATOM 2784 O O . LEU A 1 352 ? 1.735 -6.628 18.975 1.00 89.19 352 LEU A O 1
ATOM 2788 N N . ALA A 1 353 ? 2.841 -7.416 20.748 1.00 86.75 353 ALA A N 1
ATOM 2789 C CA . ALA A 1 353 ? 3.543 -8.466 20.005 1.00 86.75 353 ALA A CA 1
ATOM 2790 C C . ALA A 1 353 ? 2.633 -9.639 19.598 1.00 86.75 353 ALA A C 1
ATOM 2792 O O . ALA A 1 353 ? 2.932 -10.335 18.618 1.00 86.75 353 ALA A O 1
ATOM 2793 N N . LYS A 1 354 ? 1.562 -9.867 20.365 1.00 90.81 354 LYS A N 1
ATOM 2794 C CA . LYS A 1 354 ? 0.667 -11.021 20.243 1.00 90.81 354 LYS A CA 1
ATOM 2795 C C . LYS A 1 354 ? -0.674 -10.705 19.577 1.00 90.81 354 LYS A C 1
ATOM 2797 O O . LYS A 1 354 ? -1.421 -11.645 19.363 1.00 90.81 354 LYS A O 1
ATOM 2802 N N . LEU A 1 355 ? -0.960 -9.441 19.236 1.00 92.94 355 LEU A N 1
ATOM 2803 C CA . LEU A 1 355 ? -2.192 -9.082 18.523 1.00 92.94 355 LEU A CA 1
ATOM 2804 C C . LEU A 1 355 ? -2.358 -9.932 17.261 1.00 92.94 355 LEU A C 1
ATOM 2806 O O . LEU A 1 355 ? -1.459 -9.998 16.413 1.00 92.94 355 LEU A O 1
ATOM 2810 N N . SER A 1 356 ? -3.519 -10.556 17.152 1.00 95.19 356 SER A N 1
ATOM 2811 C CA . SER A 1 356 ? -3.889 -11.465 16.079 1.00 95.19 356 SER A CA 1
ATOM 2812 C C . SER A 1 356 ? -5.365 -11.303 15.727 1.00 95.19 356 SER A C 1
ATOM 2814 O O . SER A 1 356 ? -6.114 -10.648 16.448 1.00 95.19 356 SER A O 1
ATOM 2816 N N . VAL A 1 357 ? -5.768 -11.864 14.588 1.00 95.69 357 VAL A N 1
ATOM 2817 C CA . VAL A 1 357 ? -7.172 -11.856 14.155 1.00 95.69 357 VAL A CA 1
ATOM 2818 C C . VAL A 1 357 ? -8.064 -12.579 15.166 1.00 95.69 357 VAL A C 1
ATOM 2820 O O . VAL A 1 357 ? -9.175 -12.125 15.404 1.00 95.69 357 VAL A O 1
ATOM 2823 N N . ASP A 1 358 ? -7.554 -13.632 15.808 1.00 95.88 358 ASP A N 1
ATOM 2824 C CA . ASP A 1 358 ? -8.281 -14.425 16.809 1.00 95.88 358 ASP A CA 1
ATOM 2825 C C . ASP A 1 358 ? -8.631 -13.615 18.073 1.00 95.88 358 ASP A C 1
ATOM 2827 O O . ASP A 1 358 ? -9.440 -14.039 18.894 1.00 95.88 358 ASP A O 1
ATOM 2831 N N . ASP A 1 359 ? -8.027 -12.433 18.238 1.00 95.81 359 ASP A N 1
ATOM 2832 C CA . ASP A 1 359 ? -8.341 -11.491 19.311 1.00 95.81 359 ASP A CA 1
ATOM 2833 C C . ASP A 1 359 ? -9.470 -10.509 18.939 1.00 95.81 359 ASP A C 1
ATOM 2835 O O . ASP A 1 359 ? -9.776 -9.620 19.732 1.00 95.81 359 ASP A O 1
ATOM 2839 N N . CYS A 1 360 ? -10.069 -10.612 17.750 1.00 97.19 360 CYS A N 1
ATOM 2840 C CA . CYS A 1 360 ? -11.193 -9.780 17.321 1.00 97.19 360 CYS A CA 1
ATOM 2841 C C . CYS A 1 360 ? -12.514 -10.547 17.460 1.00 97.19 360 CYS A C 1
ATOM 2843 O O . CYS A 1 360 ? -12.639 -11.660 16.955 1.00 97.19 360 CYS A O 1
ATOM 2845 N N . THR A 1 361 ? -13.519 -9.936 18.092 1.00 96.75 361 THR A N 1
ATOM 2846 C CA . THR A 1 361 ? -14.905 -10.422 18.007 1.00 96.75 361 THR A CA 1
ATOM 2847 C C . THR A 1 361 ? -15.500 -10.113 16.629 1.00 96.75 361 THR A C 1
ATOM 2849 O O . THR A 1 361 ? -14.943 -9.312 15.874 1.00 96.75 361 THR A O 1
ATOM 2852 N N . GLU A 1 362 ? -16.645 -10.713 16.304 1.00 95.94 362 GLU A N 1
ATOM 2853 C CA . GLU A 1 362 ? -17.372 -10.431 15.056 1.00 95.94 362 GLU A CA 1
ATOM 2854 C C . GLU A 1 362 ? -17.713 -8.939 14.920 1.00 95.94 362 GLU A C 1
ATOM 2856 O O . GLU A 1 362 ? -17.410 -8.336 13.890 1.00 95.94 362 GLU A O 1
ATOM 2861 N N . ASP A 1 363 ? -18.207 -8.309 15.992 1.00 97.00 363 ASP A N 1
ATOM 2862 C CA . ASP A 1 363 ? -18.485 -6.867 16.025 1.00 97.00 363 ASP A CA 1
ATOM 2863 C C . ASP A 1 363 ? -17.234 -6.034 15.712 1.00 97.00 363 ASP A C 1
ATOM 2865 O O . ASP A 1 363 ? -17.273 -5.115 14.897 1.00 97.00 363 ASP A O 1
ATOM 2869 N N . MET A 1 364 ? -16.088 -6.392 16.300 1.00 97.75 364 MET A N 1
ATOM 2870 C CA . MET A 1 364 ? -14.820 -5.699 16.053 1.00 97.75 364 MET A CA 1
ATOM 2871 C C . MET A 1 364 ? -14.356 -5.861 14.606 1.00 97.75 364 MET A C 1
ATOM 2873 O O . MET A 1 364 ? -13.832 -4.916 14.014 1.00 97.75 364 MET A O 1
ATOM 2877 N N . VAL A 1 365 ? -14.532 -7.052 14.024 1.00 97.50 365 VAL A N 1
ATOM 2878 C CA . VAL A 1 365 ? -14.257 -7.283 12.601 1.00 97.50 365 VAL A CA 1
ATOM 2879 C C . VAL A 1 365 ? -15.148 -6.373 11.759 1.00 97.50 365 VAL A C 1
ATOM 2881 O O . VAL A 1 365 ? -14.616 -5.631 10.934 1.00 97.50 365 VAL A O 1
ATOM 2884 N N . ALA A 1 366 ? -16.458 -6.350 12.009 1.00 96.56 366 ALA A N 1
ATOM 2885 C CA . ALA A 1 366 ? -17.406 -5.508 11.284 1.00 96.56 366 ALA A CA 1
ATOM 2886 C C . ALA A 1 366 ? -17.068 -4.007 11.395 1.00 96.56 366 ALA A C 1
ATOM 2888 O O . ALA A 1 366 ? -17.075 -3.290 10.389 1.00 96.56 366 ALA A O 1
ATOM 2889 N N . GLU A 1 367 ? -16.703 -3.526 12.586 1.00 96.56 367 GLU A N 1
ATOM 2890 C CA . GLU A 1 367 ? -16.270 -2.142 12.809 1.00 96.56 367 GLU A CA 1
ATOM 2891 C C . GLU A 1 367 ? -14.987 -1.806 12.036 1.00 96.56 367 GLU A C 1
ATOM 2893 O O . GLU A 1 367 ? -14.923 -0.774 11.362 1.00 96.56 367 GLU A O 1
ATOM 2898 N N . ILE A 1 368 ? -13.975 -2.683 12.057 1.00 97.06 368 ILE A N 1
ATOM 2899 C CA . ILE A 1 368 ? -12.742 -2.488 11.278 1.00 97.06 368 ILE A CA 1
ATOM 2900 C C . ILE A 1 368 ? -13.051 -2.488 9.775 1.00 97.06 368 ILE A C 1
ATOM 2902 O O . ILE A 1 368 ? -12.524 -1.656 9.035 1.00 97.06 368 ILE A O 1
ATOM 2906 N N . CYS A 1 369 ? -13.913 -3.388 9.308 1.00 96.25 369 CYS A N 1
ATOM 2907 C CA . CYS A 1 369 ? -14.320 -3.450 7.908 1.00 96.25 369 CYS A CA 1
ATOM 2908 C C . CYS A 1 369 ? -15.039 -2.168 7.467 1.00 96.25 369 CYS A C 1
ATOM 2910 O O . CYS A 1 369 ? -14.764 -1.665 6.381 1.00 96.25 369 CYS A O 1
ATOM 2912 N N . ARG A 1 370 ? -15.883 -1.584 8.326 1.00 94.81 370 ARG A N 1
ATOM 2913 C CA . ARG A 1 370 ? -16.529 -0.283 8.089 1.00 94.81 370 ARG A CA 1
ATOM 2914 C C . ARG A 1 370 ? -15.527 0.871 8.096 1.00 94.81 370 ARG A C 1
ATOM 2916 O O . ARG A 1 370 ? -15.625 1.791 7.286 1.00 94.81 370 ARG A O 1
ATOM 2923 N N . LEU A 1 371 ? -14.541 0.822 8.992 1.00 93.81 371 LEU A N 1
ATOM 2924 C CA . LEU A 1 371 ? -13.468 1.814 9.068 1.00 93.81 371 LEU A CA 1
ATOM 2925 C C . LEU A 1 371 ? -12.629 1.854 7.779 1.00 93.81 371 LEU A C 1
ATOM 2927 O O . LEU A 1 371 ? -12.172 2.929 7.380 1.00 93.81 371 LEU A O 1
ATOM 2931 N N . TYR A 1 372 ? -12.465 0.697 7.132 1.00 94.94 372 TYR A N 1
ATOM 2932 C CA . TYR A 1 372 ? -11.732 0.493 5.881 1.00 94.94 372 TYR A CA 1
ATOM 2933 C C . TYR A 1 372 ? -12.651 0.091 4.713 1.00 94.94 372 TYR A C 1
ATOM 2935 O O . TYR A 1 372 ? -12.248 -0.692 3.852 1.00 94.94 372 TYR A O 1
ATOM 2943 N N . ASP A 1 373 ? -13.862 0.652 4.660 1.00 94.75 373 ASP A N 1
ATOM 2944 C CA . ASP A 1 373 ? -14.886 0.410 3.629 1.00 94.75 373 ASP A CA 1
ATOM 2945 C C . ASP A 1 373 ? -14.328 0.413 2.192 1.00 94.75 373 ASP A C 1
ATOM 2947 O O . ASP A 1 373 ? -14.577 -0.504 1.406 1.00 94.75 373 ASP A O 1
ATOM 2951 N N . VAL A 1 374 ? -13.495 1.402 1.867 1.00 95.62 374 VAL A N 1
ATOM 2952 C CA . VAL A 1 374 ? -12.868 1.544 0.549 1.00 95.62 374 VAL A CA 1
ATOM 2953 C C . VAL A 1 374 ? -11.853 0.435 0.247 1.00 95.62 374 VAL A C 1
ATOM 2955 O O . VAL A 1 374 ? -11.726 0.026 -0.905 1.00 95.62 374 VAL A O 1
ATOM 2958 N N . ASP A 1 375 ? -11.157 -0.102 1.255 1.00 96.25 375 ASP A N 1
ATOM 2959 C CA . ASP A 1 375 ? -10.248 -1.239 1.060 1.00 96.25 375 ASP A CA 1
ATOM 2960 C C . ASP A 1 375 ? -11.035 -2.526 0.817 1.00 96.25 375 ASP A C 1
ATOM 2962 O O . ASP A 1 375 ? -10.650 -3.323 -0.037 1.00 96.25 375 ASP A O 1
ATOM 2966 N N . VAL A 1 376 ? -12.151 -2.714 1.530 1.00 96.12 376 VAL A N 1
ATOM 2967 C CA . VAL A 1 376 ? -13.064 -3.848 1.317 1.00 96.12 376 VAL A CA 1
ATOM 2968 C C . VAL A 1 376 ? -13.624 -3.810 -0.103 1.00 96.12 376 VAL A C 1
ATOM 2970 O O . VAL A 1 376 ? -13.597 -4.818 -0.809 1.00 96.12 376 VAL A O 1
ATOM 2973 N N . ALA A 1 377 ? -14.073 -2.641 -0.563 1.00 96.00 377 ALA A N 1
ATOM 2974 C CA . ALA A 1 377 ? -14.552 -2.476 -1.929 1.00 96.00 377 ALA A CA 1
ATOM 2975 C C . ALA A 1 377 ? -13.454 -2.702 -2.974 1.00 96.00 377 ALA A C 1
ATOM 2977 O O . ALA A 1 377 ? -13.716 -3.362 -3.973 1.00 96.00 377 ALA A O 1
ATOM 2978 N N . MET A 1 378 ? -12.225 -2.231 -2.737 1.00 96.56 378 MET A N 1
ATOM 2979 C CA . MET A 1 378 ? -11.092 -2.479 -3.636 1.00 96.56 378 MET A CA 1
ATOM 2980 C C . MET A 1 378 ? -10.752 -3.973 -3.732 1.00 96.56 378 MET A C 1
ATOM 2982 O O . MET A 1 378 ? -10.538 -4.488 -4.825 1.00 96.56 378 MET A O 1
ATOM 2986 N N . ILE A 1 379 ? -10.729 -4.689 -2.604 1.00 95.56 379 ILE A N 1
ATOM 2987 C CA . ILE A 1 379 ? -10.493 -6.143 -2.568 1.00 95.56 379 ILE A CA 1
ATOM 2988 C C . ILE A 1 379 ? -11.577 -6.887 -3.357 1.00 95.56 379 ILE A C 1
ATOM 2990 O O . ILE A 1 379 ? -11.260 -7.780 -4.145 1.00 95.56 379 ILE A O 1
ATOM 2994 N N . ASN A 1 380 ? -12.842 -6.489 -3.193 1.00 93.88 380 ASN A N 1
ATOM 2995 C CA . ASN A 1 380 ? -13.961 -7.066 -3.935 1.00 93.88 380 ASN A CA 1
ATOM 2996 C C . ASN A 1 380 ? -13.900 -6.744 -5.431 1.00 93.88 380 ASN A C 1
ATOM 2998 O O . ASN A 1 380 ? -14.095 -7.644 -6.241 1.00 93.88 380 ASN A O 1
ATOM 3002 N N . TYR A 1 381 ? -13.572 -5.502 -5.796 1.00 94.56 381 TYR A N 1
ATOM 3003 C CA . TYR A 1 381 ? -13.372 -5.074 -7.184 1.00 94.56 381 TYR A CA 1
ATOM 3004 C C . TYR A 1 381 ? -12.301 -5.919 -7.890 1.00 94.56 381 TYR A C 1
ATOM 3006 O O . TYR A 1 381 ? -12.446 -6.280 -9.053 1.00 94.56 381 TYR A O 1
ATOM 3014 N N . LEU A 1 382 ? -11.243 -6.298 -7.168 1.00 94.38 382 LEU A N 1
ATOM 3015 C CA . LEU A 1 382 ? -10.168 -7.148 -7.685 1.00 94.38 382 LEU A CA 1
ATOM 3016 C C . LEU A 1 382 ? -10.504 -8.652 -7.675 1.00 94.38 382 LEU A C 1
ATOM 3018 O O . LEU A 1 382 ? -9.742 -9.451 -8.220 1.00 94.38 382 LEU A O 1
ATOM 3022 N N . GLY A 1 383 ? -11.626 -9.061 -7.078 1.00 93.19 383 GLY A N 1
ATOM 3023 C CA . GLY A 1 383 ? -12.030 -10.466 -6.980 1.00 93.19 383 GLY A CA 1
ATOM 3024 C C . GLY A 1 383 ? -11.253 -11.276 -5.936 1.00 93.19 383 GLY A C 1
ATOM 3025 O O . GLY A 1 383 ? -11.189 -12.501 -6.029 1.00 93.19 383 GLY A O 1
ATOM 3026 N N . PHE A 1 384 ? -10.659 -10.624 -4.933 1.00 91.38 384 PHE A N 1
ATOM 3027 C CA . PHE A 1 384 ? -9.944 -11.276 -3.829 1.00 91.38 384 PHE A CA 1
ATOM 3028 C C . PHE A 1 384 ? -10.879 -11.620 -2.651 1.00 91.38 384 PHE A C 1
ATOM 3030 O O . PHE A 1 384 ? -10.544 -11.400 -1.490 1.00 91.38 384 PHE A O 1
ATOM 3037 N N . HIS A 1 385 ? -12.070 -12.161 -2.924 1.00 85.19 385 HIS A N 1
ATOM 3038 C CA . HIS A 1 385 ? -13.105 -12.382 -1.898 1.00 85.19 385 HIS A CA 1
ATOM 3039 C C . HIS A 1 385 ? -12.645 -13.294 -0.751 1.00 85.19 385 HIS A C 1
ATOM 3041 O O . HIS A 1 385 ? -12.973 -13.050 0.404 1.00 85.19 385 HIS A O 1
ATOM 3047 N N . ASN A 1 386 ? -11.811 -14.294 -1.051 1.00 84.31 386 ASN A N 1
ATOM 3048 C CA . ASN A 1 386 ? -11.284 -15.222 -0.045 1.00 84.31 386 ASN A CA 1
ATOM 3049 C C . ASN A 1 386 ? -10.166 -14.614 0.822 1.00 84.31 386 ASN A C 1
ATOM 3051 O O . ASN A 1 386 ? -9.745 -15.228 1.798 1.00 84.31 386 ASN A O 1
ATOM 3055 N N . ALA A 1 387 ? -9.661 -13.431 0.465 1.00 80.56 387 ALA A N 1
ATOM 3056 C CA . ALA A 1 387 ? -8.554 -12.785 1.160 1.00 80.56 387 ALA A CA 1
ATOM 3057 C C . ALA A 1 387 ? -8.994 -11.845 2.290 1.00 80.56 387 ALA A C 1
ATOM 3059 O O . ALA A 1 387 ? -8.155 -11.234 2.958 1.00 80.56 387 ALA A O 1
ATOM 3060 N N . THR A 1 388 ? -10.299 -11.681 2.505 1.00 84.81 388 THR A N 1
ATOM 3061 C CA . THR A 1 388 ? -10.832 -10.759 3.505 1.00 84.81 388 THR A CA 1
ATOM 3062 C C . THR A 1 388 ? -11.816 -11.448 4.437 1.00 84.81 388 THR A C 1
ATOM 3064 O O . THR A 1 388 ? -12.607 -12.286 4.028 1.00 84.81 388 THR A O 1
ATOM 3067 N N . LEU A 1 389 ? -11.765 -11.059 5.711 1.00 90.19 389 LEU A N 1
ATOM 3068 C CA . LEU A 1 389 ? -12.780 -11.413 6.711 1.00 90.19 389 LEU A CA 1
ATOM 3069 C C . LEU A 1 389 ? -14.003 -10.494 6.617 1.00 90.19 389 LEU A C 1
ATOM 3071 O O . LEU A 1 389 ? -15.011 -10.729 7.266 1.00 90.19 389 LEU A O 1
ATOM 3075 N N . CYS A 1 390 ? -13.893 -9.425 5.829 1.00 90.31 390 CYS A N 1
ATOM 3076 C CA . CYS A 1 390 ? -14.967 -8.485 5.575 1.00 90.31 390 CYS A CA 1
ATOM 3077 C C . CYS A 1 390 ? -15.867 -9.037 4.471 1.00 90.31 390 CYS A C 1
ATOM 3079 O O . CYS A 1 390 ? -15.662 -8.727 3.295 1.00 90.31 390 CYS A O 1
ATOM 3081 N N . THR A 1 391 ? -16.842 -9.864 4.836 1.00 78.81 391 THR A N 1
ATOM 3082 C CA . THR A 1 391 ? -17.957 -10.178 3.943 1.00 78.81 391 THR A CA 1
ATOM 3083 C C . THR A 1 391 ? -18.866 -8.951 3.852 1.00 78.81 391 THR A C 1
ATOM 3085 O O . THR A 1 391 ? -19.103 -8.259 4.842 1.00 78.81 391 THR A O 1
ATOM 3088 N N . ARG A 1 392 ? -19.320 -8.613 2.640 1.00 58.62 392 ARG A N 1
ATOM 3089 C CA . ARG A 1 392 ? -20.458 -7.698 2.493 1.00 58.62 392 ARG A CA 1
ATOM 3090 C C . ARG A 1 392 ? -21.696 -8.516 2.844 1.00 58.62 392 ARG A C 1
ATOM 3092 O O . ARG A 1 392 ? -21.983 -9.465 2.116 1.00 58.62 392 ARG A O 1
ATOM 3099 N N . GLU A 1 393 ? -22.337 -8.197 3.963 1.00 51.78 393 GLU A N 1
ATOM 3100 C CA . GLU A 1 393 ? -23.734 -8.589 4.192 1.00 51.78 393 GLU A CA 1
ATOM 3101 C C . GLU A 1 393 ? -24.666 -7.855 3.226 1.00 51.78 393 GLU A C 1
ATOM 3103 O O . GLU A 1 393 ? -24.375 -6.673 2.907 1.00 51.78 393 GLU A O 1
#

Sequence (393 aa):
MGPAASRACISGVQHLTHHRIHIRQSFGAICAKPRFIIRLIAALIGICVLVTRLELALYDETARSAPNVLPFFRCSSNAICKDFVPKQFFEEYIADQVLRNNEDNENASPEQIIKDWRNRIGLTNSNLPALDSIWWSTTVAGGTAAAVNFPRNITFVHNHKCGGTSIQSTLYRRARSLRQQEGLDASVNTFKHSFGGGSKEKKLAWDMQRMAQITAISKLQGYGDHSSHPVFSTLRCPVSRFLSAIQQVMQYNSDFKTKCLHEGRNKFFSSSESESVSRQRTIQCSILDIEASAFRRDVHLIPMASHFRLMDDVRISIFDMSDIEDLLQYLGKEKSSTIHARDKSKARSTILAKLSVDDCTEDMVAEICRLYDVDVAMINYLGFHNATLCTRE

Secondary structure (DSSP, 8-state):
---------------------------------HHHHHHHHHHHHHHHHHHHHHHHHHHHHHHTT--S-TTTT---TTSSEEEE-HHHHHHHHIIIIIIGGGTT-TTS-HHHHHHHHHHHTTTT-SSPPEEEEEEEEESSTT--GGG--S-SEEEEEE-TTTTHHHHHHHHHHHHHHHHTSTTEEEEEEEE---SSSS-HHHHHHHHHHHHHHHHHHHHHHHTT--SSS-EEEEE--HHHHHHHHHHHHHHH-HHHHHHH----S-TTS--HHHHHHHHHHHHHHHHHHHHHSGGGGSTTTS-SGGGGTT-TT--EEEEEGGGHHHHHHHTT--TTSPP----GGG-S-HHHHH--GGG--HHHHHHHHHHTHHHHHHHHHTT-GGG-S----